Protein AF-A0A8J4FY18-F1 (afdb_monomer_lite)

Radius of gyration: 46.21 Å; chains: 1; bounding box: 125×59×145 Å

Structure (mmCIF, N/CA/C/O backbone):
data_AF-A0A8J4FY18-F1
#
_entry.id   AF-A0A8J4FY18-F1
#
loop_
_atom_site.group_PDB
_atom_site.id
_atom_site.type_symbol
_atom_site.label_atom_id
_atom_site.label_alt_id
_atom_site.label_comp_id
_atom_site.label_asym_id
_atom_site.label_entity_id
_atom_site.label_seq_id
_atom_site.pdbx_PDB_ins_code
_atom_site.Cartn_x
_atom_site.Cartn_y
_atom_site.Cartn_z
_atom_site.occupancy
_atom_site.B_iso_or_equiv
_atom_site.auth_seq_id
_atom_site.auth_comp_id
_atom_site.auth_asym_id
_atom_site.auth_atom_id
_atom_site.pdbx_PDB_model_num
ATOM 1 N N . MET A 1 1 ? 20.734 -23.858 -17.938 1.00 62.19 1 MET A N 1
ATOM 2 C CA . MET A 1 1 ? 19.731 -22.889 -18.434 1.00 62.19 1 MET A CA 1
ATOM 3 C C . MET A 1 1 ? 18.385 -23.583 -18.560 1.00 62.19 1 MET A C 1
ATOM 5 O O . MET A 1 1 ? 17.574 -23.374 -17.677 1.00 62.19 1 MET A O 1
ATOM 9 N N . LYS A 1 2 ? 18.207 -24.524 -19.497 1.00 72.12 2 LYS A N 1
ATOM 10 C CA . LYS A 1 2 ? 16.937 -25.253 -19.685 1.00 72.12 2 LYS A CA 1
ATOM 11 C C . LYS A 1 2 ? 16.402 -25.986 -18.438 1.00 72.12 2 LYS A C 1
ATOM 13 O O . LYS A 1 2 ? 15.254 -25.802 -18.072 1.00 72.12 2 LYS A O 1
ATOM 18 N N . GLU A 1 3 ? 17.255 -26.721 -17.718 1.00 67.94 3 GLU A N 1
ATOM 19 C CA . GLU A 1 3 ? 16.862 -27.372 -16.448 1.00 67.94 3 GLU A CA 1
ATOM 20 C C . GLU A 1 3 ? 16.496 -26.375 -15.334 1.00 67.94 3 GLU A C 1
ATOM 22 O O . GLU A 1 3 ? 15.692 -26.681 -14.458 1.00 67.94 3 GLU A O 1
ATOM 27 N N . MET A 1 4 ? 17.089 -25.176 -15.350 1.00 69.56 4 MET A N 1
ATOM 28 C CA . MET A 1 4 ? 16.795 -24.138 -14.360 1.00 69.56 4 MET A CA 1
ATOM 29 C C . MET A 1 4 ? 15.440 -23.482 -14.660 1.00 69.56 4 MET A C 1
ATOM 31 O O . MET A 1 4 ? 14.657 -23.278 -13.739 1.00 69.56 4 MET A O 1
ATOM 35 N N . GLU A 1 5 ? 15.140 -23.221 -15.937 1.00 78.44 5 GLU A N 1
ATOM 36 C CA . GLU A 1 5 ? 13.824 -22.749 -16.389 1.00 78.44 5 GLU A CA 1
ATOM 37 C C . GLU A 1 5 ? 12.722 -23.767 -16.087 1.00 78.44 5 GLU A C 1
ATOM 39 O O . GLU A 1 5 ? 11.695 -23.399 -15.525 1.00 78.44 5 GLU A O 1
ATOM 44 N N . GLU A 1 6 ? 12.946 -25.053 -16.374 1.00 88.50 6 GLU A N 1
ATOM 45 C CA . GLU A 1 6 ? 11.973 -26.113 -16.082 1.00 88.50 6 GLU A CA 1
ATOM 46 C C . GLU A 1 6 ? 11.688 -26.230 -14.578 1.00 88.50 6 GLU A C 1
ATOM 48 O O . GLU A 1 6 ? 10.531 -26.367 -14.173 1.00 88.50 6 GLU A O 1
ATOM 53 N N . LYS A 1 7 ? 12.721 -26.106 -13.734 1.00 85.81 7 LYS A N 1
ATOM 54 C CA . LYS A 1 7 ? 12.561 -26.122 -12.276 1.00 85.81 7 LYS A CA 1
ATOM 55 C C . LYS A 1 7 ? 11.779 -24.908 -11.772 1.00 85.81 7 LYS A C 1
ATOM 57 O O . LYS A 1 7 ? 10.867 -25.068 -10.964 1.00 85.81 7 LYS A O 1
ATOM 62 N N . HIS A 1 8 ? 12.085 -23.717 -12.280 1.00 76.38 8 HIS A N 1
ATOM 63 C CA . HIS A 1 8 ? 11.389 -22.495 -11.882 1.00 76.38 8 HIS A CA 1
ATOM 64 C C . HIS A 1 8 ? 9.927 -22.494 -12.355 1.00 76.38 8 HIS A C 1
ATOM 66 O O . HIS A 1 8 ? 9.020 -22.112 -11.621 1.00 76.38 8 HIS A O 1
ATOM 72 N N . GLN A 1 9 ? 9.666 -23.015 -13.554 1.00 79.50 9 GLN A N 1
ATOM 73 C CA . GLN A 1 9 ? 8.314 -23.150 -14.088 1.00 79.50 9 GLN A CA 1
ATOM 74 C C . GLN A 1 9 ? 7.487 -24.194 -13.320 1.00 79.50 9 GLN A C 1
ATOM 76 O O . GLN A 1 9 ? 6.280 -24.014 -13.146 1.00 79.50 9 GLN A O 1
ATOM 81 N N . ALA A 1 10 ? 8.116 -25.262 -12.822 1.00 88.00 10 ALA A N 1
ATOM 82 C CA . ALA A 1 10 ? 7.473 -26.228 -11.934 1.00 88.00 10 ALA A CA 1
ATOM 83 C C . ALA A 1 10 ? 7.140 -25.626 -10.556 1.00 88.00 10 ALA A C 1
ATOM 85 O O . ALA A 1 10 ? 6.050 -25.869 -10.039 1.00 88.00 10 ALA A O 1
ATOM 86 N N . GLU A 1 11 ? 8.031 -24.809 -9.986 1.00 85.81 11 GLU A N 1
ATOM 87 C CA . GLU A 1 11 ? 7.787 -24.090 -8.726 1.00 85.81 11 GLU A CA 1
ATOM 88 C C . GLU A 1 11 ? 6.618 -23.105 -8.847 1.00 85.81 11 GLU A C 1
ATOM 90 O O . GLU A 1 11 ? 5.726 -23.113 -7.997 1.00 85.81 11 GLU A O 1
ATOM 95 N N . ILE A 1 12 ? 6.562 -22.326 -9.934 1.00 82.81 12 ILE A N 1
ATOM 96 C CA . ILE A 1 12 ? 5.459 -21.390 -10.203 1.00 82.81 12 ILE A CA 1
ATOM 97 C C . ILE A 1 12 ? 4.125 -22.138 -10.310 1.00 82.81 12 ILE A C 1
ATOM 99 O O . ILE A 1 12 ? 3.168 -21.778 -9.627 1.00 82.81 12 ILE A O 1
ATOM 103 N N . LYS A 1 13 ? 4.069 -23.227 -11.088 1.00 85.62 13 LYS A N 1
ATOM 104 C CA . LYS A 1 13 ? 2.856 -24.058 -11.206 1.00 85.62 13 LYS A CA 1
ATOM 105 C C . LYS A 1 13 ? 2.441 -24.682 -9.873 1.00 85.62 13 LYS A C 1
ATOM 107 O O . LYS A 1 13 ? 1.252 -24.794 -9.588 1.00 85.62 13 LYS A O 1
ATOM 112 N N . GLY A 1 14 ? 3.410 -25.084 -9.050 1.00 85.31 14 GLY A N 1
ATOM 113 C CA . GLY A 1 14 ? 3.156 -25.615 -7.713 1.00 85.31 14 GLY A CA 1
ATOM 114 C C . GLY A 1 14 ? 2.561 -24.571 -6.767 1.00 85.31 14 GLY A C 1
ATOM 115 O O . GLY A 1 14 ? 1.633 -24.881 -6.022 1.00 85.31 14 GLY A O 1
ATOM 116 N N . MET A 1 15 ? 3.059 -23.333 -6.812 1.00 75.69 15 MET A N 1
ATOM 117 C CA . MET A 1 15 ? 2.503 -22.222 -6.033 1.00 75.69 15 MET A CA 1
ATOM 118 C C . MET A 1 15 ? 1.104 -21.837 -6.514 1.00 75.69 15 MET A C 1
ATOM 120 O O . MET A 1 15 ? 0.206 -21.659 -5.698 1.00 75.69 15 MET A O 1
ATOM 124 N N . GLU A 1 16 ? 0.886 -21.785 -7.827 1.00 83.38 16 GLU A N 1
ATOM 125 C CA . GLU A 1 16 ? -0.422 -21.485 -8.412 1.00 83.38 16 GLU A CA 1
ATOM 126 C C . GLU A 1 16 ? -1.483 -22.519 -8.004 1.00 83.38 16 GLU A C 1
ATOM 128 O O . GLU A 1 16 ? -2.574 -22.148 -7.573 1.00 83.38 16 GLU A O 1
ATOM 133 N N . ALA A 1 17 ? -1.146 -23.812 -8.032 1.00 85.69 17 ALA A N 1
ATOM 134 C CA . ALA A 1 17 ? -2.038 -24.877 -7.574 1.00 85.69 17 ALA A CA 1
ATOM 135 C C . ALA A 1 17 ? -2.372 -24.771 -6.074 1.00 85.69 17 ALA A C 1
ATOM 137 O O . ALA A 1 17 ? -3.520 -24.993 -5.678 1.00 85.69 17 ALA A O 1
ATOM 138 N N . LYS A 1 18 ? -1.396 -24.399 -5.233 1.00 86.69 18 LYS A N 1
ATOM 139 C CA . LYS A 1 18 ? -1.626 -24.169 -3.797 1.00 86.69 18 LYS A CA 1
ATOM 140 C C . LYS A 1 18 ? -2.582 -23.003 -3.565 1.00 86.69 18 LYS A C 1
ATOM 142 O O . LYS A 1 18 ? -3.582 -23.188 -2.880 1.00 86.69 18 LYS A O 1
ATOM 147 N N . TYR A 1 19 ? -2.344 -21.859 -4.206 1.00 81.31 19 TYR A N 1
ATOM 148 C CA . TYR A 1 19 ? -3.223 -20.695 -4.075 1.00 81.31 19 TYR A CA 1
ATOM 149 C C . TYR A 1 19 ? -4.638 -20.966 -4.586 1.00 81.31 19 TYR A C 1
ATOM 151 O O . TYR A 1 19 ? -5.609 -20.561 -3.952 1.00 81.31 19 TYR A O 1
ATOM 159 N N . GLN A 1 20 ? -4.787 -21.693 -5.695 1.00 80.94 20 GLN A N 1
ATOM 160 C CA . GLN A 1 20 ? -6.109 -22.097 -6.181 1.00 80.94 20 GLN A CA 1
ATOM 161 C C . GLN A 1 20 ? -6.852 -22.983 -5.171 1.00 80.94 20 GLN A C 1
ATOM 163 O O . GLN A 1 20 ? -8.063 -22.834 -5.005 1.00 80.94 20 GLN A O 1
ATOM 168 N N . THR A 1 21 ? -6.136 -23.873 -4.480 1.00 89.06 21 THR A N 1
ATOM 169 C CA . THR A 1 21 ? -6.721 -24.750 -3.455 1.00 89.06 21 THR A CA 1
ATOM 170 C C . THR A 1 21 ? -7.134 -23.955 -2.217 1.00 89.06 21 THR A C 1
ATOM 172 O O . THR A 1 21 ? -8.274 -24.073 -1.780 1.00 89.06 21 THR A O 1
ATOM 175 N N . GLU A 1 22 ? -6.264 -23.078 -1.708 1.00 84.25 22 GLU A N 1
ATOM 176 C CA . GLU A 1 22 ? -6.563 -22.218 -0.553 1.00 84.25 22 GLU A CA 1
ATOM 177 C C . GLU A 1 22 ? -7.759 -21.294 -0.808 1.00 84.25 22 GLU A C 1
ATOM 179 O O . GLU A 1 22 ? -8.637 -21.176 0.043 1.00 84.25 22 GLU A O 1
ATOM 184 N N . ILE A 1 23 ? -7.843 -20.680 -1.995 1.00 80.81 23 ILE A N 1
ATOM 185 C CA . ILE A 1 23 ? -8.988 -19.839 -2.377 1.00 80.81 23 ILE A CA 1
ATOM 186 C C . ILE A 1 23 ? -10.280 -20.658 -2.384 1.00 80.81 23 ILE A C 1
ATOM 188 O O . ILE A 1 23 ? -11.312 -20.188 -1.901 1.00 80.81 23 ILE A O 1
ATOM 192 N N . LYS A 1 24 ? -10.235 -21.886 -2.912 1.00 86.56 24 LYS A N 1
ATOM 193 C CA . LYS A 1 24 ? -11.401 -22.769 -2.955 1.00 86.56 24 LYS A CA 1
ATOM 194 C C . LYS A 1 24 ? -11.861 -23.165 -1.5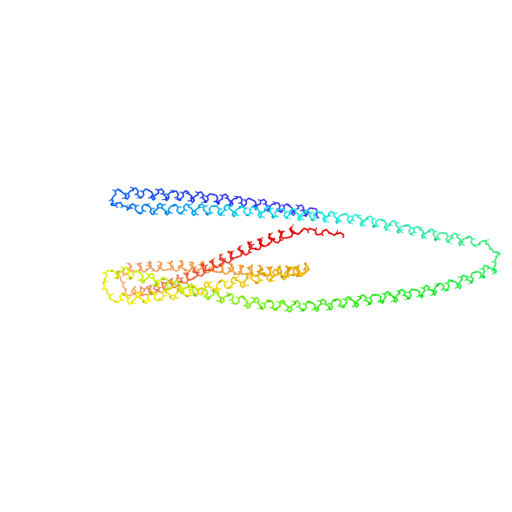50 1.00 86.56 24 LYS A C 1
ATOM 196 O O . LYS A 1 24 ? -13.050 -23.070 -1.266 1.00 86.56 24 LYS A O 1
ATOM 201 N N . GLU A 1 25 ? -10.937 -23.549 -0.672 1.00 84.88 25 GLU A N 1
ATOM 202 C CA . GLU A 1 25 ? -11.252 -23.873 0.725 1.00 84.88 25 GLU A CA 1
ATOM 203 C C . GLU A 1 25 ? -11.814 -22.668 1.484 1.00 84.88 25 GLU A C 1
ATOM 205 O O . GLU A 1 25 ? -12.749 -22.809 2.271 1.00 84.88 25 GLU A O 1
ATOM 210 N N . LEU A 1 26 ? -11.271 -21.472 1.244 1.00 82.38 26 LEU A N 1
ATOM 211 C CA . LEU A 1 26 ? -11.755 -20.243 1.866 1.00 82.38 26 LEU A CA 1
ATOM 212 C C . LEU A 1 26 ? -13.183 -19.908 1.409 1.00 82.38 26 LEU A C 1
ATOM 214 O O . LEU A 1 26 ? -14.020 -19.540 2.229 1.00 82.38 26 LEU A O 1
ATOM 218 N N . MET A 1 27 ? -13.479 -20.079 0.116 1.00 78.94 27 MET A N 1
ATOM 219 C CA . MET A 1 27 ? -14.835 -19.935 -0.421 1.00 78.94 27 MET A CA 1
ATOM 220 C C . MET A 1 27 ? -15.803 -20.963 0.167 1.00 78.94 27 MET A C 1
ATOM 222 O O . MET A 1 27 ? -16.919 -20.597 0.525 1.00 78.94 27 MET A O 1
ATOM 226 N N . GLU A 1 28 ? -15.394 -22.230 0.277 1.00 86.25 28 GLU A N 1
ATOM 227 C CA . GLU A 1 28 ? -16.223 -23.276 0.883 1.00 86.25 28 GLU A CA 1
ATOM 228 C C . GLU A 1 28 ? -16.536 -22.946 2.347 1.00 86.25 28 GLU A C 1
ATOM 230 O O . GLU A 1 28 ? -17.705 -22.992 2.721 1.00 86.25 28 GLU A O 1
ATOM 235 N N . ARG A 1 29 ? -15.545 -22.495 3.136 1.00 86.75 29 ARG A N 1
ATOM 236 C CA . ARG A 1 29 ? -15.765 -22.046 4.524 1.00 86.75 29 ARG A CA 1
ATOM 237 C C . ARG A 1 29 ? -16.752 -20.889 4.614 1.00 86.75 29 ARG A C 1
ATOM 239 O O . ARG A 1 29 ? -17.675 -20.955 5.422 1.00 86.75 29 ARG A O 1
ATOM 246 N N . HIS A 1 30 ? -16.594 -19.869 3.771 1.00 79.44 30 HIS A N 1
ATOM 247 C CA . HIS A 1 30 ? -17.508 -18.728 3.756 1.00 79.44 30 HIS A CA 1
ATOM 248 C C . HIS A 1 30 ? -18.937 -19.127 3.377 1.00 79.44 30 HIS A C 1
ATOM 250 O O . HIS A 1 30 ? -19.886 -18.604 3.953 1.00 79.44 30 HIS A O 1
ATOM 256 N N . LEU A 1 31 ? -19.110 -20.058 2.434 1.00 83.12 31 LEU A N 1
ATOM 257 C CA . LEU A 1 31 ? -20.434 -20.562 2.069 1.00 83.12 31 LEU A CA 1
ATOM 258 C C . LEU A 1 31 ? -21.096 -21.314 3.229 1.00 83.12 31 LEU A C 1
ATOM 260 O O . LEU A 1 31 ? -22.285 -21.114 3.465 1.00 83.12 31 LEU A O 1
ATOM 264 N N . THR A 1 32 ? -20.345 -22.131 3.976 1.00 88.62 32 THR A N 1
ATOM 265 C CA . THR A 1 32 ? -20.859 -22.770 5.201 1.00 88.62 32 THR A CA 1
ATOM 266 C C . THR A 1 32 ? -21.207 -21.758 6.284 1.00 88.62 32 THR A C 1
ATOM 268 O O . THR A 1 32 ? -22.281 -21.857 6.857 1.00 88.62 32 THR A O 1
ATOM 271 N N . GLU A 1 33 ? -20.362 -20.756 6.528 1.00 85.19 33 GLU A N 1
ATOM 272 C CA . GLU A 1 33 ? -20.614 -19.738 7.555 1.00 85.19 33 GLU A CA 1
ATOM 273 C C . GLU A 1 33 ? -21.874 -18.914 7.245 1.00 85.19 33 GLU A C 1
ATOM 275 O O . GLU A 1 33 ? -22.682 -18.646 8.130 1.00 85.19 33 GLU A O 1
ATOM 280 N N . VAL A 1 34 ? -22.092 -18.563 5.972 1.00 78.81 34 VAL A N 1
ATOM 281 C CA . VAL A 1 34 ? -23.326 -17.890 5.538 1.00 78.81 34 VAL A CA 1
ATOM 282 C C . VAL A 1 34 ? -24.546 -18.791 5.744 1.00 78.81 34 VAL A C 1
ATOM 284 O O . VAL A 1 34 ? -25.563 -18.315 6.239 1.00 78.81 34 VAL A O 1
ATOM 287 N N . ALA A 1 35 ? -24.447 -20.082 5.416 1.00 84.06 35 ALA A N 1
ATOM 288 C CA . ALA A 1 35 ? -25.541 -21.027 5.635 1.00 84.06 35 ALA A CA 1
ATOM 289 C C . ALA A 1 35 ? -25.864 -21.216 7.130 1.00 84.06 35 ALA A C 1
ATOM 291 O O . ALA A 1 35 ? -27.034 -21.262 7.501 1.00 84.06 35 ALA A O 1
ATOM 292 N N . GLU A 1 36 ? -24.845 -21.275 7.991 1.00 84.00 36 GLU A N 1
ATOM 293 C CA . GLU A 1 36 ? -25.010 -21.366 9.446 1.00 84.00 36 GLU A CA 1
ATOM 294 C C . GLU A 1 36 ? -25.656 -20.102 10.030 1.00 84.00 36 GLU A C 1
ATOM 296 O O . GLU A 1 36 ? -26.548 -20.202 10.873 1.00 84.00 36 GLU A O 1
ATOM 301 N N . LEU A 1 37 ? -25.255 -18.914 9.565 1.00 75.31 37 LEU A N 1
ATOM 302 C CA . LEU A 1 37 ? -25.878 -17.650 9.971 1.00 75.31 37 LEU A CA 1
ATOM 303 C C . LEU A 1 37 ? -27.343 -17.563 9.523 1.00 75.31 37 LEU A C 1
ATOM 305 O O . LEU A 1 37 ? -28.190 -17.111 10.295 1.00 75.31 37 LEU A O 1
ATOM 309 N N . ASP A 1 38 ? -27.665 -18.035 8.317 1.00 81.31 38 ASP A N 1
ATOM 310 C CA . ASP A 1 38 ? -29.047 -18.099 7.837 1.00 81.31 38 ASP A CA 1
ATOM 311 C C . ASP A 1 38 ? -29.895 -19.077 8.669 1.00 81.31 38 ASP A C 1
ATOM 313 O O . ASP A 1 38 ? -31.035 -18.757 9.018 1.00 81.31 38 ASP A O 1
ATOM 317 N N . GLU A 1 39 ? -29.355 -20.241 9.049 1.00 86.94 39 GLU A N 1
ATOM 318 C CA . GLU A 1 39 ? -30.036 -21.175 9.959 1.00 86.94 39 GLU A CA 1
ATOM 319 C C . GLU A 1 39 ? -30.257 -20.567 11.353 1.00 86.94 39 GLU A C 1
ATOM 321 O O . GLU A 1 39 ? -31.343 -20.717 11.923 1.00 86.94 39 GLU A O 1
ATOM 326 N N . GLN A 1 40 ? -29.274 -19.839 11.894 1.00 82.69 40 GLN A N 1
ATOM 327 C CA . GLN A 1 40 ? -29.397 -19.141 13.179 1.00 82.69 40 GLN A CA 1
ATOM 328 C C . GLN A 1 40 ? -30.471 -18.051 13.138 1.00 82.69 40 GLN A C 1
ATOM 330 O O . GLN A 1 40 ? -31.343 -18.024 14.007 1.00 82.69 40 GLN A O 1
ATOM 335 N N . HIS A 1 41 ? -30.479 -17.207 12.103 1.00 75.88 41 HIS A N 1
ATOM 336 C CA . HIS A 1 41 ? -31.517 -16.189 11.932 1.00 75.88 41 HIS A CA 1
ATOM 337 C C . HIS A 1 41 ? -32.911 -16.813 11.784 1.00 75.88 41 HIS A C 1
ATOM 339 O O . HIS A 1 41 ? -33.873 -16.335 12.387 1.00 75.88 41 HIS A O 1
ATOM 345 N N . GLN A 1 42 ? -33.050 -17.911 11.033 1.00 80.81 42 GLN A N 1
ATOM 346 C CA . GLN A 1 42 ? -34.330 -18.620 10.925 1.00 80.81 42 GLN A CA 1
ATOM 347 C C . GLN A 1 42 ? -34.791 -19.190 12.272 1.00 80.81 42 GLN A C 1
ATOM 349 O O . GLN A 1 42 ? -35.986 -19.140 12.584 1.00 80.81 42 GLN A O 1
ATOM 354 N N . ALA A 1 43 ? -33.866 -19.707 13.084 1.00 83.06 43 ALA A N 1
ATOM 355 C CA . ALA A 1 43 ? -34.165 -20.201 14.421 1.00 83.06 43 ALA A CA 1
ATOM 356 C C . ALA A 1 43 ? -34.618 -19.074 15.366 1.00 83.06 43 ALA A C 1
ATOM 358 O O . ALA A 1 43 ? -35.645 -19.231 16.029 1.00 83.06 43 ALA A O 1
ATOM 359 N N . GLU A 1 44 ? -33.930 -17.929 15.375 1.00 76.44 44 GLU A N 1
ATOM 360 C CA . GLU A 1 44 ? -34.308 -16.755 16.176 1.00 76.44 44 GLU A CA 1
ATOM 361 C C . GLU A 1 44 ? -35.678 -16.203 15.771 1.00 76.44 44 GLU A C 1
ATOM 363 O O . GLU A 1 44 ? -36.529 -15.950 16.626 1.00 76.44 44 GLU A O 1
ATOM 368 N N . VAL A 1 45 ? -35.953 -16.088 14.467 1.00 74.50 45 VAL A N 1
ATOM 369 C CA . VAL A 1 45 ? -37.270 -15.661 13.970 1.00 74.50 45 VAL A CA 1
ATOM 370 C C . VAL A 1 45 ? -38.362 -16.640 14.411 1.00 74.50 45 VAL A C 1
ATOM 372 O O . VAL A 1 45 ? -39.431 -16.217 14.859 1.00 74.50 45 VAL A O 1
ATOM 375 N N . ALA A 1 46 ? -38.109 -17.949 14.341 1.00 79.50 46 ALA A N 1
ATOM 376 C CA . ALA A 1 46 ? -39.058 -18.962 14.799 1.00 79.50 46 ALA A CA 1
ATOM 377 C C . ALA A 1 46 ? -39.277 -18.923 16.324 1.00 79.50 46 ALA A C 1
ATOM 379 O O . ALA A 1 46 ? -40.386 -19.193 16.800 1.00 79.50 46 ALA A O 1
ATOM 380 N N . GLU A 1 47 ? -38.250 -18.593 17.107 1.00 78.69 47 GLU A N 1
ATOM 381 C CA . GLU A 1 47 ? -38.344 -18.424 18.558 1.00 78.69 47 GLU A CA 1
ATOM 382 C C . GLU A 1 47 ? -39.138 -17.167 18.930 1.00 78.69 47 GLU A C 1
ATOM 384 O O . GLU A 1 47 ? -40.073 -17.253 19.729 1.00 78.69 47 GLU A O 1
ATOM 389 N N . LEU A 1 48 ? -38.875 -16.033 18.275 1.00 72.56 48 LEU A N 1
ATOM 390 C CA . LEU A 1 48 ? -39.645 -14.797 18.438 1.00 72.56 48 LEU A CA 1
ATOM 391 C C . LEU A 1 48 ? -41.121 -14.995 18.063 1.00 72.56 48 LEU A C 1
ATOM 393 O O . LEU A 1 48 ? -42.013 -14.540 18.783 1.00 72.56 48 LEU A O 1
ATOM 397 N N . GLN A 1 49 ? -41.406 -15.743 16.992 1.00 74.31 49 GLN A N 1
ATOM 398 C CA . GLN A 1 49 ? -42.776 -16.109 16.616 1.00 74.31 49 GLN A CA 1
ATOM 399 C C . GLN A 1 49 ? -43.462 -16.992 17.672 1.00 74.31 49 GLN A C 1
ATOM 401 O O . GLN A 1 49 ? -44.649 -16.792 17.961 1.00 74.31 49 GLN A O 1
ATOM 406 N N . ARG A 1 50 ? -42.745 -17.945 18.289 1.00 77.50 50 ARG A N 1
ATOM 407 C CA . ARG A 1 50 ? -43.278 -18.743 19.410 1.00 77.50 50 ARG A CA 1
ATOM 408 C C . ARG A 1 50 ? -43.529 -17.885 20.644 1.00 77.50 50 ARG A C 1
ATOM 410 O O . ARG A 1 50 ? -44.624 -17.959 21.199 1.00 77.50 50 ARG A O 1
ATOM 417 N N . ALA A 1 51 ? -42.577 -17.038 21.028 1.00 72.44 51 ALA A N 1
ATOM 418 C CA . ALA A 1 51 ? -42.699 -16.142 22.174 1.00 72.44 51 ALA A CA 1
ATOM 419 C C . ALA A 1 51 ? -43.885 -15.178 22.013 1.00 72.44 51 ALA A C 1
ATOM 421 O O . ALA A 1 51 ? -44.678 -15.017 22.942 1.00 72.44 51 ALA A O 1
ATOM 422 N N . ALA A 1 52 ? -44.084 -14.613 20.818 1.00 66.88 52 ALA A N 1
ATOM 423 C CA . ALA A 1 52 ? -45.246 -13.781 20.501 1.00 66.88 52 ALA A CA 1
ATOM 424 C C . ALA A 1 52 ? -46.572 -14.563 20.594 1.00 66.88 52 ALA A C 1
ATOM 426 O O . ALA A 1 52 ? -47.561 -14.067 21.140 1.00 66.88 52 ALA A O 1
ATOM 427 N N . SER A 1 53 ? -46.590 -15.814 20.122 1.00 71.56 53 SER A N 1
ATOM 428 C CA . SER A 1 53 ? -47.769 -16.692 20.184 1.00 71.56 53 SER A CA 1
ATOM 429 C C . SER A 1 53 ? -48.128 -17.116 21.617 1.00 71.56 53 SER A C 1
ATOM 431 O O . SER A 1 53 ? -49.306 -17.295 21.941 1.00 71.56 53 SER A O 1
ATOM 433 N N . GLU A 1 54 ? -47.131 -17.276 22.490 1.00 66.62 54 GLU A N 1
ATOM 434 C CA . GLU A 1 54 ? -47.311 -17.631 23.901 1.00 66.62 54 GLU A CA 1
ATOM 435 C C . GLU A 1 54 ? -47.674 -16.424 24.778 1.00 66.62 54 GLU A C 1
ATOM 437 O O . GLU A 1 54 ? -48.525 -16.553 25.666 1.00 66.62 54 GLU A O 1
ATOM 442 N N . SER A 1 55 ? -47.114 -15.239 24.503 1.00 54.81 55 SER A N 1
ATOM 443 C CA . SER A 1 55 ? -47.446 -14.001 25.225 1.00 54.81 55 SER A CA 1
ATOM 444 C C . SER A 1 55 ? -48.905 -13.579 24.984 1.00 54.81 55 SER A C 1
ATOM 446 O O . SER A 1 55 ? -49.618 -13.251 25.940 1.00 54.81 55 SER A O 1
ATOM 448 N N . GLY A 1 56 ? -49.410 -13.754 23.754 1.00 54.12 56 GLY A N 1
ATOM 449 C CA . GLY A 1 56 ? -50.804 -13.482 23.384 1.00 54.12 56 GLY A CA 1
ATOM 450 C C . GLY A 1 56 ? -51.855 -14.322 24.126 1.00 54.12 56 GLY A C 1
ATOM 451 O O . GLY A 1 56 ? -53.038 -13.984 24.099 1.00 54.12 56 GLY A O 1
ATOM 452 N N . ARG A 1 57 ? -51.462 -15.397 24.830 1.00 54.69 57 ARG A N 1
ATOM 453 C CA . ARG A 1 57 ? -52.382 -16.246 25.611 1.00 54.69 57 ARG A CA 1
ATOM 454 C C . ARG A 1 57 ? -52.477 -15.895 27.098 1.00 54.69 57 ARG A C 1
ATOM 456 O O . ARG A 1 57 ? -53.368 -16.434 27.754 1.00 54.69 57 ARG A O 1
ATOM 463 N N . ARG A 1 58 ? -51.598 -15.055 27.670 1.00 51.56 58 ARG A N 1
ATOM 464 C CA . ARG A 1 58 ? -51.538 -14.880 29.143 1.00 51.56 58 ARG A CA 1
ATOM 465 C C . ARG A 1 58 ? -51.659 -13.467 29.706 1.00 51.56 58 ARG A C 1
ATOM 467 O O . ARG A 1 58 ? -51.930 -13.364 30.898 1.00 51.56 58 ARG A O 1
ATOM 474 N N . ARG A 1 59 ? -51.559 -12.388 28.935 1.00 45.41 59 ARG A N 1
ATOM 475 C CA . ARG A 1 59 ? -51.906 -11.029 29.401 1.00 45.41 59 ARG A CA 1
ATOM 476 C C . ARG A 1 59 ? -52.105 -10.123 28.190 1.00 45.41 59 ARG A C 1
ATOM 478 O O . ARG A 1 59 ? -51.541 -10.412 27.148 1.00 45.41 59 ARG A O 1
ATOM 485 N N . GLY A 1 60 ? -52.957 -9.106 28.352 1.00 52.78 60 GLY A N 1
ATOM 486 C CA . GLY A 1 60 ? -53.431 -8.168 27.325 1.00 52.78 60 GLY A CA 1
ATOM 487 C C . GLY A 1 60 ? -52.485 -7.981 26.141 1.00 52.78 60 GLY A C 1
ATOM 488 O O . GLY A 1 60 ? -51.317 -7.664 26.340 1.00 52.78 60 GLY A O 1
ATOM 489 N N . GLY A 1 61 ? -53.020 -8.230 24.943 1.00 47.75 61 GLY A N 1
ATOM 490 C CA . GLY A 1 61 ? -52.260 -8.311 23.704 1.00 47.75 61 GLY A CA 1
ATOM 491 C C . GLY A 1 61 ? -51.346 -7.114 23.483 1.00 47.75 61 GLY A C 1
ATOM 492 O O . GLY A 1 61 ? -51.732 -5.975 23.752 1.00 47.75 61 GLY A O 1
ATOM 493 N N . ALA A 1 62 ? -50.156 -7.399 22.948 1.00 52.97 62 ALA A N 1
ATOM 494 C CA . ALA A 1 62 ? -49.390 -6.408 22.211 1.00 52.97 62 ALA A CA 1
ATOM 495 C C . ALA A 1 62 ? -50.370 -5.676 21.289 1.00 52.97 62 ALA A C 1
ATOM 497 O O . ALA A 1 62 ? -51.144 -6.313 20.561 1.00 52.97 62 ALA A O 1
ATOM 498 N N . SER A 1 63 ? -50.428 -4.353 21.424 1.00 64.12 63 SER A N 1
ATOM 499 C CA . SER A 1 63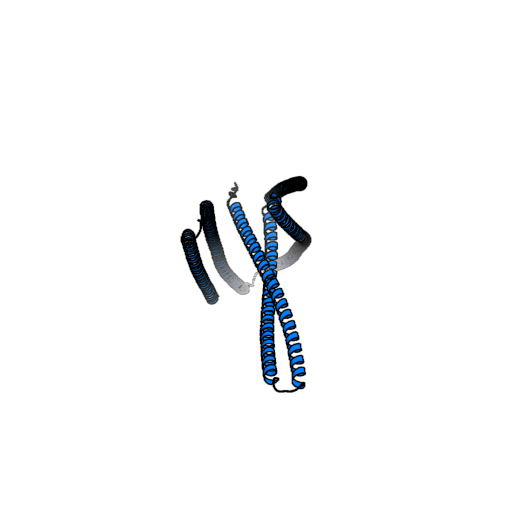 ? -51.320 -3.536 20.609 1.00 64.12 63 SER A CA 1
ATOM 500 C C . SER A 1 63 ? -51.076 -3.869 19.135 1.00 64.12 63 SER A C 1
ATOM 502 O O . SER A 1 63 ? -49.948 -4.165 18.741 1.00 64.12 63 SER A O 1
ATOM 504 N N . VAL A 1 64 ? -52.124 -3.865 18.312 1.00 71.69 64 VAL A N 1
ATOM 505 C CA . VAL A 1 64 ? -52.012 -4.134 16.865 1.00 71.69 64 VAL A CA 1
ATOM 506 C C . VAL A 1 64 ? -50.901 -3.283 16.223 1.00 71.69 64 VAL A C 1
ATOM 508 O O . VAL A 1 64 ? -50.204 -3.754 15.330 1.00 71.69 64 VAL A O 1
ATOM 511 N N . GLU A 1 65 ? -50.671 -2.087 16.766 1.00 70.69 65 GLU A N 1
ATOM 512 C CA . GLU A 1 65 ? -49.607 -1.152 16.393 1.00 70.69 65 GLU A CA 1
ATOM 513 C C . GLU A 1 65 ? -48.188 -1.712 16.597 1.00 70.69 65 GLU A C 1
ATOM 515 O O . GLU A 1 65 ? -47.312 -1.486 15.768 1.00 70.69 65 GLU A O 1
ATOM 520 N N . GLU A 1 66 ? -47.940 -2.486 17.654 1.00 74.88 66 GLU A N 1
ATOM 521 C CA . GLU A 1 66 ? -46.627 -3.090 17.922 1.00 74.88 66 GLU A CA 1
ATOM 522 C C . GLU A 1 66 ? -46.326 -4.239 16.947 1.00 74.88 66 GLU A C 1
ATOM 524 O O . GLU A 1 66 ? -45.201 -4.383 16.470 1.00 74.88 66 GLU A O 1
ATOM 529 N N . ILE A 1 67 ? -47.352 -5.005 16.561 1.00 72.06 67 ILE A N 1
ATOM 530 C CA . ILE A 1 67 ? -47.235 -6.051 15.534 1.00 72.06 67 ILE A CA 1
ATOM 531 C C . ILE A 1 67 ? -47.005 -5.432 14.149 1.00 72.06 67 ILE A C 1
ATOM 533 O O . ILE A 1 67 ? -46.206 -5.956 13.372 1.00 72.06 67 ILE A O 1
ATOM 537 N N . GLU A 1 68 ? -47.688 -4.334 13.818 1.00 75.94 68 GLU A N 1
ATOM 538 C CA . GLU A 1 68 ? -47.442 -3.615 12.562 1.00 75.94 68 GLU A CA 1
ATOM 539 C C . GLU A 1 68 ? -46.047 -2.987 12.525 1.00 75.94 68 GLU A C 1
ATOM 541 O O . GLU A 1 68 ? -45.375 -3.076 11.497 1.00 75.94 68 GLU A O 1
ATOM 546 N N . ARG A 1 69 ? -45.563 -2.450 13.652 1.00 82.44 69 ARG A N 1
ATOM 547 C CA . ARG A 1 69 ? -44.203 -1.916 13.767 1.00 82.44 69 ARG A CA 1
ATOM 548 C C . ARG A 1 69 ? -43.139 -2.991 13.546 1.00 82.44 69 ARG A C 1
ATOM 550 O O . ARG A 1 69 ? -42.245 -2.782 12.735 1.00 82.44 69 ARG A O 1
ATOM 557 N N . LEU A 1 70 ? -43.266 -4.151 14.194 1.00 76.81 70 LEU A N 1
ATOM 558 C CA . LEU A 1 70 ? -42.324 -5.264 14.017 1.00 76.81 70 LEU A CA 1
ATOM 559 C C . LEU A 1 70 ? -42.354 -5.835 12.592 1.00 76.81 70 LEU A C 1
ATOM 561 O O . LEU A 1 70 ? -41.317 -6.223 12.063 1.00 76.81 70 LEU A O 1
ATOM 565 N N . LYS A 1 71 ? -43.521 -5.860 11.933 1.00 79.56 71 LYS A N 1
ATOM 566 C CA . LYS A 1 71 ? -43.608 -6.240 10.514 1.00 79.56 71 LYS A CA 1
ATOM 567 C C . LYS A 1 71 ? -42.901 -5.237 9.608 1.00 79.56 71 LYS A C 1
ATOM 569 O O . LYS A 1 71 ? -42.217 -5.666 8.685 1.00 79.56 71 LYS A O 1
ATOM 574 N N . ALA A 1 72 ? -43.057 -3.938 9.863 1.00 84.50 72 ALA A N 1
ATOM 575 C CA . ALA A 1 72 ? -42.359 -2.903 9.106 1.00 84.50 72 ALA A CA 1
ATOM 576 C C . ALA A 1 72 ? -40.835 -3.026 9.276 1.00 84.50 72 ALA A C 1
ATOM 578 O O . ALA A 1 72 ? -40.105 -2.999 8.288 1.00 84.50 72 ALA A O 1
ATOM 579 N N . GLU A 1 73 ? -40.371 -3.262 10.504 1.00 85.19 73 GLU A N 1
ATOM 580 C CA . GLU A 1 73 ? -38.951 -3.450 10.817 1.00 85.19 73 GLU A CA 1
ATOM 581 C C . GLU A 1 73 ? -38.372 -4.713 10.154 1.00 85.19 73 GLU A C 1
ATOM 583 O O . GLU A 1 73 ? -37.290 -4.656 9.574 1.00 85.19 73 GLU A O 1
ATOM 588 N N . LEU A 1 74 ? -39.124 -5.822 10.121 1.00 79.19 74 LEU A N 1
ATOM 589 C CA . LEU A 1 74 ? -38.724 -7.034 9.396 1.00 79.19 74 LEU A CA 1
ATOM 590 C C . LEU A 1 74 ? -38.619 -6.782 7.882 1.00 79.19 74 LEU A C 1
ATOM 592 O O . LEU A 1 74 ? -37.636 -7.169 7.260 1.00 79.19 74 LEU A O 1
ATOM 596 N N . THR A 1 75 ? -39.587 -6.072 7.286 1.00 85.12 75 THR A N 1
ATOM 597 C CA . THR A 1 75 ? -39.526 -5.732 5.852 1.00 85.12 75 THR A CA 1
ATOM 598 C C . THR A 1 75 ? -38.377 -4.783 5.513 1.00 85.12 75 THR A C 1
ATOM 600 O O . THR A 1 75 ? -37.813 -4.860 4.422 1.00 85.12 75 THR A O 1
ATOM 603 N N . GLU A 1 76 ? -38.010 -3.893 6.438 1.00 86.62 76 GLU A N 1
ATOM 604 C CA . GLU A 1 76 ? -36.852 -3.015 6.286 1.00 86.62 76 GLU A CA 1
ATOM 605 C C . GLU A 1 76 ? -35.545 -3.812 6.377 1.00 86.62 76 GLU A C 1
ATOM 607 O O . GLU A 1 76 ? -34.655 -3.623 5.545 1.00 86.62 76 GLU A O 1
ATOM 612 N N . GLN A 1 77 ? -35.448 -4.761 7.313 1.00 81.75 77 GLN A N 1
ATOM 613 C CA . GLN A 1 77 ? -34.307 -5.673 7.402 1.00 81.75 77 GLN A CA 1
ATOM 614 C C . GLN A 1 77 ? -34.162 -6.542 6.149 1.00 81.75 77 GLN A C 1
ATOM 616 O O . GLN A 1 77 ? -33.058 -6.621 5.611 1.00 81.75 77 GLN A O 1
ATOM 621 N N . ASP A 1 78 ? -35.245 -7.112 5.618 1.00 82.12 78 ASP A N 1
ATOM 622 C CA . ASP A 1 78 ? -35.213 -7.894 4.373 1.00 82.12 78 ASP A CA 1
ATOM 623 C C . ASP A 1 78 ? -34.722 -7.045 3.187 1.00 82.12 78 ASP A C 1
ATOM 625 O O . ASP A 1 78 ? -33.866 -7.477 2.410 1.00 82.12 78 ASP A O 1
ATOM 629 N N . ALA A 1 79 ? -35.180 -5.793 3.076 1.00 85.31 79 ALA A N 1
ATOM 630 C CA . ALA A 1 79 ? -34.703 -4.864 2.050 1.00 85.31 79 ALA A CA 1
ATOM 631 C C . ALA A 1 79 ? -33.209 -4.514 2.222 1.00 85.31 79 ALA A C 1
ATOM 633 O O . ALA A 1 79 ? -32.468 -4.391 1.236 1.00 85.31 79 ALA A O 1
ATOM 634 N N . LEU A 1 80 ? -32.736 -4.379 3.463 1.00 82.94 80 LEU A N 1
ATOM 635 C CA . LEU A 1 80 ? -31.319 -4.172 3.777 1.00 82.94 80 LEU A CA 1
ATOM 636 C C . LEU A 1 80 ? -30.466 -5.408 3.446 1.00 82.94 80 LEU A C 1
ATOM 638 O O . LEU A 1 80 ? -29.380 -5.265 2.878 1.00 82.94 80 LEU A O 1
ATOM 642 N N . PHE A 1 81 ? -30.950 -6.619 3.722 1.00 80.25 81 PHE A N 1
ATOM 643 C CA . PHE A 1 81 ? -30.271 -7.854 3.326 1.00 80.25 81 PHE A CA 1
ATOM 644 C C . PHE A 1 81 ? -30.223 -8.006 1.806 1.00 80.25 81 PHE A C 1
ATOM 646 O O . PHE A 1 81 ? -29.146 -8.243 1.261 1.00 80.25 81 PHE A O 1
ATOM 653 N N . GLU A 1 82 ? -31.323 -7.774 1.085 1.00 83.50 82 GLU A N 1
ATOM 654 C CA . GLU A 1 82 ? -31.325 -7.818 -0.382 1.00 83.50 82 GLU A CA 1
ATOM 655 C C . GLU A 1 82 ? -30.341 -6.818 -0.997 1.00 83.50 82 GLU A C 1
ATOM 657 O O . GLU A 1 82 ? -29.607 -7.147 -1.935 1.00 83.50 82 GLU A O 1
ATOM 662 N N . THR A 1 83 ? -30.302 -5.587 -0.480 1.00 85.50 83 THR A N 1
ATOM 663 C CA . THR A 1 83 ? -29.364 -4.566 -0.962 1.00 85.50 83 THR A CA 1
ATOM 664 C C . THR A 1 83 ? -27.917 -4.938 -0.653 1.00 85.50 83 THR A C 1
ATOM 666 O O . THR A 1 83 ? -27.059 -4.785 -1.527 1.00 85.50 83 THR A O 1
ATOM 669 N N . ARG A 1 84 ? -27.634 -5.504 0.527 1.00 83.50 84 ARG A N 1
ATOM 670 C CA . ARG A 1 84 ? -26.305 -6.027 0.878 1.00 83.50 84 ARG A CA 1
ATOM 671 C C . ARG A 1 84 ? -25.890 -7.183 -0.032 1.00 83.50 84 ARG A C 1
ATOM 673 O O . ARG A 1 84 ? -24.768 -7.171 -0.534 1.00 83.50 84 ARG A O 1
ATOM 680 N N . THR A 1 85 ? -26.786 -8.124 -0.316 1.00 79.81 85 THR A N 1
ATOM 681 C CA . THR A 1 85 ? -26.526 -9.264 -1.207 1.00 79.81 85 THR A CA 1
ATOM 682 C C . THR A 1 85 ? -26.286 -8.809 -2.646 1.00 79.81 85 THR A C 1
ATOM 684 O O . THR A 1 85 ? -25.331 -9.255 -3.280 1.00 79.81 85 THR A O 1
ATOM 687 N N . ARG A 1 86 ? -27.066 -7.844 -3.159 1.00 83.69 86 ARG A N 1
ATOM 688 C CA . ARG A 1 86 ? -26.818 -7.235 -4.481 1.00 83.69 86 ARG A CA 1
ATOM 689 C C . ARG A 1 86 ? -25.477 -6.510 -4.535 1.00 83.69 86 ARG A C 1
ATOM 691 O O . ARG A 1 86 ? -24.778 -6.611 -5.541 1.00 83.69 86 ARG A O 1
ATOM 698 N N . LYS A 1 87 ? -25.098 -5.810 -3.462 1.00 81.25 87 LYS A N 1
ATOM 699 C CA . LYS A 1 87 ? -23.800 -5.135 -3.366 1.00 81.25 87 LYS A CA 1
ATOM 700 C C . LYS A 1 87 ? -22.645 -6.140 -3.381 1.00 81.25 87 LYS A C 1
ATOM 702 O O . LYS A 1 87 ? -21.732 -5.974 -4.180 1.00 81.25 87 LYS A O 1
ATOM 707 N N . MET A 1 88 ? -22.725 -7.206 -2.584 1.00 75.06 88 MET A N 1
ATOM 708 C CA . MET A 1 88 ? -21.733 -8.292 -2.575 1.00 75.06 88 MET A CA 1
ATOM 709 C C . MET A 1 88 ? -21.615 -8.969 -3.948 1.00 75.06 88 MET A C 1
ATOM 711 O O . MET A 1 88 ? -20.510 -9.184 -4.438 1.00 75.06 88 MET A O 1
ATOM 715 N N . ALA A 1 89 ? -22.741 -9.248 -4.613 1.00 80.12 89 ALA A N 1
ATOM 716 C CA . ALA A 1 89 ? -22.743 -9.827 -5.956 1.00 80.12 89 ALA A CA 1
ATOM 717 C C . ALA A 1 89 ? -22.098 -8.892 -6.997 1.00 80.12 89 ALA A C 1
ATOM 719 O O . ALA A 1 89 ? -21.326 -9.347 -7.842 1.00 80.12 89 ALA A O 1
ATOM 720 N N . ALA A 1 90 ? -22.367 -7.584 -6.922 1.00 80.25 90 ALA A N 1
ATOM 721 C CA . ALA A 1 90 ? -21.745 -6.589 -7.793 1.00 80.25 90 ALA A CA 1
ATOM 722 C C . ALA A 1 90 ? -20.234 -6.451 -7.533 1.00 80.25 90 ALA A C 1
ATOM 724 O O . ALA A 1 90 ? -19.457 -6.355 -8.482 1.00 80.25 90 ALA A O 1
ATOM 725 N N . GLU A 1 91 ? -19.807 -6.491 -6.269 1.00 72.94 91 GLU A N 1
ATOM 726 C CA . GLU A 1 91 ? -18.391 -6.486 -5.887 1.00 72.94 91 GLU A CA 1
ATOM 727 C C . GLU A 1 91 ? -17.666 -7.737 -6.399 1.00 72.94 91 GLU A C 1
ATOM 729 O O . GLU A 1 91 ? -16.581 -7.622 -6.970 1.00 72.94 91 GLU A O 1
ATOM 734 N N . HIS A 1 92 ? -18.283 -8.917 -6.292 1.00 75.75 92 HIS A N 1
ATOM 735 C CA . HIS A 1 92 ? -17.728 -10.160 -6.830 1.00 75.75 92 HIS A CA 1
ATOM 736 C C . HIS A 1 92 ? -17.636 -10.138 -8.364 1.00 75.75 92 HIS A C 1
ATOM 738 O O . HIS A 1 92 ? -16.628 -10.548 -8.939 1.00 75.75 92 HIS A O 1
ATOM 744 N N . ALA A 1 93 ? -18.657 -9.618 -9.051 1.00 82.69 93 ALA A N 1
ATOM 745 C CA . ALA A 1 93 ? -18.627 -9.451 -10.504 1.00 82.69 93 ALA A CA 1
ATOM 746 C C . ALA A 1 93 ? -17.518 -8.479 -10.946 1.00 82.69 93 ALA A C 1
ATOM 748 O O . ALA A 1 93 ? -16.795 -8.761 -11.903 1.00 82.69 93 ALA A O 1
ATOM 749 N N . ALA A 1 94 ? -17.332 -7.370 -10.223 1.00 76.38 94 ALA A N 1
ATOM 750 C CA . ALA A 1 94 ? -16.254 -6.420 -10.480 1.00 76.38 94 ALA A CA 1
ATOM 751 C C . ALA A 1 94 ? -14.866 -7.034 -10.226 1.00 76.38 94 ALA A C 1
ATOM 753 O O . ALA A 1 94 ? -13.946 -6.807 -11.012 1.00 76.38 94 ALA A O 1
ATOM 754 N N . ALA A 1 95 ? -14.716 -7.841 -9.171 1.00 72.12 95 ALA A N 1
ATOM 755 C CA . ALA A 1 95 ? -13.475 -8.552 -8.873 1.00 72.12 95 ALA A CA 1
ATOM 756 C C . ALA A 1 95 ? -13.118 -9.568 -9.972 1.00 72.12 95 ALA A C 1
ATOM 758 O O . ALA A 1 95 ? -11.971 -9.609 -10.419 1.00 72.12 95 ALA A O 1
ATOM 759 N N . ASN A 1 96 ? -14.099 -10.326 -10.468 1.00 78.06 96 ASN A N 1
ATOM 760 C CA . ASN A 1 96 ? -13.900 -11.256 -11.582 1.00 78.06 96 ASN A CA 1
ATOM 761 C C . ASN A 1 96 ? -13.509 -10.531 -12.875 1.00 78.06 96 ASN A C 1
ATOM 763 O O . ASN A 1 96 ? -12.545 -10.927 -13.524 1.00 78.06 96 ASN A O 1
ATOM 767 N N . ALA A 1 97 ? -14.181 -9.426 -13.211 1.00 80.88 97 ALA A N 1
ATOM 768 C CA . ALA A 1 97 ? -13.827 -8.624 -14.382 1.00 80.88 97 ALA A CA 1
ATOM 769 C C . ALA A 1 97 ? -12.405 -8.038 -14.278 1.00 80.88 97 ALA A C 1
ATOM 771 O O . ALA A 1 97 ? -11.663 -8.011 -15.260 1.00 80.88 97 ALA A O 1
ATOM 772 N N . ALA A 1 98 ? -11.993 -7.602 -13.083 1.00 71.75 98 ALA A N 1
ATOM 773 C CA . ALA A 1 98 ? -10.630 -7.134 -12.839 1.00 71.75 98 ALA A CA 1
ATOM 774 C C . ALA A 1 98 ? -9.595 -8.260 -12.990 1.00 71.75 98 ALA A C 1
ATOM 776 O O . ALA A 1 98 ? -8.525 -8.033 -13.559 1.00 71.75 98 ALA A O 1
ATOM 777 N N . ARG A 1 99 ? -9.917 -9.477 -12.532 1.00 80.25 99 ARG A N 1
ATOM 778 C CA . ARG A 1 99 ? -9.068 -10.661 -12.707 1.00 80.25 99 ARG A CA 1
ATOM 779 C C . ARG A 1 99 ? -8.902 -11.028 -14.182 1.00 80.25 99 ARG A C 1
ATOM 781 O O . ARG A 1 99 ? -7.770 -11.174 -14.628 1.00 80.25 99 ARG A O 1
ATOM 788 N N . GLU A 1 100 ? -9.986 -11.093 -14.953 1.00 85.44 100 GLU A N 1
ATOM 789 C CA . GLU A 1 100 ? -9.927 -11.355 -16.401 1.00 85.44 100 GLU A CA 1
ATOM 790 C C . GLU A 1 100 ? -9.105 -10.279 -17.139 1.00 85.44 100 GLU A C 1
ATOM 792 O O . GLU A 1 100 ? -8.275 -10.578 -18.004 1.00 85.44 100 GLU A O 1
ATOM 797 N N . ALA A 1 101 ? -9.257 -9.007 -16.757 1.00 78.44 101 ALA A N 1
ATOM 798 C CA . ALA A 1 101 ? -8.450 -7.915 -17.299 1.00 78.44 101 ALA A CA 1
ATOM 799 C C . ALA A 1 101 ? -6.954 -8.043 -16.943 1.00 78.44 101 ALA A C 1
ATOM 801 O O . ALA A 1 101 ? -6.088 -7.709 -17.753 1.00 78.44 101 ALA A O 1
ATOM 802 N N . ALA A 1 102 ? -6.621 -8.535 -15.749 1.00 74.06 102 ALA A N 1
ATOM 803 C CA . ALA A 1 102 ? -5.238 -8.810 -15.368 1.00 74.06 102 ALA A CA 1
ATOM 804 C C . ALA A 1 102 ? -4.658 -10.010 -16.138 1.00 74.06 102 ALA A C 1
ATOM 806 O O . ALA A 1 102 ? -3.546 -9.918 -16.657 1.00 74.06 102 ALA A O 1
ATOM 807 N N . GLU A 1 103 ? -5.418 -11.099 -16.284 1.00 81.50 103 GLU A N 1
ATOM 808 C CA . GLU A 1 103 ? -5.010 -12.299 -17.029 1.00 81.50 103 GLU A CA 1
ATOM 809 C C . GLU A 1 103 ? -4.752 -11.984 -18.512 1.00 81.50 103 GLU A C 1
ATOM 811 O O . GLU A 1 103 ? -3.737 -12.398 -19.073 1.00 81.50 103 GLU A O 1
ATOM 816 N N . THR A 1 104 ? -5.602 -11.166 -19.139 1.00 86.50 104 THR A N 1
ATOM 817 C CA . THR A 1 104 ? -5.393 -10.697 -20.523 1.00 86.50 104 THR A CA 1
ATOM 818 C C . THR A 1 104 ? -4.153 -9.813 -20.682 1.00 86.50 104 THR A C 1
ATOM 820 O O . THR A 1 104 ? -3.415 -9.972 -21.658 1.00 86.50 104 THR A O 1
ATOM 823 N N . LYS A 1 105 ? -3.865 -8.919 -19.724 1.00 81.62 105 LYS A N 1
ATOM 824 C CA . LYS A 1 105 ? -2.619 -8.127 -19.714 1.00 81.62 105 LYS A CA 1
ATOM 825 C C . LYS A 1 105 ? -1.386 -9.015 -19.554 1.00 81.62 105 LYS A C 1
ATOM 827 O O . LYS A 1 105 ? -0.399 -8.811 -20.259 1.00 81.62 105 LYS A O 1
ATOM 832 N N . LEU A 1 106 ? -1.449 -10.011 -18.672 1.00 79.12 106 LEU A N 1
ATOM 833 C CA . LEU A 1 106 ? -0.360 -10.961 -18.446 1.00 79.12 106 LEU A CA 1
ATOM 834 C C . LEU A 1 106 ? -0.104 -11.804 -19.706 1.00 79.12 106 LEU A C 1
ATOM 836 O O . LEU A 1 106 ? 1.040 -11.942 -20.134 1.00 79.12 106 LEU A O 1
ATOM 840 N N . ALA A 1 107 ? -1.161 -12.270 -20.376 1.00 86.12 107 ALA A N 1
ATOM 841 C CA . ALA A 1 107 ? -1.052 -12.969 -21.655 1.00 86.12 107 ALA A CA 1
ATOM 842 C C . ALA A 1 107 ? -0.413 -12.098 -22.754 1.00 86.12 107 ALA A C 1
ATOM 844 O O . ALA A 1 107 ? 0.432 -12.579 -23.511 1.00 86.12 107 ALA A O 1
ATOM 845 N N . ALA A 1 108 ? -0.768 -10.810 -22.830 1.00 84.31 108 ALA A N 1
ATOM 846 C CA . ALA A 1 108 ? -0.160 -9.875 -23.775 1.00 84.31 108 ALA A CA 1
ATOM 847 C C . ALA A 1 108 ? 1.331 -9.630 -23.478 1.00 84.31 108 ALA A C 1
ATOM 849 O O . ALA A 1 108 ? 2.143 -9.635 -24.402 1.00 84.31 108 ALA A O 1
ATOM 850 N N . ALA A 1 109 ? 1.701 -9.472 -22.204 1.00 76.12 109 ALA A N 1
ATOM 851 C CA . ALA A 1 109 ? 3.092 -9.308 -21.787 1.00 76.12 109 ALA A CA 1
ATOM 852 C C . ALA A 1 109 ? 3.938 -10.550 -22.113 1.00 76.12 109 ALA A C 1
ATOM 854 O O . ALA A 1 109 ? 5.013 -10.417 -22.695 1.00 76.12 109 ALA A O 1
ATOM 855 N N . ASN A 1 110 ? 3.426 -11.753 -21.829 1.00 80.38 110 ASN A N 1
ATOM 856 C CA . ASN A 1 110 ? 4.099 -13.005 -22.184 1.00 80.38 110 ASN A CA 1
ATOM 857 C C . ASN A 1 110 ? 4.322 -13.116 -23.695 1.00 80.38 110 ASN A C 1
ATOM 859 O O . ASN A 1 110 ? 5.424 -13.439 -24.127 1.00 80.38 110 ASN A O 1
ATOM 863 N N . LYS A 1 111 ? 3.324 -12.745 -24.506 1.00 91.12 111 LYS A N 1
ATOM 864 C CA . LYS A 1 111 ? 3.477 -12.714 -25.964 1.00 91.12 111 LYS A CA 1
ATOM 865 C C . LYS A 1 111 ? 4.584 -11.752 -26.416 1.00 91.12 111 LYS A C 1
ATOM 867 O O . LYS A 1 111 ? 5.356 -12.096 -27.301 1.00 91.12 111 LYS A O 1
ATOM 872 N N . MET A 1 112 ? 4.694 -10.568 -25.808 1.00 83.31 112 MET A N 1
ATOM 873 C CA . MET A 1 112 ? 5.773 -9.621 -26.127 1.00 83.31 112 MET A CA 1
ATOM 874 C C . MET A 1 112 ? 7.157 -10.160 -25.744 1.00 83.31 112 MET A C 1
ATOM 876 O O . MET A 1 112 ? 8.127 -9.910 -26.460 1.00 83.31 112 MET A O 1
ATOM 880 N N . ILE A 1 113 ? 7.258 -10.895 -24.632 1.00 80.19 113 ILE A N 1
ATOM 881 C CA . ILE A 1 113 ? 8.499 -11.564 -24.222 1.00 80.19 113 ILE A CA 1
ATOM 882 C C . ILE A 1 113 ? 8.872 -12.643 -25.242 1.00 80.19 113 ILE A C 1
ATOM 884 O O . ILE A 1 113 ? 10.014 -12.660 -25.698 1.00 80.19 113 ILE A O 1
ATOM 888 N N . ASP A 1 114 ? 7.919 -13.480 -25.655 1.00 89.19 114 ASP A N 1
ATOM 889 C CA . ASP A 1 114 ? 8.138 -14.516 -26.670 1.00 89.19 114 ASP A CA 1
ATOM 890 C C . ASP A 1 114 ? 8.567 -13.912 -28.018 1.00 89.19 114 ASP A C 1
ATOM 892 O O . ASP A 1 114 ? 9.544 -14.366 -28.617 1.00 89.19 114 ASP A O 1
ATOM 896 N N . ASP A 1 115 ? 7.903 -12.841 -28.467 1.00 89.31 115 ASP A N 1
ATOM 897 C CA . ASP A 1 115 ? 8.254 -12.119 -29.696 1.00 89.31 115 ASP A CA 1
ATOM 898 C C . ASP A 1 115 ? 9.664 -11.496 -29.601 1.00 89.31 115 ASP A C 1
ATOM 900 O O . ASP A 1 115 ? 10.439 -11.541 -30.562 1.00 89.31 115 ASP A O 1
ATOM 904 N N . SER A 1 116 ? 10.039 -10.962 -28.433 1.00 83.25 116 SER A N 1
ATOM 905 C CA . SER A 1 116 ? 11.376 -10.413 -28.166 1.00 83.25 116 SER A CA 1
ATOM 906 C C . SER A 1 116 ? 12.457 -11.499 -28.159 1.00 83.25 116 SER A C 1
ATOM 908 O O . SER A 1 116 ? 13.512 -11.335 -28.776 1.00 83.25 116 SER A O 1
ATOM 910 N N . LEU A 1 117 ? 12.188 -12.651 -27.536 1.00 86.62 117 LEU A N 1
ATOM 911 C CA . LEU A 1 117 ? 13.082 -13.812 -27.553 1.00 86.62 117 LEU A CA 1
ATOM 912 C C . LEU A 1 117 ? 13.251 -14.366 -28.974 1.00 86.62 117 LEU A C 1
ATOM 914 O O . LEU A 1 117 ? 14.367 -14.697 -29.387 1.00 86.62 117 LEU A O 1
ATOM 918 N N . LEU A 1 118 ? 12.177 -14.417 -29.764 1.00 92.19 118 LEU A N 1
ATOM 919 C CA . LEU A 1 118 ? 12.237 -14.816 -31.168 1.00 92.19 118 LEU A CA 1
ATOM 920 C C . LEU A 1 118 ? 13.078 -13.830 -31.998 1.00 92.19 118 LEU A C 1
ATOM 922 O O . LEU A 1 118 ? 13.912 -14.246 -32.804 1.00 92.19 118 LEU A O 1
ATOM 926 N N . ALA A 1 119 ? 12.918 -12.523 -31.780 1.00 88.50 119 ALA A N 1
ATOM 927 C CA . ALA A 1 119 ? 13.730 -11.505 -32.442 1.00 88.50 119 ALA A CA 1
ATOM 928 C C . ALA A 1 119 ? 15.216 -11.617 -32.057 1.00 88.50 119 ALA A C 1
ATOM 930 O O . ALA A 1 119 ? 16.083 -11.596 -32.933 1.00 88.50 119 ALA A O 1
ATOM 931 N N . ALA A 1 120 ? 15.515 -11.813 -30.770 1.00 84.50 120 ALA A N 1
ATOM 932 C CA . ALA A 1 120 ? 16.877 -11.979 -30.270 1.00 84.50 120 ALA A CA 1
ATOM 933 C C . ALA A 1 120 ? 17.551 -13.243 -30.829 1.00 84.50 120 ALA A C 1
ATOM 935 O O . ALA A 1 120 ? 18.705 -13.194 -31.257 1.00 84.50 120 ALA A O 1
ATOM 936 N N . THR A 1 121 ? 16.834 -14.370 -30.890 1.00 90.06 121 THR A N 1
ATOM 937 C CA . THR A 1 121 ? 17.361 -15.617 -31.475 1.00 90.06 121 THR A CA 1
ATOM 938 C C . THR A 1 121 ? 17.611 -15.487 -32.975 1.00 90.06 121 THR A C 1
ATOM 940 O O . THR A 1 121 ? 18.645 -15.954 -33.460 1.00 90.06 121 THR A O 1
ATOM 943 N N . LYS A 1 122 ? 16.737 -14.791 -33.712 1.00 93.00 122 LYS A N 1
ATOM 944 C CA . LYS A 1 122 ? 16.961 -14.474 -35.128 1.00 93.00 122 LYS A CA 1
ATOM 945 C C . LYS A 1 122 ? 18.194 -13.587 -35.320 1.00 93.00 122 LYS A C 1
ATOM 947 O O . LYS A 1 122 ? 19.057 -13.918 -36.129 1.00 93.00 122 LYS A O 1
ATOM 952 N N . GLN A 1 123 ? 18.333 -12.525 -34.528 1.00 89.62 123 GLN A N 1
ATOM 953 C CA . GLN A 1 123 ? 19.509 -11.651 -34.564 1.00 89.62 123 GLN A CA 1
ATOM 954 C C . GLN A 1 123 ? 20.799 -12.414 -34.217 1.00 89.62 123 GLN A C 1
ATOM 956 O O . GLN A 1 123 ? 21.848 -12.190 -34.819 1.00 89.62 123 GLN A O 1
ATOM 961 N N . GLN A 1 124 ? 20.738 -13.357 -33.274 1.00 90.69 124 GLN A N 1
ATOM 962 C CA . GLN A 1 124 ? 21.869 -14.219 -32.938 1.00 90.69 124 GLN A CA 1
ATOM 963 C C . GLN A 1 124 ? 22.264 -15.136 -34.108 1.00 90.69 124 GLN A C 1
ATOM 965 O O . GLN A 1 124 ? 23.457 -15.326 -34.351 1.00 90.69 124 GLN A O 1
ATOM 970 N N . GLN A 1 125 ? 21.294 -15.681 -34.849 1.00 92.44 125 GLN A N 1
ATOM 971 C CA . GLN A 1 125 ? 21.558 -16.468 -36.058 1.00 92.44 125 GLN A CA 1
ATOM 972 C C . GLN A 1 125 ? 22.188 -15.615 -37.166 1.00 92.44 125 GLN A C 1
ATOM 974 O O . GLN A 1 125 ? 23.191 -16.034 -37.737 1.00 92.44 125 GLN A O 1
ATOM 979 N N . GLU A 1 126 ? 21.671 -14.408 -37.410 1.00 92.25 126 GLU A N 1
ATOM 980 C CA . GLU A 1 126 ? 22.231 -13.458 -38.386 1.00 92.25 126 GLU A CA 1
ATOM 981 C C . GLU A 1 126 ? 23.674 -13.057 -38.027 1.00 92.25 126 GLU A C 1
ATOM 983 O O . GLU A 1 126 ? 24.571 -13.064 -38.873 1.00 92.25 126 GLU A O 1
ATOM 988 N N . ASN A 1 127 ? 23.946 -12.796 -36.746 1.00 87.69 127 ASN A N 1
ATOM 989 C CA . ASN A 1 127 ? 25.302 -12.521 -36.269 1.00 87.69 127 ASN A CA 1
ATOM 990 C C . ASN A 1 127 ? 26.243 -13.713 -36.483 1.00 87.69 127 ASN A C 1
ATOM 992 O O . ASN A 1 127 ? 27.403 -13.521 -36.848 1.00 87.69 127 ASN A O 1
ATOM 996 N N . LYS A 1 128 ? 25.759 -14.944 -36.290 1.00 94.19 128 LYS A N 1
ATOM 997 C CA . LYS A 1 128 ? 26.544 -16.153 -36.557 1.00 94.19 128 LYS A CA 1
ATOM 998 C C . LYS A 1 128 ? 26.864 -16.295 -38.048 1.00 94.19 128 LYS A C 1
ATOM 1000 O O . LYS A 1 128 ? 28.015 -16.559 -38.385 1.00 94.19 128 LYS A O 1
ATOM 1005 N N . THR A 1 129 ? 25.897 -16.059 -38.936 1.00 92.81 129 THR A N 1
ATOM 1006 C CA . THR A 1 129 ? 26.141 -16.101 -40.388 1.00 92.81 129 THR A CA 1
ATOM 1007 C C . THR A 1 129 ? 27.143 -15.033 -40.827 1.00 92.81 129 THR A C 1
ATOM 1009 O O . THR A 1 129 ? 28.063 -15.337 -41.581 1.00 92.81 129 THR A O 1
ATOM 1012 N N . LEU A 1 130 ? 27.055 -13.814 -40.280 1.00 91.81 130 LEU A N 1
ATOM 1013 C CA . LEU A 1 130 ? 28.027 -12.750 -40.554 1.00 91.81 130 LEU A CA 1
ATOM 1014 C C . LEU A 1 130 ? 29.436 -13.111 -40.056 1.00 91.81 130 LEU A C 1
ATOM 1016 O O . LEU A 1 130 ? 30.424 -12.831 -40.731 1.00 91.81 130 LEU A O 1
ATOM 1020 N N . GLN A 1 131 ? 29.558 -13.764 -38.896 1.00 89.06 131 GLN A N 1
ATOM 1021 C CA . GLN A 1 131 ? 30.850 -14.253 -38.399 1.00 89.06 131 GLN A CA 1
ATOM 1022 C C . GLN A 1 131 ? 31.460 -15.319 -39.321 1.00 89.06 131 GLN A C 1
ATOM 1024 O O . GLN A 1 131 ? 32.667 -15.290 -39.573 1.00 89.06 131 GLN A O 1
ATOM 1029 N N . GLU A 1 132 ? 30.644 -16.235 -39.846 1.00 95.19 132 GLU A N 1
ATOM 1030 C CA . GLU A 1 132 ? 31.076 -17.253 -40.810 1.00 95.19 132 GLU A CA 1
ATOM 1031 C C . GLU A 1 132 ? 31.530 -16.619 -42.139 1.00 95.19 132 GLU A C 1
ATOM 1033 O O . GLU A 1 132 ? 32.572 -17.002 -42.680 1.00 95.19 132 GLU A O 1
ATOM 1038 N N . GLU A 1 133 ? 30.822 -15.599 -42.632 1.00 94.25 133 GLU A N 1
ATOM 1039 C CA . GLU A 1 133 ? 31.218 -14.828 -43.818 1.00 94.25 133 GLU A CA 1
ATOM 1040 C C . GLU A 1 133 ? 32.528 -14.063 -43.610 1.00 94.25 133 GLU A C 1
ATOM 1042 O O . GLU A 1 133 ? 33.422 -14.139 -44.454 1.00 94.25 133 GLU A O 1
ATOM 1047 N N . ILE A 1 134 ? 32.698 -13.389 -42.468 1.00 90.56 134 ILE A N 1
ATOM 1048 C CA . ILE A 1 134 ? 33.954 -12.711 -42.116 1.00 90.56 134 ILE A CA 1
ATOM 1049 C C . ILE A 1 134 ? 35.110 -13.715 -42.086 1.00 90.56 134 ILE A C 1
ATOM 1051 O O . ILE A 1 134 ? 36.183 -13.436 -42.621 1.00 90.56 134 ILE A O 1
ATOM 1055 N N . ALA A 1 135 ? 34.912 -14.890 -41.483 1.00 92.50 135 ALA A N 1
ATOM 1056 C CA . ALA A 1 135 ? 35.932 -15.934 -41.442 1.00 92.50 135 ALA A CA 1
ATOM 1057 C C . ALA A 1 135 ? 36.284 -16.450 -42.848 1.00 92.50 135 ALA A C 1
ATOM 1059 O O . ALA A 1 135 ? 37.458 -16.673 -43.149 1.00 92.50 135 ALA A O 1
ATOM 1060 N N . ARG A 1 136 ? 35.289 -16.600 -43.729 1.00 96.94 136 ARG A N 1
ATOM 1061 C CA . ARG A 1 136 ? 35.494 -16.982 -45.132 1.00 96.94 136 ARG A CA 1
ATOM 1062 C C . ARG A 1 136 ? 36.275 -15.920 -45.907 1.00 96.94 136 ARG A C 1
ATOM 1064 O O . ARG A 1 136 ? 37.229 -16.275 -46.594 1.00 96.94 136 ARG A O 1
ATOM 1071 N N . LEU A 1 137 ? 35.901 -14.645 -45.790 1.00 93.44 137 LEU A N 1
ATOM 1072 C CA . LEU A 1 137 ? 36.590 -13.535 -46.458 1.00 93.44 137 LEU A CA 1
ATOM 1073 C C . LEU A 1 137 ? 38.040 -13.404 -45.982 1.00 93.44 137 LEU A C 1
ATOM 1075 O O . LEU A 1 137 ? 38.932 -13.202 -46.799 1.00 93.44 137 LEU A O 1
ATOM 1079 N N . LYS A 1 138 ? 38.300 -13.589 -44.681 1.00 92.12 138 LYS A N 1
ATOM 1080 C CA . LYS A 1 138 ? 39.668 -13.610 -44.141 1.00 92.12 138 LYS A CA 1
ATOM 1081 C C . LYS A 1 138 ? 40.529 -14.690 -44.794 1.00 92.12 138 LYS A C 1
ATOM 1083 O O . LYS A 1 138 ? 41.626 -14.375 -45.237 1.00 92.12 138 LYS A O 1
ATOM 1088 N N . ARG A 1 139 ? 40.011 -15.916 -44.942 1.00 93.69 139 ARG A N 1
ATOM 1089 C CA . ARG A 1 139 ? 40.723 -16.989 -45.662 1.00 93.69 139 ARG A CA 1
ATOM 1090 C C . ARG A 1 139 ? 40.986 -16.634 -47.123 1.00 93.69 139 ARG A C 1
ATOM 1092 O O . ARG A 1 139 ? 42.083 -16.862 -47.604 1.00 93.69 139 ARG A O 1
ATOM 1099 N N . GLN A 1 140 ? 40.018 -16.027 -47.813 1.00 93.19 140 GLN A N 1
ATOM 1100 C CA . GLN A 1 140 ? 40.216 -15.587 -49.200 1.00 93.19 140 GLN A CA 1
ATOM 1101 C C . GLN A 1 140 ? 41.320 -14.527 -49.328 1.00 93.19 140 GLN A C 1
ATOM 1103 O O . GLN A 1 140 ? 42.091 -14.572 -50.282 1.00 93.19 140 GLN A O 1
ATOM 1108 N N . ILE A 1 141 ? 41.411 -13.594 -48.375 1.00 89.81 141 ILE A N 1
ATOM 1109 C CA . ILE A 1 141 ? 42.485 -12.589 -48.329 1.00 89.81 141 ILE A CA 1
ATOM 1110 C C . ILE A 1 141 ? 43.841 -13.255 -48.053 1.00 89.81 141 ILE A C 1
ATOM 1112 O O . ILE A 1 141 ? 44.830 -12.911 -48.696 1.00 89.81 141 ILE A O 1
ATOM 1116 N N . GLU A 1 142 ? 43.896 -14.213 -47.125 1.00 92.31 142 GLU A N 1
ATOM 1117 C CA . GLU A 1 142 ? 45.112 -14.980 -46.823 1.00 92.31 142 GLU A CA 1
ATOM 1118 C C . GLU A 1 142 ? 45.592 -15.791 -48.039 1.00 92.31 142 GLU A C 1
ATOM 1120 O O . GLU A 1 142 ? 46.768 -15.717 -48.396 1.00 92.31 142 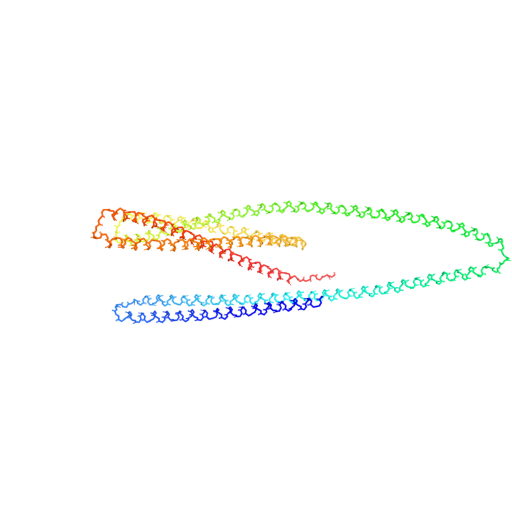GLU A O 1
ATOM 1125 N N . ASP A 1 143 ? 44.686 -16.488 -48.730 1.00 91.38 143 ASP A N 1
ATOM 1126 C CA . ASP A 1 143 ? 44.994 -17.251 -49.944 1.00 91.38 143 ASP A CA 1
ATOM 1127 C C . ASP A 1 143 ? 45.486 -16.338 -51.080 1.00 91.38 143 ASP A C 1
ATOM 1129 O O . ASP A 1 143 ? 46.477 -16.655 -51.740 1.00 91.38 143 ASP A O 1
ATOM 1133 N N . ALA A 1 144 ? 44.842 -15.183 -51.290 1.00 86.25 144 ALA A N 1
ATOM 1134 C CA . ALA A 1 144 ? 45.268 -14.200 -52.289 1.00 86.25 144 ALA A CA 1
ATOM 1135 C C . ALA A 1 144 ? 46.675 -13.655 -51.988 1.00 86.25 144 ALA A C 1
ATOM 1137 O O . ALA A 1 144 ? 47.527 -13.618 -52.873 1.00 86.25 144 ALA A O 1
ATOM 1138 N N . SER A 1 145 ? 46.957 -13.338 -50.721 1.00 88.31 145 SER A N 1
ATOM 1139 C CA . SER A 1 145 ? 48.287 -12.911 -50.265 1.00 88.31 145 SER A CA 1
ATOM 1140 C C . SER A 1 145 ? 49.365 -13.981 -50.513 1.00 88.31 145 SER A C 1
ATOM 1142 O O . SER A 1 145 ? 50.491 -13.676 -50.922 1.00 88.31 145 SER A O 1
ATOM 1144 N N . MET A 1 146 ? 49.029 -15.266 -50.343 1.00 84.38 146 MET A N 1
ATOM 1145 C CA . MET A 1 146 ? 49.942 -16.372 -50.668 1.00 84.38 146 MET A CA 1
ATOM 1146 C C . MET A 1 146 ? 50.192 -16.528 -52.176 1.00 84.38 146 MET A C 1
ATOM 1148 O O . MET A 1 146 ? 51.295 -16.896 -52.593 1.00 84.38 146 MET A O 1
ATOM 1152 N N . TRP A 1 147 ? 49.194 -16.241 -53.012 1.00 80.00 147 TRP A N 1
ATOM 1153 C CA . TRP A 1 147 ? 49.354 -16.246 -54.467 1.00 80.00 147 TRP A CA 1
ATOM 1154 C C . TRP A 1 147 ? 50.212 -15.078 -54.958 1.00 80.00 147 TRP A C 1
ATOM 1156 O O . TRP A 1 147 ? 51.103 -15.301 -55.776 1.00 80.00 147 TRP A O 1
ATOM 1166 N N . ASP A 1 148 ? 50.021 -13.874 -54.418 1.00 78.06 148 ASP A N 1
ATOM 1167 C CA . ASP A 1 148 ? 50.815 -12.694 -54.781 1.00 78.06 148 ASP A CA 1
ATOM 1168 C C . ASP A 1 148 ? 52.289 -12.857 -54.387 1.00 78.06 148 ASP A C 1
ATOM 1170 O O . ASP A 1 148 ? 53.190 -12.550 -55.171 1.00 78.06 148 ASP A O 1
ATOM 1174 N N . THR A 1 149 ? 52.561 -13.431 -53.211 1.00 73.50 149 THR A N 1
ATOM 1175 C CA . THR A 1 149 ? 53.932 -13.767 -52.792 1.00 73.50 149 THR A CA 1
ATOM 1176 C C . THR A 1 149 ? 54.557 -14.852 -53.670 1.00 73.50 149 THR A C 1
ATOM 1178 O O . THR A 1 149 ? 55.718 -14.732 -54.057 1.00 73.50 149 THR A O 1
ATOM 1181 N N . SER A 1 150 ? 53.794 -15.872 -54.069 1.00 71.12 150 SER A N 1
ATOM 1182 C CA . SER A 1 150 ? 54.270 -16.919 -54.986 1.00 71.12 150 SER A CA 1
ATOM 1183 C C . SER A 1 150 ? 54.539 -16.385 -56.399 1.00 71.12 150 SER A C 1
ATOM 1185 O O . SER A 1 150 ? 55.540 -16.752 -57.018 1.00 71.12 150 SER A O 1
ATOM 1187 N N . ALA A 1 151 ? 53.693 -15.483 -56.903 1.00 69.50 151 ALA A N 1
ATOM 1188 C CA . ALA A 1 151 ? 53.878 -14.812 -58.187 1.00 69.50 151 ALA A CA 1
ATOM 1189 C C . ALA A 1 151 ? 55.093 -13.872 -58.168 1.00 69.50 151 ALA A C 1
ATOM 1191 O O . ALA A 1 151 ? 55.888 -13.884 -59.108 1.00 69.50 151 ALA A O 1
ATOM 1192 N N . ALA A 1 152 ? 55.293 -13.124 -57.079 1.00 64.94 152 ALA A N 1
ATOM 1193 C CA . ALA A 1 152 ? 56.476 -12.289 -56.882 1.00 64.94 152 ALA A CA 1
ATOM 1194 C C . ALA A 1 152 ? 57.769 -13.124 -56.840 1.00 64.94 152 ALA A C 1
ATOM 1196 O O . ALA A 1 152 ? 58.757 -12.765 -57.481 1.00 64.94 152 ALA A O 1
ATOM 1197 N N . VAL A 1 153 ? 57.760 -14.279 -56.163 1.00 65.62 153 VAL A N 1
ATOM 1198 C CA . VAL A 1 153 ? 58.899 -15.213 -56.140 1.00 65.62 153 VAL A CA 1
ATOM 1199 C C . VAL A 1 153 ? 59.159 -15.805 -57.532 1.00 65.62 153 VAL A C 1
ATOM 1201 O O . VAL A 1 153 ? 60.308 -15.844 -57.978 1.00 65.62 153 VAL A O 1
ATOM 1204 N N . ALA A 1 154 ? 58.123 -16.201 -58.275 1.00 62.16 154 ALA A N 1
ATOM 1205 C CA . ALA A 1 154 ? 58.268 -16.708 -59.642 1.00 62.16 154 ALA A CA 1
ATOM 1206 C C . ALA A 1 154 ? 58.819 -15.643 -60.612 1.00 62.16 154 ALA A C 1
ATOM 1208 O O . ALA A 1 154 ? 59.711 -15.939 -61.410 1.00 62.16 154 ALA A O 1
ATOM 1209 N N . ALA A 1 155 ? 58.357 -14.393 -60.504 1.00 59.34 155 ALA A N 1
ATOM 1210 C CA . ALA A 1 155 ? 58.865 -13.268 -61.285 1.00 59.34 155 ALA A CA 1
ATOM 1211 C C . ALA A 1 155 ? 60.334 -12.953 -60.952 1.00 59.34 155 ALA A C 1
ATOM 1213 O O . ALA A 1 155 ? 61.148 -12.801 -61.863 1.00 59.34 155 ALA A O 1
ATOM 1214 N N . ALA A 1 156 ? 60.711 -12.959 -59.668 1.00 57.31 156 ALA A N 1
ATOM 1215 C CA . ALA A 1 156 ? 62.103 -12.797 -59.241 1.00 57.31 156 ALA A CA 1
ATOM 1216 C C . ALA A 1 156 ? 63.016 -13.911 -59.789 1.00 57.31 156 ALA A C 1
ATOM 1218 O O . ALA A 1 156 ? 64.167 -13.660 -60.145 1.00 57.31 156 ALA A O 1
ATOM 1219 N N . THR A 1 157 ? 62.490 -15.131 -59.937 1.00 55.81 157 THR A N 1
ATOM 1220 C CA . THR A 1 157 ? 63.239 -16.261 -60.511 1.00 55.81 157 THR A CA 1
ATOM 1221 C C . THR A 1 157 ? 63.387 -16.142 -62.038 1.00 55.81 157 THR A C 1
ATOM 1223 O O . THR A 1 157 ? 64.420 -16.518 -62.591 1.00 55.81 157 THR A O 1
ATOM 1226 N N . ALA A 1 158 ? 62.399 -15.569 -62.737 1.00 52.59 158 ALA A N 1
ATOM 1227 C CA . ALA A 1 158 ? 62.433 -15.356 -64.189 1.00 52.59 158 ALA A CA 1
ATOM 1228 C C . ALA A 1 158 ? 63.342 -14.187 -64.624 1.00 52.59 158 ALA A C 1
ATOM 1230 O O . ALA A 1 158 ? 63.940 -14.234 -65.701 1.00 52.59 158 ALA A O 1
ATOM 1231 N N . VAL A 1 159 ? 63.505 -13.162 -63.782 1.00 50.44 159 VAL A N 1
ATOM 1232 C CA . VAL A 1 159 ? 64.378 -12.000 -64.051 1.00 50.44 159 VAL A CA 1
ATOM 1233 C C . VAL A 1 159 ? 65.872 -12.355 -63.964 1.00 50.44 159 VAL A C 1
ATOM 1235 O O . VAL A 1 159 ? 66.710 -11.662 -64.537 1.00 50.44 159 VAL A O 1
ATOM 1238 N N . SER A 1 160 ? 66.227 -13.503 -63.377 1.00 45.31 160 SER A N 1
ATOM 1239 C CA . SER A 1 160 ? 67.618 -13.967 -63.267 1.00 45.31 160 SER A CA 1
ATOM 1240 C C . SER A 1 160 ? 68.269 -14.399 -64.599 1.00 45.31 160 SER A C 1
ATOM 1242 O O . SER A 1 160 ? 69.437 -14.785 -64.583 1.00 45.31 160 SER A O 1
ATOM 1244 N N . ASN A 1 161 ? 67.569 -14.356 -65.744 1.00 48.62 161 ASN A N 1
ATOM 1245 C CA . ASN A 1 161 ? 68.058 -14.960 -66.995 1.00 48.62 161 ASN A CA 1
ATOM 1246 C C . ASN A 1 161 ? 68.139 -14.039 -68.227 1.00 48.62 161 ASN A C 1
ATOM 1248 O O . ASN A 1 161 ? 68.280 -14.539 -69.341 1.00 48.62 161 ASN A O 1
ATOM 1252 N N . ASN A 1 162 ? 68.096 -12.710 -68.072 1.00 41.56 162 ASN A N 1
ATOM 1253 C CA . ASN A 1 162 ? 68.178 -11.800 -69.223 1.00 41.56 162 ASN A CA 1
ATOM 1254 C C . ASN A 1 162 ? 69.197 -10.669 -69.020 1.00 41.56 162 ASN A C 1
ATOM 1256 O O . ASN A 1 162 ? 68.873 -9.488 -68.923 1.00 41.56 162 ASN A O 1
ATOM 1260 N N . GLY A 1 163 ? 70.476 -11.042 -68.979 1.00 51.56 163 GLY A N 1
ATOM 1261 C CA . GLY A 1 163 ? 71.590 -10.098 -68.964 1.00 51.56 163 GLY A CA 1
ATOM 1262 C C . GLY A 1 163 ? 71.852 -9.501 -70.345 1.00 51.56 163 GLY A C 1
ATOM 1263 O O . GLY A 1 163 ? 72.795 -9.927 -71.005 1.00 51.56 163 GLY A O 1
ATOM 1264 N N . ARG A 1 164 ? 71.024 -8.546 -70.801 1.00 49.69 164 ARG A N 1
ATOM 1265 C CA . ARG A 1 164 ? 71.378 -7.585 -71.875 1.00 49.69 164 ARG A CA 1
ATOM 1266 C C . ARG A 1 164 ? 70.332 -6.480 -72.109 1.00 49.69 164 ARG A C 1
ATOM 1268 O O . ARG A 1 164 ? 69.890 -6.268 -73.230 1.00 49.69 164 ARG A O 1
ATOM 1275 N N . ARG A 1 165 ? 69.968 -5.734 -71.065 1.00 50.38 165 ARG A N 1
ATOM 1276 C CA . ARG A 1 165 ? 69.368 -4.384 -71.165 1.00 50.38 165 ARG A CA 1
ATOM 1277 C C . ARG A 1 165 ? 69.816 -3.543 -69.966 1.00 50.38 165 ARG A C 1
ATOM 1279 O O . ARG A 1 165 ? 69.014 -3.192 -69.121 1.00 50.38 165 ARG A O 1
ATOM 1286 N N . GLY A 1 166 ? 71.127 -3.332 -69.839 1.00 51.69 166 GLY A N 1
ATOM 1287 C CA . GLY A 1 166 ? 71.722 -2.746 -68.630 1.00 51.69 166 GLY A CA 1
ATOM 1288 C C . GLY A 1 166 ? 71.383 -1.272 -68.415 1.00 51.69 166 GLY A C 1
ATOM 1289 O O . GLY A 1 166 ? 71.110 -0.892 -67.296 1.00 51.69 166 GLY A O 1
ATOM 1290 N N . SER A 1 167 ? 71.326 -0.444 -69.461 1.00 57.25 167 SER A N 1
ATOM 1291 C CA . SER A 1 167 ? 71.229 1.011 -69.264 1.00 57.25 167 SER A CA 1
ATOM 1292 C C . SER A 1 167 ? 69.804 1.569 -69.239 1.00 57.25 167 SER A C 1
ATOM 1294 O O . SER A 1 167 ? 69.537 2.498 -68.490 1.00 57.25 167 SER A O 1
ATOM 1296 N N . GLU A 1 168 ? 68.883 1.026 -70.044 1.00 60.59 168 GLU A N 1
ATOM 1297 C CA . GLU A 1 168 ? 67.475 1.470 -70.034 1.00 60.59 168 GLU A CA 1
ATOM 1298 C C . GLU A 1 168 ? 66.736 0.936 -68.805 1.00 60.59 168 GLU A C 1
ATOM 1300 O O . GLU A 1 168 ? 66.014 1.685 -68.160 1.00 60.59 168 GLU A O 1
ATOM 1305 N N . ALA A 1 169 ? 66.989 -0.318 -68.414 1.00 67.75 169 ALA A N 1
ATOM 1306 C CA . ALA A 1 169 ? 66.393 -0.876 -67.205 1.00 67.75 169 ALA A CA 1
ATOM 1307 C C . ALA A 1 169 ? 66.962 -0.236 -65.929 1.00 67.75 169 ALA A C 1
ATOM 1309 O O . ALA A 1 169 ? 66.233 -0.103 -64.957 1.00 67.75 169 ALA A O 1
ATOM 1310 N N . GLU A 1 170 ? 68.235 0.181 -65.910 1.00 71.19 170 GLU A N 1
ATOM 1311 C CA . GLU A 1 170 ? 68.786 0.943 -64.779 1.00 71.19 170 GLU A CA 1
ATOM 1312 C C . GLU A 1 170 ? 68.167 2.343 -64.676 1.00 71.19 170 GLU A C 1
ATOM 1314 O O . GLU A 1 170 ? 67.859 2.773 -63.569 1.00 71.19 170 GLU A O 1
ATOM 1319 N N . ALA A 1 171 ? 67.914 3.024 -65.801 1.00 76.62 171 ALA A N 1
ATOM 1320 C CA . ALA A 1 171 ? 67.225 4.315 -65.801 1.00 76.62 171 ALA A CA 1
ATOM 1321 C C . ALA A 1 171 ? 65.753 4.192 -65.364 1.00 76.62 171 ALA A C 1
ATOM 1323 O O . ALA A 1 171 ? 65.302 4.960 -64.520 1.00 76.62 171 ALA A O 1
ATOM 1324 N N . GLU A 1 172 ? 65.026 3.190 -65.871 1.00 78.88 172 GLU A N 1
ATOM 1325 C CA . GLU A 1 172 ? 63.649 2.896 -65.446 1.00 78.88 172 GLU A CA 1
ATOM 1326 C C . GLU A 1 172 ? 63.583 2.469 -63.971 1.00 78.88 172 GLU A C 1
ATOM 1328 O O . GLU A 1 172 ? 62.644 2.826 -63.264 1.00 78.88 172 GLU A O 1
ATOM 1333 N N . LEU A 1 173 ? 64.578 1.727 -63.470 1.00 74.38 173 LEU A N 1
ATOM 1334 C CA . LEU A 1 173 ? 64.655 1.363 -62.054 1.00 74.38 173 LEU A CA 1
ATOM 1335 C C . LEU A 1 173 ? 64.925 2.572 -61.160 1.00 74.38 173 LEU A C 1
ATOM 1337 O O . LEU A 1 173 ? 64.389 2.610 -60.055 1.00 74.38 173 LEU A O 1
ATOM 1341 N N . GLU A 1 174 ? 65.733 3.532 -61.605 1.00 82.81 174 GLU A N 1
ATOM 1342 C CA . GLU A 1 174 ? 65.984 4.755 -60.841 1.00 82.81 174 GLU A CA 1
ATOM 1343 C C . GLU A 1 174 ? 64.747 5.667 -60.828 1.00 82.81 174 GLU A C 1
ATOM 1345 O O . GLU A 1 174 ? 64.346 6.120 -59.761 1.00 82.81 174 GLU A O 1
ATOM 1350 N N . GLU A 1 175 ? 64.045 5.822 -61.958 1.00 85.56 175 GLU A N 1
ATOM 1351 C CA . GLU A 1 175 ? 62.764 6.548 -62.015 1.00 85.56 175 GLU A CA 1
ATOM 1352 C C . GLU A 1 175 ? 61.689 5.878 -61.137 1.00 85.56 175 GLU A C 1
ATOM 1354 O O . GLU A 1 175 ? 60.947 6.547 -60.417 1.00 85.56 175 GLU A O 1
ATOM 1359 N N . LEU A 1 176 ? 61.626 4.540 -61.123 1.00 86.06 176 LEU A N 1
ATOM 1360 C CA . LEU A 1 176 ? 60.730 3.805 -60.228 1.00 86.06 176 LEU A CA 1
ATOM 1361 C C . LEU A 1 176 ? 61.125 3.951 -58.754 1.00 86.06 176 LEU A C 1
ATOM 1363 O O . LEU A 1 176 ? 60.236 3.965 -57.905 1.00 86.06 176 LEU A O 1
ATOM 1367 N N . ARG A 1 177 ? 62.417 4.068 -58.427 1.00 86.75 177 ARG A N 1
ATOM 1368 C CA . ARG A 1 177 ? 62.881 4.323 -57.053 1.00 86.75 177 ARG A CA 1
ATOM 1369 C C . ARG A 1 177 ? 62.496 5.715 -56.585 1.00 86.75 177 ARG A C 1
ATOM 1371 O O . ARG A 1 177 ? 61.909 5.816 -55.512 1.00 86.75 177 ARG A O 1
ATOM 1378 N N . GLU A 1 178 ? 62.736 6.741 -57.398 1.00 88.88 178 GLU A N 1
ATOM 1379 C CA . GLU A 1 178 ? 62.287 8.108 -57.108 1.00 88.88 178 GLU A CA 1
ATOM 1380 C C . GLU A 1 178 ? 60.764 8.142 -56.935 1.00 88.88 178 GLU A C 1
ATOM 1382 O O . GLU A 1 178 ? 60.250 8.710 -55.973 1.00 88.88 178 GLU A O 1
ATOM 1387 N N . ARG A 1 179 ? 60.018 7.440 -57.798 1.00 88.75 179 ARG A N 1
ATOM 1388 C CA . ARG A 1 179 ? 58.558 7.380 -57.690 1.00 88.75 179 ARG A CA 1
ATOM 1389 C C . ARG A 1 179 ? 58.073 6.644 -56.442 1.00 88.75 179 ARG A C 1
ATOM 1391 O O . ARG A 1 179 ? 57.047 7.023 -55.878 1.00 88.75 179 ARG A O 1
ATOM 1398 N N . VAL A 1 180 ? 58.767 5.589 -56.015 1.00 86.25 180 VAL A N 1
ATOM 1399 C CA . VAL A 1 180 ? 58.469 4.889 -54.756 1.00 86.25 180 VAL A CA 1
ATOM 1400 C C . VAL A 1 180 ? 58.763 5.795 -53.565 1.00 86.25 180 VAL A C 1
ATOM 1402 O O . VAL A 1 180 ? 57.916 5.887 -52.684 1.00 86.25 180 VAL A O 1
ATOM 1405 N N . GLU A 1 181 ? 59.884 6.517 -53.564 1.00 90.56 181 GLU A N 1
ATOM 1406 C CA . GLU A 1 181 ? 60.232 7.467 -52.501 1.00 90.56 181 GLU A CA 1
ATOM 1407 C C . GLU A 1 181 ? 59.198 8.603 -52.397 1.00 90.56 181 GLU A C 1
ATOM 1409 O O . GLU A 1 181 ? 58.700 8.892 -51.308 1.00 90.56 181 GLU A O 1
ATOM 1414 N N . GLU A 1 182 ? 58.757 9.170 -53.526 1.00 89.88 182 GLU A N 1
ATOM 1415 C CA . GLU A 1 182 ? 57.665 10.154 -53.562 1.00 89.88 182 GLU A CA 1
ATOM 1416 C C . GLU A 1 182 ? 56.352 9.600 -52.989 1.00 89.88 182 GLU A C 1
ATOM 1418 O O . GLU A 1 182 ? 55.661 10.281 -52.225 1.00 89.88 182 GLU A O 1
ATOM 1423 N N . LEU A 1 183 ? 55.989 8.364 -53.350 1.00 88.00 183 LEU A N 1
ATOM 1424 C CA . LEU A 1 183 ? 54.775 7.715 -52.856 1.00 88.00 183 LEU A CA 1
ATOM 1425 C C . LEU A 1 183 ? 54.879 7.364 -51.368 1.00 88.00 183 LEU A C 1
ATOM 1427 O O . LEU A 1 183 ? 53.882 7.464 -50.652 1.00 88.00 183 LEU A O 1
ATOM 1431 N N . GLU A 1 184 ? 56.057 6.982 -50.877 1.00 88.94 184 GLU A N 1
ATOM 1432 C CA . GLU A 1 184 ? 56.314 6.755 -49.455 1.00 88.94 184 GLU A CA 1
ATOM 1433 C C . GLU A 1 184 ? 56.210 8.062 -48.658 1.00 88.94 184 GLU A C 1
ATOM 1435 O O . GLU A 1 184 ? 55.546 8.090 -47.614 1.00 88.94 184 GLU A O 1
ATOM 1440 N N . GLU A 1 185 ? 56.756 9.170 -49.169 1.00 90.94 185 GLU A N 1
ATOM 1441 C CA . GLU A 1 185 ? 56.583 10.498 -48.573 1.00 90.94 185 GLU A CA 1
ATOM 1442 C C . GLU A 1 185 ? 55.116 10.946 -48.562 1.00 90.94 185 GLU A C 1
ATOM 1444 O O . GLU A 1 185 ? 54.623 11.468 -47.553 1.00 90.94 185 GLU A O 1
ATOM 1449 N N . GLU A 1 186 ? 54.393 10.757 -49.667 1.00 89.88 186 GLU A N 1
ATOM 1450 C CA . GLU A 1 186 ? 52.976 11.105 -49.769 1.00 89.88 186 GLU A CA 1
ATOM 1451 C C . GLU A 1 186 ? 52.133 10.261 -48.805 1.00 89.88 186 GLU A C 1
ATOM 1453 O O . GLU A 1 186 ? 51.292 10.797 -48.075 1.00 89.88 186 GLU A O 1
ATOM 1458 N N . ASN A 1 187 ? 52.409 8.961 -48.705 1.00 86.00 187 ASN A N 1
ATOM 1459 C CA . ASN A 1 187 ? 51.736 8.065 -47.770 1.00 86.00 187 ASN A CA 1
ATOM 1460 C C . ASN A 1 187 ? 52.043 8.449 -46.311 1.00 86.00 187 ASN A C 1
ATOM 1462 O O . ASN A 1 187 ? 51.131 8.511 -45.482 1.00 86.00 187 ASN A O 1
ATOM 1466 N N . ALA A 1 188 ? 53.283 8.835 -45.993 1.00 90.00 188 ALA A N 1
ATOM 1467 C CA . ALA A 1 188 ? 53.645 9.359 -44.675 1.00 90.00 188 ALA A CA 1
ATOM 1468 C C . ALA A 1 188 ? 52.901 10.669 -44.343 1.00 90.00 188 ALA A C 1
ATOM 1470 O O . ALA A 1 188 ? 52.410 10.850 -43.219 1.00 90.00 188 ALA A O 1
ATOM 1471 N N . ARG A 1 189 ? 52.744 11.580 -45.316 1.00 90.81 189 ARG A N 1
ATOM 1472 C CA . ARG A 1 189 ? 51.940 12.809 -45.160 1.00 90.81 189 ARG A CA 1
ATOM 1473 C C . ARG A 1 189 ? 50.464 12.488 -44.925 1.00 90.81 189 ARG A C 1
ATOM 1475 O O . ARG A 1 189 ? 49.861 13.062 -44.014 1.00 90.81 189 ARG A O 1
ATOM 1482 N N . LEU A 1 190 ? 49.892 11.553 -45.682 1.00 87.44 190 LEU A N 1
ATOM 1483 C CA . LEU A 1 190 ? 48.502 11.117 -45.526 1.00 87.44 190 LEU A CA 1
ATOM 1484 C C . LEU A 1 190 ? 48.265 10.434 -44.174 1.00 87.44 190 LEU A C 1
ATOM 1486 O O . LEU A 1 190 ? 47.309 10.783 -43.481 1.00 87.44 190 LEU A O 1
ATOM 1490 N N . GLN A 1 191 ? 49.155 9.547 -43.723 1.00 84.69 191 GLN A N 1
ATOM 1491 C CA . GLN A 1 191 ? 49.068 8.927 -42.395 1.00 84.69 191 GLN A CA 1
ATOM 1492 C C . GLN A 1 191 ? 49.123 9.963 -41.265 1.00 84.69 191 GLN A C 1
ATOM 1494 O O . GLN A 1 191 ? 48.377 9.862 -40.281 1.00 84.69 191 GLN A O 1
ATOM 1499 N N . LYS A 1 192 ? 49.957 11.001 -41.411 1.00 89.00 192 LYS A N 1
ATOM 1500 C CA . LYS A 1 192 ? 50.021 12.116 -40.459 1.00 89.00 192 LYS A CA 1
ATOM 1501 C C . LYS A 1 192 ? 48.710 12.905 -40.434 1.00 89.00 192 LYS A C 1
ATOM 1503 O O . LYS A 1 192 ? 48.218 13.195 -39.345 1.00 89.00 192 LYS A O 1
ATOM 1508 N N . LEU A 1 193 ? 48.113 13.192 -41.593 1.00 85.06 193 LEU A N 1
ATOM 1509 C CA . LEU A 1 193 ? 46.814 13.871 -41.707 1.00 85.06 193 LEU A CA 1
ATOM 1510 C C . LEU A 1 193 ? 45.654 13.044 -41.135 1.00 85.06 193 LEU A C 1
ATOM 1512 O O . LEU A 1 193 ? 44.793 13.584 -40.443 1.00 85.06 193 LEU A O 1
ATOM 1516 N N . VAL A 1 194 ? 45.628 11.733 -41.374 1.00 83.81 194 VAL A N 1
ATOM 1517 C CA . VAL A 1 194 ? 44.617 10.834 -40.796 1.00 83.81 194 VAL A CA 1
ATOM 1518 C C . VAL A 1 194 ? 44.761 10.780 -39.275 1.00 83.81 194 VAL A C 1
ATOM 1520 O O . VAL A 1 194 ? 43.766 10.874 -38.555 1.00 83.81 194 VAL A O 1
ATOM 1523 N N . SER A 1 195 ? 45.993 10.720 -38.767 1.00 85.69 195 SER A N 1
ATOM 1524 C CA . SER A 1 195 ? 46.269 10.718 -37.328 1.00 85.69 195 SER A CA 1
ATOM 1525 C C . SER A 1 195 ? 45.857 12.024 -36.645 1.00 85.69 195 SER A C 1
ATOM 1527 O O . SER A 1 195 ? 45.292 11.991 -35.550 1.00 85.69 195 SER A O 1
ATOM 1529 N N . THR A 1 196 ? 46.111 13.181 -37.263 1.00 85.94 196 THR A N 1
ATOM 1530 C CA . THR A 1 196 ? 45.698 14.481 -36.710 1.00 85.94 196 THR A CA 1
ATOM 1531 C C . THR A 1 196 ? 44.189 14.675 -36.800 1.00 85.94 196 THR A C 1
ATOM 1533 O O . THR A 1 196 ? 43.581 15.096 -35.816 1.00 85.94 196 THR A O 1
ATOM 1536 N N . ARG A 1 197 ? 43.559 14.288 -37.915 1.00 83.19 197 ARG A N 1
ATOM 1537 C CA . ARG A 1 197 ? 42.099 14.329 -38.079 1.00 83.19 197 ARG A CA 1
ATOM 1538 C C . ARG A 1 197 ? 41.389 13.407 -37.088 1.00 83.19 197 ARG A C 1
ATOM 1540 O O . ARG A 1 197 ? 40.397 13.815 -36.494 1.00 83.19 197 ARG A O 1
ATOM 1547 N N . GLY A 1 198 ? 41.918 12.206 -36.851 1.00 82.56 198 GLY A N 1
ATOM 1548 C CA . GLY A 1 198 ? 41.389 11.271 -35.857 1.00 82.56 198 GLY A CA 1
ATOM 1549 C C . GLY A 1 198 ? 41.462 11.823 -34.431 1.00 82.56 198 GLY A C 1
ATOM 1550 O O . GLY A 1 198 ? 40.491 11.721 -33.685 1.00 82.56 198 GLY A O 1
ATOM 1551 N N . ARG A 1 199 ? 42.574 12.475 -34.058 1.00 83.31 199 ARG A N 1
ATOM 1552 C CA . ARG A 1 199 ? 42.702 13.143 -32.749 1.00 83.31 199 ARG A CA 1
ATOM 1553 C C . ARG A 1 199 ? 41.757 14.334 -32.610 1.00 83.31 199 ARG A C 1
ATOM 1555 O O . ARG A 1 199 ? 41.119 14.461 -31.574 1.00 83.31 199 ARG A O 1
ATOM 1562 N N . ALA A 1 200 ? 41.632 15.166 -33.645 1.00 82.38 200 ALA A N 1
ATOM 1563 C CA . ALA A 1 200 ? 40.720 16.309 -33.641 1.00 82.38 200 ALA A CA 1
ATOM 1564 C C . ALA A 1 200 ? 39.249 15.870 -33.547 1.00 82.38 200 ALA A C 1
ATOM 1566 O O . ALA A 1 200 ? 38.485 16.455 -32.787 1.00 82.38 200 ALA A O 1
ATOM 1567 N N . SER A 1 201 ? 38.867 14.803 -34.258 1.00 84.69 201 SER A N 1
ATOM 1568 C CA . SER A 1 201 ? 37.512 14.246 -34.200 1.00 84.69 201 SER A CA 1
ATOM 1569 C C . SER A 1 201 ? 37.174 13.673 -32.824 1.00 84.69 201 SER A C 1
ATOM 1571 O O . SER A 1 201 ? 36.058 13.868 -32.355 1.00 84.69 201 SER A O 1
ATOM 1573 N N . ARG A 1 202 ? 38.121 12.989 -32.166 1.00 83.31 202 ARG A N 1
ATOM 1574 C CA . ARG A 1 202 ? 37.926 12.483 -30.797 1.00 83.31 202 ARG A CA 1
ATOM 1575 C C . ARG A 1 202 ? 37.827 13.624 -29.790 1.00 83.31 202 ARG A C 1
ATOM 1577 O O . ARG A 1 202 ? 36.878 13.657 -29.029 1.00 83.31 202 ARG A O 1
ATOM 1584 N N . ALA A 1 203 ? 38.721 14.611 -29.871 1.00 85.12 203 ALA A N 1
ATOM 1585 C CA . ALA A 1 203 ? 38.682 15.777 -28.990 1.00 85.12 203 ALA A CA 1
ATOM 1586 C C . ALA A 1 203 ? 37.385 16.597 -29.135 1.00 85.12 203 ALA A C 1
ATOM 1588 O O . ALA A 1 203 ? 36.881 17.119 -28.144 1.00 85.12 203 ALA A O 1
ATOM 1589 N N . ALA A 1 204 ? 36.836 16.702 -30.351 1.00 83.56 204 ALA A N 1
ATOM 1590 C CA . ALA A 1 204 ? 35.541 17.337 -30.583 1.00 83.56 204 ALA A CA 1
ATOM 1591 C C . ALA A 1 204 ? 34.387 16.530 -29.961 1.00 83.56 204 ALA A C 1
ATOM 1593 O O . ALA A 1 204 ? 33.557 17.113 -29.272 1.00 83.56 204 ALA A O 1
ATOM 1594 N N . SER A 1 205 ? 34.381 15.201 -30.135 1.00 86.38 205 SER A N 1
ATOM 1595 C CA . SER A 1 205 ? 33.393 14.311 -29.504 1.00 86.38 205 SER A CA 1
ATOM 1596 C C . SER A 1 205 ? 33.457 14.386 -27.977 1.00 86.38 205 SER A C 1
ATOM 1598 O O . SER A 1 205 ? 32.438 14.607 -27.335 1.00 86.38 205 SER A O 1
ATOM 1600 N N . ASP A 1 206 ? 34.656 14.299 -27.396 1.00 87.94 206 ASP A N 1
ATOM 1601 C CA . ASP A 1 206 ? 34.858 14.356 -25.945 1.00 87.94 206 ASP A CA 1
ATOM 1602 C C . ASP A 1 206 ? 34.404 15.708 -25.361 1.00 87.94 206 ASP A C 1
ATOM 1604 O O . ASP A 1 206 ? 33.876 15.772 -24.250 1.00 87.94 206 ASP A O 1
ATOM 1608 N N . ALA A 1 207 ? 34.580 16.806 -26.108 1.00 88.75 207 ALA A N 1
ATOM 1609 C CA . ALA A 1 207 ? 34.108 18.130 -25.709 1.00 88.75 207 ALA A CA 1
ATOM 1610 C C . ALA A 1 207 ? 32.575 18.251 -25.766 1.00 88.75 207 ALA A C 1
ATOM 1612 O O . ALA A 1 207 ? 31.977 18.850 -24.869 1.00 88.75 207 ALA A O 1
ATOM 1613 N N . GLU A 1 208 ? 31.934 17.678 -26.788 1.00 88.75 208 GLU A N 1
ATOM 1614 C CA . GLU A 1 208 ? 30.472 17.625 -26.891 1.00 88.75 208 GLU A CA 1
ATOM 1615 C C . GLU A 1 208 ? 29.857 16.748 -25.796 1.00 88.75 208 GLU A C 1
ATOM 1617 O O . GLU A 1 208 ? 28.891 17.163 -25.153 1.00 88.75 208 GLU A O 1
ATOM 1622 N N . ASP A 1 209 ? 30.447 15.586 -25.521 1.00 86.94 209 ASP A N 1
ATOM 1623 C CA . ASP A 1 209 ? 29.990 14.677 -24.469 1.00 86.94 209 ASP A CA 1
ATOM 1624 C C . ASP A 1 209 ? 30.171 15.292 -23.080 1.00 86.94 209 ASP A C 1
ATOM 1626 O O . ASP A 1 209 ? 29.270 15.214 -22.241 1.00 86.94 209 ASP A O 1
ATOM 1630 N N . LYS A 1 210 ? 31.281 16.005 -22.848 1.00 91.12 210 LYS A N 1
ATOM 1631 C CA . LYS A 1 210 ? 31.483 16.771 -21.614 1.00 91.12 210 LYS A CA 1
ATOM 1632 C C . LYS A 1 210 ? 30.430 17.867 -21.446 1.00 91.12 210 LYS A C 1
ATOM 1634 O O . LYS A 1 210 ? 29.875 18.009 -20.359 1.00 91.12 210 LYS A O 1
ATOM 1639 N N . LYS A 1 211 ? 30.114 18.610 -22.511 1.00 91.81 211 LYS A N 1
ATOM 1640 C CA . LYS A 1 211 ? 29.077 19.650 -22.473 1.00 91.81 211 LYS A CA 1
ATOM 1641 C C . LYS A 1 211 ? 27.692 19.059 -22.188 1.00 91.81 211 LYS A C 1
ATOM 1643 O O . LYS A 1 211 ? 26.970 19.585 -21.347 1.00 91.81 211 LYS A O 1
ATOM 1648 N N . ARG A 1 212 ? 27.344 17.934 -22.823 1.00 89.12 212 ARG A N 1
ATOM 1649 C CA . ARG A 1 212 ? 26.097 17.202 -22.542 1.00 89.12 212 ARG A CA 1
ATOM 1650 C C . ARG A 1 212 ? 26.031 16.720 -21.096 1.00 89.12 212 ARG A C 1
ATOM 1652 O O . ARG A 1 212 ? 24.981 16.824 -20.472 1.00 89.12 212 ARG A O 1
ATOM 1659 N N . LEU A 1 213 ? 27.141 16.229 -20.546 1.00 87.81 213 LEU A N 1
ATOM 1660 C CA . LEU A 1 213 ? 27.208 15.803 -19.149 1.00 87.81 213 LEU A CA 1
ATOM 1661 C C . LEU A 1 213 ? 26.986 16.979 -18.186 1.00 87.81 213 LEU A C 1
ATOM 1663 O O . LEU A 1 213 ? 26.241 16.837 -17.221 1.00 87.81 213 LEU A O 1
ATOM 1667 N N . GLU A 1 214 ? 27.586 18.140 -18.454 1.00 91.38 214 GLU A N 1
ATOM 1668 C CA . GLU A 1 214 ? 27.385 19.358 -17.658 1.00 91.38 214 GLU A CA 1
ATOM 1669 C C . GLU A 1 214 ? 25.931 19.861 -17.733 1.00 91.38 214 GLU A C 1
ATOM 1671 O O . GLU A 1 214 ? 25.349 20.223 -16.709 1.00 91.38 214 GLU A O 1
ATOM 1676 N N . GLU A 1 215 ? 25.308 19.824 -18.915 1.00 88.81 215 GLU A N 1
ATOM 1677 C CA . GLU A 1 215 ? 23.892 20.166 -19.105 1.00 88.81 215 GLU A CA 1
ATOM 1678 C C . GLU A 1 215 ? 22.963 19.200 -18.350 1.00 88.81 215 GLU A C 1
ATOM 1680 O O . GLU A 1 215 ? 22.041 19.647 -17.663 1.00 88.81 215 GLU A O 1
ATOM 1685 N N . LEU A 1 216 ? 23.239 17.892 -18.397 1.00 87.06 216 LEU A N 1
ATOM 1686 C CA . LEU A 1 216 ? 22.497 16.878 -17.640 1.00 87.06 216 LEU A CA 1
ATOM 1687 C C . LEU A 1 216 ? 22.670 17.049 -16.127 1.00 87.06 216 LEU A C 1
ATOM 1689 O O . LEU A 1 216 ? 21.695 16.966 -15.385 1.00 87.06 216 LEU A O 1
ATOM 1693 N N . GLN A 1 217 ? 23.879 17.350 -15.652 1.00 89.81 217 GLN A N 1
ATOM 1694 C CA . GLN A 1 217 ? 24.119 17.646 -14.238 1.00 89.81 217 GLN A CA 1
ATOM 1695 C C . GLN A 1 217 ? 23.378 18.910 -13.786 1.00 89.81 217 GLN A C 1
ATOM 1697 O O . GLN A 1 217 ? 22.811 18.936 -12.694 1.00 89.81 217 GLN A O 1
ATOM 1702 N N . ALA A 1 218 ? 23.340 19.953 -14.618 1.00 90.62 218 ALA A N 1
ATOM 1703 C CA . ALA A 1 218 ? 22.583 21.166 -14.327 1.00 90.62 218 ALA A CA 1
ATOM 1704 C C . ALA A 1 218 ? 21.065 20.912 -14.308 1.00 90.62 218 ALA A C 1
ATOM 1706 O O . ALA A 1 218 ? 20.365 21.481 -13.469 1.00 90.62 218 ALA A O 1
ATOM 1707 N N . ALA A 1 219 ? 20.554 20.057 -15.197 1.00 87.50 219 ALA A N 1
ATOM 1708 C CA . ALA A 1 219 ? 19.156 19.634 -15.196 1.00 87.50 219 ALA A CA 1
ATOM 1709 C C . ALA A 1 219 ? 18.811 18.806 -13.947 1.00 87.50 219 ALA A C 1
ATOM 1711 O O . ALA A 1 219 ? 17.806 19.094 -13.300 1.00 87.50 219 ALA A O 1
ATOM 1712 N N . ASN A 1 220 ? 19.673 17.864 -13.549 1.00 83.44 220 ASN A N 1
ATOM 1713 C CA . ASN A 1 220 ? 19.486 17.066 -12.334 1.00 83.44 220 ASN A CA 1
ATOM 1714 C C . ASN A 1 220 ? 19.431 17.936 -11.076 1.00 83.44 220 ASN A C 1
ATOM 1716 O O . ASN A 1 220 ? 18.505 17.783 -10.290 1.00 83.44 220 ASN A O 1
ATOM 1720 N N . ARG A 1 221 ? 20.321 18.926 -10.931 1.00 91.31 221 ARG A N 1
ATOM 1721 C CA . ARG A 1 221 ? 20.269 19.867 -9.794 1.00 91.31 221 ARG A CA 1
ATOM 1722 C C . ARG A 1 221 ? 18.969 20.671 -9.737 1.00 91.31 221 ARG A C 1
ATOM 1724 O O . ARG A 1 221 ? 18.474 20.975 -8.658 1.00 91.31 221 ARG A O 1
ATOM 1731 N N . LYS A 1 222 ? 18.410 21.044 -10.894 1.00 89.50 222 LYS A N 1
ATOM 1732 C CA . LYS A 1 222 ? 17.106 21.727 -10.949 1.00 89.50 222 LYS A CA 1
ATOM 1733 C C . LYS A 1 222 ? 15.965 20.792 -10.559 1.00 89.50 222 LYS A C 1
ATOM 1735 O O . LYS A 1 222 ? 15.042 21.235 -9.887 1.00 89.50 222 LYS A O 1
ATOM 1740 N N . LEU A 1 223 ? 16.022 19.529 -10.980 1.00 83.38 223 LEU A N 1
ATOM 1741 C CA . LEU A 1 223 ? 15.039 18.519 -10.591 1.00 83.38 223 LEU A CA 1
ATOM 1742 C C . LEU A 1 223 ? 15.104 18.220 -9.091 1.00 83.38 223 LEU A C 1
ATOM 1744 O O . LEU A 1 223 ? 14.054 18.170 -8.465 1.00 83.38 223 LEU A O 1
ATOM 1748 N N . GLU A 1 224 ? 16.300 18.101 -8.514 1.00 89.38 224 GLU A N 1
ATOM 1749 C CA . GLU A 1 224 ? 16.505 17.952 -7.065 1.00 89.38 224 GLU A CA 1
ATOM 1750 C C . GLU A 1 224 ? 15.855 19.111 -6.297 1.00 89.38 224 GLU A C 1
ATOM 1752 O O . GLU A 1 224 ? 15.010 18.867 -5.442 1.00 89.38 224 GLU A O 1
ATOM 1757 N N . ALA A 1 225 ? 16.119 20.362 -6.691 1.00 90.88 225 ALA A N 1
ATOM 1758 C CA . ALA A 1 225 ? 15.499 21.529 -6.055 1.00 90.88 225 ALA A CA 1
ATOM 1759 C C . ALA A 1 225 ? 13.959 21.531 -6.157 1.00 90.88 225 ALA A C 1
ATOM 1761 O O . ALA A 1 225 ? 13.265 21.881 -5.207 1.00 90.88 225 ALA A O 1
ATOM 1762 N N . VAL A 1 226 ? 13.399 21.118 -7.301 1.00 87.31 226 VAL A N 1
ATOM 1763 C CA . VAL A 1 226 ? 11.939 20.999 -7.463 1.00 87.31 226 VAL A CA 1
ATOM 1764 C C . VAL A 1 226 ? 11.370 19.856 -6.616 1.00 87.31 226 VAL A C 1
ATOM 1766 O O . VAL A 1 226 ? 10.251 19.971 -6.114 1.00 87.31 226 VAL A O 1
ATOM 1769 N N . CYS A 1 227 ? 12.102 18.752 -6.457 1.00 82.94 227 CYS A N 1
ATOM 1770 C CA . CYS A 1 227 ? 11.709 17.657 -5.576 1.00 82.94 227 CYS A CA 1
ATOM 1771 C C . CYS A 1 227 ? 11.669 18.114 -4.116 1.00 82.94 227 CYS A C 1
ATOM 1773 O O . CYS A 1 227 ? 10.649 17.886 -3.468 1.00 82.94 227 CYS A O 1
ATOM 1775 N N . ASP A 1 228 ? 12.694 18.825 -3.648 1.00 89.06 228 ASP A N 1
ATOM 1776 C CA . ASP A 1 228 ? 12.755 19.373 -2.289 1.00 89.06 228 ASP A CA 1
ATOM 1777 C C . ASP A 1 228 ? 11.577 20.330 -2.020 1.00 89.06 228 ASP A C 1
ATOM 1779 O O . ASP A 1 228 ? 10.831 20.146 -1.055 1.00 89.06 228 ASP A O 1
ATOM 1783 N N . ASP A 1 229 ? 11.307 21.269 -2.937 1.00 89.94 229 ASP A N 1
ATOM 1784 C CA . ASP A 1 229 ? 10.158 22.188 -2.860 1.00 89.94 229 ASP A CA 1
ATOM 1785 C C . ASP A 1 229 ? 8.807 21.447 -2.797 1.00 89.94 229 ASP A C 1
ATOM 1787 O O . ASP A 1 229 ? 7.841 21.902 -2.172 1.00 89.94 229 ASP A O 1
ATOM 1791 N N . LEU A 1 230 ? 8.681 20.326 -3.514 1.00 81.44 230 LEU A N 1
ATOM 1792 C CA . LEU A 1 230 ? 7.461 19.519 -3.528 1.00 81.44 230 LEU A CA 1
ATOM 1793 C C . LEU A 1 230 ? 7.321 18.663 -2.268 1.00 81.44 230 LEU A C 1
ATOM 1795 O O . LEU A 1 230 ? 6.190 18.442 -1.833 1.00 81.44 230 LEU A O 1
ATOM 1799 N N . GLU A 1 231 ? 8.424 18.189 -1.692 1.00 85.50 231 GLU A N 1
ATOM 1800 C CA . GLU A 1 231 ? 8.442 17.488 -0.406 1.00 85.50 231 GLU A CA 1
ATOM 1801 C C . GLU A 1 231 ? 8.030 18.425 0.731 1.00 85.50 231 GLU A C 1
ATOM 1803 O O . GLU A 1 231 ? 7.154 18.065 1.521 1.00 85.50 231 GLU A O 1
ATOM 1808 N N . GLU A 1 232 ? 8.549 19.655 0.752 1.00 91.12 232 GLU A N 1
ATOM 1809 C CA . GLU A 1 232 ? 8.152 20.676 1.726 1.00 91.12 232 GLU A CA 1
ATOM 1810 C C . GLU A 1 232 ? 6.655 21.001 1.611 1.00 91.12 232 GLU A C 1
ATOM 1812 O O . GLU A 1 232 ? 5.916 20.953 2.597 1.00 91.12 232 GLU A O 1
ATOM 1817 N N . LYS A 1 233 ? 6.149 21.231 0.391 1.00 85.62 233 LYS A N 1
ATOM 1818 C CA . LYS A 1 233 ? 4.711 21.479 0.165 1.00 85.62 233 LYS A CA 1
ATOM 1819 C C . LYS A 1 233 ? 3.835 20.294 0.563 1.00 85.62 233 LYS A C 1
ATOM 1821 O O . LYS A 1 233 ? 2.728 20.505 1.058 1.00 85.62 233 LYS A O 1
ATOM 1826 N N . ALA A 1 234 ? 4.296 19.065 0.339 1.00 82.38 234 ALA A N 1
ATOM 1827 C CA . ALA A 1 234 ? 3.570 17.868 0.749 1.00 82.38 234 ALA A CA 1
ATOM 1828 C C . ALA A 1 234 ? 3.502 17.751 2.278 1.00 82.38 234 ALA A C 1
ATOM 1830 O O . ALA A 1 234 ? 2.436 17.440 2.807 1.00 82.38 234 ALA A O 1
ATOM 1831 N N . HIS A 1 235 ? 4.595 18.064 2.979 1.00 88.62 235 HIS A N 1
ATOM 1832 C CA . HIS A 1 235 ? 4.634 18.088 4.440 1.00 88.62 235 HIS A CA 1
ATOM 1833 C C . HIS A 1 235 ? 3.658 19.123 5.010 1.00 88.62 235 HIS A C 1
ATOM 1835 O O . HIS A 1 235 ? 2.791 18.779 5.809 1.00 88.62 235 HIS A O 1
ATOM 1841 N N . VAL A 1 236 ? 3.709 20.362 4.511 1.00 89.81 236 VAL A N 1
ATOM 1842 C CA . VAL A 1 236 ? 2.797 21.442 4.928 1.00 89.81 236 VAL A CA 1
ATOM 1843 C C . VAL A 1 236 ? 1.331 21.077 4.657 1.00 89.81 236 VAL A C 1
ATOM 1845 O O . VAL A 1 236 ? 0.448 21.342 5.474 1.00 89.81 236 VAL A O 1
ATOM 1848 N N . ALA A 1 237 ? 1.040 20.439 3.519 1.00 81.94 237 ALA A N 1
ATOM 1849 C CA . ALA A 1 237 ? -0.309 19.971 3.211 1.00 81.94 237 ALA A CA 1
ATOM 1850 C C . ALA A 1 237 ? -0.772 18.851 4.161 1.00 81.94 237 ALA A C 1
ATOM 1852 O O . ALA A 1 237 ? -1.939 18.832 4.558 1.00 81.94 237 ALA A O 1
ATOM 1853 N N . GLN A 1 238 ? 0.127 17.942 4.545 1.00 84.69 238 GLN A N 1
ATOM 1854 C CA . GLN A 1 238 ? -0.155 16.867 5.494 1.00 84.69 238 GLN A CA 1
ATOM 1855 C C . GLN A 1 238 ? -0.425 17.408 6.903 1.00 84.69 238 GLN A C 1
ATOM 1857 O O . GLN A 1 238 ? -1.413 17.009 7.518 1.00 84.69 238 GLN A O 1
ATOM 1862 N N . GLU A 1 239 ? 0.386 18.347 7.389 1.00 90.56 239 GLU A N 1
ATOM 1863 C CA . GLU A 1 239 ? 0.158 19.030 8.669 1.00 90.56 239 GLU A CA 1
ATOM 1864 C C . GLU A 1 239 ? -1.198 19.739 8.677 1.00 90.56 239 GLU A C 1
ATOM 1866 O O . GLU A 1 239 ? -1.999 19.559 9.595 1.00 90.56 239 GLU A O 1
ATOM 1871 N N . ARG A 1 240 ? -1.524 20.472 7.605 1.00 89.00 240 ARG A N 1
ATOM 1872 C CA . ARG A 1 240 ? -2.828 21.134 7.473 1.00 89.00 240 ARG A CA 1
ATOM 1873 C C . ARG A 1 240 ? -3.987 20.136 7.469 1.00 89.00 240 ARG A C 1
ATOM 1875 O O . ARG A 1 240 ? -5.022 20.408 8.070 1.00 89.00 240 ARG A O 1
ATOM 1882 N N . ALA A 1 241 ? -3.830 18.981 6.824 1.00 80.62 241 ALA A N 1
ATOM 1883 C CA . ALA A 1 241 ? -4.844 17.930 6.834 1.00 80.62 241 ALA A CA 1
ATOM 1884 C C . ALA A 1 241 ? -5.037 17.317 8.231 1.00 80.62 241 ALA A C 1
ATOM 1886 O O . ALA A 1 241 ? -6.167 17.007 8.607 1.00 80.62 241 ALA A O 1
ATOM 1887 N N . GLN A 1 242 ? -3.964 17.166 9.013 1.00 86.88 242 GLN A N 1
ATOM 1888 C CA . GLN A 1 242 ? -4.049 16.709 10.402 1.00 86.88 242 GLN A CA 1
ATOM 1889 C C . GLN A 1 242 ? -4.778 17.726 11.284 1.00 86.88 242 GLN A C 1
ATOM 1891 O O . GLN A 1 242 ? -5.679 17.329 12.018 1.00 86.88 242 GLN A O 1
ATOM 1896 N N . VAL A 1 243 ? -4.467 19.020 11.152 1.00 90.75 243 VAL A N 1
ATOM 1897 C CA . VAL A 1 243 ? -5.173 20.100 11.867 1.00 90.75 243 VAL A CA 1
ATOM 1898 C C . VAL A 1 243 ? -6.662 20.115 11.514 1.00 90.75 243 VAL A C 1
ATOM 1900 O O . VAL A 1 243 ? -7.509 20.108 12.399 1.00 90.75 243 VAL A O 1
ATOM 1903 N N . LEU A 1 244 ? -7.015 20.032 10.229 1.00 84.81 244 LEU A N 1
ATOM 1904 C CA . LEU A 1 244 ? -8.425 19.977 9.822 1.00 84.81 244 LEU A CA 1
ATOM 1905 C C . LEU A 1 244 ? -9.142 18.730 10.359 1.00 84.81 244 LEU A C 1
ATOM 1907 O O . LEU A 1 244 ? -10.332 18.774 10.668 1.00 84.81 244 LEU A O 1
ATOM 1911 N N . LYS A 1 245 ? -8.434 17.603 10.491 1.00 86.31 245 LYS A N 1
ATOM 1912 C CA . LYS A 1 245 ? -8.994 16.375 11.062 1.00 86.31 245 LYS A CA 1
ATOM 1913 C C . LYS A 1 245 ? -9.257 16.520 12.562 1.00 86.31 245 LYS A C 1
ATOM 1915 O O . LYS A 1 245 ? -10.304 16.069 13.020 1.00 86.31 245 LYS A O 1
ATOM 1920 N N . THR A 1 246 ? -8.354 17.146 13.317 1.00 89.06 246 THR A N 1
ATOM 1921 C CA . THR A 1 246 ? -8.566 17.392 14.753 1.00 89.06 246 THR A CA 1
ATOM 1922 C C . THR A 1 246 ? -9.684 18.405 14.986 1.00 89.06 246 THR A C 1
ATOM 1924 O O . THR A 1 246 ? -10.535 18.175 15.843 1.00 89.06 246 THR A O 1
ATOM 1927 N N . GLU A 1 247 ? -9.762 19.463 14.176 1.00 88.00 247 GLU A N 1
ATOM 1928 C CA . GLU A 1 247 ? -10.870 20.426 14.201 1.00 88.00 247 GLU A CA 1
ATOM 1929 C C . GLU A 1 247 ? -12.216 19.759 13.885 1.00 88.00 247 GLU A C 1
ATOM 1931 O O . GLU A 1 247 ? -13.212 20.019 14.564 1.00 88.00 247 GLU A O 1
ATOM 1936 N N . LEU A 1 248 ? -12.250 18.850 12.906 1.00 85.88 248 LEU A N 1
ATOM 1937 C CA . LEU A 1 248 ? -13.454 18.096 12.561 1.00 85.88 248 LEU A CA 1
ATOM 1938 C C . LEU A 1 248 ? -13.908 17.174 13.700 1.00 85.88 248 LEU A C 1
ATOM 1940 O O . LEU A 1 248 ? -15.102 17.110 13.993 1.00 85.88 248 LEU A O 1
ATOM 1944 N N . GLU A 1 249 ? -12.993 16.448 14.343 1.00 85.88 249 GLU A N 1
ATOM 1945 C CA . GLU A 1 249 ? -13.343 15.593 15.484 1.00 85.88 249 GLU A CA 1
ATOM 1946 C C . GLU A 1 249 ? -13.814 16.423 16.687 1.00 85.88 249 GLU A C 1
ATOM 1948 O O . GLU A 1 249 ? -14.849 16.104 17.272 1.00 85.88 249 GLU A O 1
ATOM 1953 N N . ALA A 1 250 ? -13.166 17.554 16.981 1.00 87.69 250 ALA A N 1
ATOM 1954 C CA . ALA A 1 250 ? -13.628 18.485 18.011 1.00 87.69 250 ALA A CA 1
ATOM 1955 C C . ALA A 1 250 ? -15.038 19.031 17.708 1.00 87.69 250 ALA A C 1
ATOM 1957 O O . ALA A 1 250 ? -15.885 19.137 18.601 1.00 87.69 250 ALA A O 1
ATOM 1958 N N . ALA A 1 251 ? -15.333 19.337 16.440 1.00 82.75 251 ALA A N 1
ATOM 1959 C CA . ALA A 1 251 ? -16.668 19.747 16.015 1.00 82.75 251 ALA A CA 1
ATOM 1960 C C . ALA A 1 251 ? -17.701 18.620 16.191 1.00 82.75 251 ALA A C 1
ATOM 1962 O O . ALA A 1 251 ? -18.795 18.873 16.698 1.00 82.75 251 ALA A O 1
ATOM 1963 N N . LYS A 1 252 ? -17.358 17.372 15.845 1.00 83.50 252 LYS A N 1
ATOM 1964 C CA . LYS A 1 252 ? -18.231 16.202 16.051 1.00 83.50 252 LYS A CA 1
ATOM 1965 C C . LYS A 1 252 ? -18.515 15.941 17.526 1.00 83.50 252 LYS A C 1
ATOM 1967 O O . LYS A 1 252 ? -19.660 15.665 17.874 1.00 83.50 252 LYS A O 1
ATOM 1972 N N . GLU A 1 253 ? -17.515 16.038 18.397 1.00 88.88 253 GLU A N 1
ATOM 1973 C CA . GLU A 1 253 ? -17.720 15.903 19.844 1.00 88.88 253 GLU A CA 1
ATOM 1974 C C . GLU A 1 253 ? -18.639 16.994 20.384 1.00 88.88 253 GLU A C 1
ATOM 1976 O O . GLU A 1 253 ? -19.556 16.711 21.156 1.00 88.88 253 GLU A O 1
ATOM 1981 N N . LYS A 1 254 ? -18.463 18.234 19.919 1.00 89.00 254 LYS A N 1
ATOM 1982 C CA . LYS A 1 254 ? -19.349 19.342 20.276 1.00 89.00 254 LYS A CA 1
ATOM 1983 C C . LYS A 1 254 ? -20.785 19.092 19.816 1.00 89.00 254 LYS A C 1
ATOM 1985 O O . LYS A 1 254 ? -21.706 19.356 20.584 1.00 89.00 254 LYS A O 1
ATOM 1990 N N . ILE A 1 255 ? -20.986 18.555 18.609 1.00 81.75 255 ILE A N 1
ATOM 1991 C CA . ILE A 1 255 ? -22.311 18.160 18.104 1.00 81.75 255 ILE A CA 1
ATOM 1992 C C . ILE A 1 255 ? -22.914 17.064 18.986 1.00 81.75 255 ILE A C 1
ATOM 1994 O O . ILE A 1 255 ? -24.019 17.255 19.482 1.00 81.75 255 ILE A O 1
ATOM 1998 N N . ARG A 1 256 ? -22.179 15.987 19.292 1.00 83.81 256 ARG A N 1
ATOM 1999 C CA . ARG A 1 256 ? -22.662 14.924 20.196 1.00 83.81 256 ARG A CA 1
ATOM 2000 C C . ARG A 1 256 ? -23.030 15.457 21.580 1.00 83.81 256 ARG A C 1
ATOM 2002 O O . ARG A 1 256 ? -24.045 15.063 22.147 1.00 83.81 256 ARG A O 1
ATOM 2009 N N . GLY A 1 257 ? -22.230 16.372 22.128 1.00 85.12 257 GLY A N 1
ATOM 2010 C CA . GLY A 1 257 ? -22.526 17.030 23.400 1.00 85.12 257 GLY A CA 1
ATOM 2011 C C . GLY A 1 257 ? -23.799 17.879 23.339 1.00 85.12 257 GLY A C 1
ATOM 2012 O O . GLY A 1 257 ? -24.597 17.876 24.277 1.00 85.12 257 GLY A O 1
ATOM 2013 N N . LEU A 1 258 ? -24.025 18.574 22.222 1.00 81.56 258 LEU A N 1
ATOM 2014 C CA . LEU A 1 258 ? -25.250 19.333 21.971 1.00 81.56 258 LEU A CA 1
ATOM 2015 C C . LEU A 1 258 ? -26.471 18.422 21.783 1.00 81.56 258 LEU A C 1
ATOM 2017 O O . LEU A 1 258 ? -27.525 18.731 22.332 1.00 81.56 258 LEU A O 1
ATOM 2021 N N . GLU A 1 259 ? -26.331 17.301 21.080 1.00 80.88 259 GLU A N 1
ATOM 2022 C CA . GLU A 1 259 ? -27.379 16.291 20.893 1.00 80.88 259 GLU A CA 1
ATOM 2023 C C . GLU A 1 259 ? -27.764 15.629 22.220 1.00 80.88 259 GLU A C 1
ATOM 2025 O O . GLU A 1 259 ? -28.947 15.535 22.544 1.00 80.88 259 GLU A O 1
ATOM 2030 N N . ALA A 1 260 ? -26.784 15.255 23.048 1.00 80.12 260 ALA A N 1
ATOM 2031 C CA . ALA A 1 260 ? -27.030 14.716 24.384 1.00 80.12 260 ALA A CA 1
ATOM 2032 C C . ALA A 1 260 ? -27.736 15.738 25.293 1.00 80.12 260 ALA A C 1
ATOM 2034 O O . ALA A 1 260 ? -28.665 15.393 26.027 1.00 80.12 260 ALA A O 1
ATOM 2035 N N . ALA A 1 261 ? -27.340 17.013 25.220 1.00 77.44 261 ALA A N 1
ATOM 2036 C CA . ALA A 1 261 ? -28.007 18.091 25.944 1.00 77.44 261 ALA A CA 1
ATOM 2037 C C . ALA A 1 261 ? -29.443 18.327 25.443 1.00 77.44 261 ALA A C 1
ATOM 2039 O O . ALA A 1 261 ? -30.338 18.563 26.257 1.00 77.44 261 ALA A O 1
ATOM 2040 N N . ALA A 1 262 ? -29.678 18.236 24.131 1.00 71.88 262 ALA A N 1
ATOM 2041 C CA . ALA A 1 262 ? -31.005 18.342 23.532 1.00 71.88 262 ALA A CA 1
ATOM 2042 C C . ALA A 1 262 ? -31.910 17.174 23.955 1.00 71.88 262 ALA A C 1
ATOM 2044 O O . ALA A 1 262 ? -33.029 17.415 24.399 1.00 71.88 262 ALA A O 1
ATOM 2045 N N . ALA A 1 263 ? -31.409 15.936 23.936 1.00 75.50 263 ALA A N 1
ATOM 2046 C CA . ALA A 1 263 ? -32.141 14.757 24.401 1.00 75.50 263 ALA A CA 1
ATOM 2047 C C . ALA A 1 263 ? -32.490 14.843 25.899 1.00 75.50 263 ALA A C 1
ATOM 2049 O O . ALA A 1 263 ? -33.609 14.529 26.306 1.00 75.50 263 ALA A O 1
ATOM 2050 N N . ALA A 1 264 ? -31.564 15.332 26.731 1.00 76.62 264 ALA A N 1
ATOM 2051 C CA . ALA A 1 264 ? -31.818 15.557 28.153 1.00 76.62 264 ALA A CA 1
ATOM 2052 C C . ALA A 1 264 ? -32.868 16.656 28.400 1.00 76.62 264 ALA A C 1
ATOM 2054 O O . ALA A 1 264 ? -33.685 16.535 29.316 1.00 76.62 264 ALA A O 1
ATOM 2055 N N . LEU A 1 265 ? -32.864 17.722 27.594 1.00 73.62 265 LEU A N 1
ATOM 2056 C CA . LEU A 1 265 ? -33.881 18.775 27.641 1.00 73.62 265 LEU A CA 1
ATOM 2057 C C . LEU A 1 265 ? -35.245 18.280 27.159 1.00 73.62 265 LEU A C 1
ATOM 2059 O O . LEU A 1 265 ? -36.247 18.612 27.781 1.00 73.62 265 LEU A O 1
ATOM 2063 N N . GLN A 1 266 ? -35.288 17.463 26.109 1.00 75.00 266 GLN A N 1
ATOM 2064 C CA . GLN A 1 266 ? -36.522 16.871 25.600 1.00 75.00 266 GLN A CA 1
ATOM 2065 C C . GLN A 1 266 ? -37.165 15.947 26.636 1.00 75.00 266 GLN A C 1
ATOM 2067 O O . GLN A 1 266 ? -38.346 16.103 26.930 1.00 75.00 266 GLN A O 1
ATOM 2072 N N . LYS A 1 267 ? -36.367 15.101 27.298 1.00 75.75 267 LYS A N 1
ATOM 2073 C CA . LYS A 1 267 ? -36.829 14.278 28.422 1.00 75.75 267 LYS A CA 1
ATOM 2074 C C . LYS A 1 267 ? -37.369 15.126 29.581 1.00 75.75 267 LYS A C 1
ATOM 2076 O O . LYS A 1 267 ? -38.424 14.833 30.125 1.00 75.75 267 LYS A O 1
ATOM 2081 N N . ARG A 1 268 ? -36.693 16.234 29.920 1.00 73.38 268 ARG A N 1
ATOM 2082 C CA . ARG A 1 268 ? -37.192 17.185 30.931 1.00 73.38 268 ARG A CA 1
ATOM 2083 C C . ARG A 1 268 ? -38.483 17.880 30.513 1.00 73.38 268 ARG A C 1
ATOM 2085 O O . ARG A 1 268 ? -39.291 18.168 31.382 1.00 73.38 268 ARG A O 1
ATOM 2092 N N . MET A 1 269 ? -38.685 18.168 29.228 1.00 62.78 269 MET A N 1
ATOM 2093 C CA . MET A 1 269 ? -39.956 18.708 28.745 1.00 62.78 269 MET A CA 1
ATOM 2094 C C . MET A 1 269 ? -41.067 17.661 28.796 1.00 62.78 269 MET A C 1
ATOM 2096 O O . MET A 1 269 ? -42.166 18.000 29.207 1.00 62.78 269 MET A O 1
ATOM 2100 N N . GLU A 1 270 ? -40.802 16.404 28.442 1.00 67.81 270 GLU A N 1
ATOM 2101 C CA . GLU A 1 270 ? -41.766 15.306 28.617 1.00 67.81 270 GLU A CA 1
ATOM 2102 C C . GLU A 1 270 ? -42.165 15.144 30.096 1.00 67.81 270 GLU A C 1
ATOM 2104 O O . GLU A 1 270 ? -43.345 14.963 30.395 1.00 67.81 270 GLU A O 1
ATOM 2109 N N . ASP A 1 271 ? -41.213 15.334 31.017 1.00 63.72 271 ASP A N 1
ATOM 2110 C CA . ASP A 1 271 ? -41.451 15.332 32.465 1.00 63.72 271 ASP A CA 1
ATOM 2111 C C . ASP A 1 271 ? -42.163 16.618 32.972 1.00 63.72 271 ASP A C 1
ATOM 2113 O O . ASP A 1 271 ? -42.989 16.553 33.885 1.00 63.72 271 ASP A O 1
ATOM 2117 N N . GLU A 1 272 ? -41.885 17.801 32.398 1.00 56.94 272 GLU A N 1
ATOM 2118 C CA . GLU A 1 272 ? -42.449 19.106 32.812 1.00 56.94 272 GLU A CA 1
ATOM 2119 C C . GLU A 1 272 ? -43.779 19.471 32.122 1.00 56.94 272 GLU A C 1
ATOM 2121 O O . GLU A 1 272 ? -44.540 20.274 32.663 1.00 56.94 272 GLU A O 1
ATOM 2126 N N . VAL A 1 273 ? -44.133 18.866 30.981 1.00 50.66 273 VAL A N 1
ATOM 2127 C CA . VAL A 1 273 ? -45.447 19.028 30.314 1.00 50.66 273 VAL A CA 1
ATOM 2128 C C . VAL A 1 273 ? -46.600 18.486 31.183 1.00 50.66 273 VAL A C 1
ATOM 2130 O O . VAL A 1 273 ? -47.767 18.792 30.938 1.00 50.66 273 VAL A O 1
ATOM 2133 N N . ALA A 1 274 ? -46.291 17.814 32.296 1.00 52.09 274 ALA A N 1
ATOM 2134 C CA . ALA A 1 274 ? -47.227 17.531 33.382 1.00 52.09 274 ALA A CA 1
ATOM 2135 C C . ALA A 1 274 ? -47.594 18.752 34.274 1.00 52.09 274 ALA A C 1
ATOM 2137 O O . ALA A 1 274 ? -48.418 18.600 35.178 1.00 52.09 274 ALA A O 1
ATOM 2138 N N . GLY A 1 275 ? -47.048 19.962 34.057 1.00 49.12 275 GLY A N 1
ATOM 2139 C CA . GLY A 1 275 ? -47.337 21.146 34.888 1.00 49.12 275 GLY A CA 1
ATOM 2140 C C . GLY A 1 275 ? -47.352 22.499 34.142 1.00 49.12 275 GLY A C 1
ATOM 2141 O O . GLY A 1 275 ? -46.445 22.789 33.366 1.00 49.12 275 GLY A O 1
ATOM 2142 N N . PRO A 1 276 ? -48.333 23.401 34.382 1.00 45.97 276 PRO A N 1
ATOM 2143 C CA . PRO A 1 276 ? -48.443 24.658 33.643 1.00 45.97 276 PRO A CA 1
ATOM 2144 C C . PRO A 1 276 ? -47.677 25.792 34.346 1.00 45.97 276 PRO A C 1
ATOM 2146 O O . PRO A 1 276 ? -48.107 26.301 35.380 1.00 45.97 276 PRO A O 1
ATOM 2149 N N . GLY A 1 277 ? -46.560 26.249 33.771 1.00 49.28 277 GLY A N 1
ATOM 2150 C CA . GLY A 1 277 ? -45.767 27.345 34.344 1.00 49.28 277 GLY A CA 1
ATOM 2151 C C . GLY A 1 277 ? -45.180 28.291 33.301 1.00 49.28 277 GLY A C 1
ATOM 2152 O O . GLY A 1 277 ? -44.536 27.858 32.354 1.00 49.28 277 GLY A O 1
ATOM 2153 N N . ARG A 1 278 ? -45.354 29.605 33.498 1.00 51.47 278 ARG A N 1
ATOM 2154 C CA . ARG A 1 278 ? -44.900 30.713 32.624 1.00 51.47 278 ARG A CA 1
ATOM 2155 C C . ARG A 1 278 ? -43.399 30.669 32.257 1.00 51.47 278 ARG A C 1
ATOM 2157 O O . ARG A 1 278 ? -43.038 31.174 31.203 1.00 51.47 278 ARG A O 1
ATOM 2164 N N . GLN A 1 279 ? -42.568 30.015 33.075 1.00 54.97 279 GLN A N 1
ATOM 2165 C CA . GLN A 1 279 ? -41.136 29.776 32.827 1.00 54.97 279 GLN A CA 1
ATOM 2166 C C . GLN A 1 279 ? -40.853 28.797 31.673 1.00 54.97 279 GLN A C 1
ATOM 2168 O O . GLN A 1 279 ? -39.789 28.870 31.064 1.00 54.97 279 GLN A O 1
ATOM 2173 N N . SER A 1 280 ? -41.794 27.907 31.337 1.00 56.47 280 SER A N 1
ATOM 2174 C CA . SER A 1 280 ? -41.667 27.015 30.174 1.00 56.47 280 SER A CA 1
ATOM 2175 C C . SER A 1 280 ? -41.697 27.797 28.859 1.00 56.47 280 SER A C 1
ATOM 2177 O O . SER A 1 280 ? -40.932 27.497 27.954 1.00 56.47 280 SER A O 1
ATOM 2179 N N . LYS A 1 281 ? -42.503 28.864 28.776 1.00 60.66 281 LYS A N 1
ATOM 2180 C CA . LYS A 1 281 ? -42.626 29.685 27.561 1.00 60.66 281 LYS A CA 1
ATOM 2181 C C . LYS A 1 281 ? -41.371 30.507 27.260 1.00 60.66 281 LYS A C 1
ATOM 2183 O O . LYS A 1 281 ? -41.010 30.635 26.100 1.00 60.66 281 LYS A O 1
ATOM 2188 N N . GLU A 1 282 ? -40.699 31.028 28.287 1.00 66.44 282 GLU A N 1
ATOM 2189 C CA . GLU A 1 282 ? -39.419 31.740 28.127 1.00 66.44 282 GLU A CA 1
ATOM 2190 C C . GLU A 1 282 ? -38.297 30.792 27.686 1.00 66.44 282 GLU A C 1
ATOM 2192 O O . GLU A 1 282 ? -37.562 31.102 26.754 1.00 66.44 282 GLU A O 1
ATOM 2197 N N . LYS A 1 283 ? -38.224 29.589 28.274 1.00 66.81 283 LYS A N 1
ATOM 2198 C CA . LYS A 1 283 ? -37.264 28.562 27.843 1.00 66.81 283 LYS A CA 1
ATOM 2199 C C . LYS 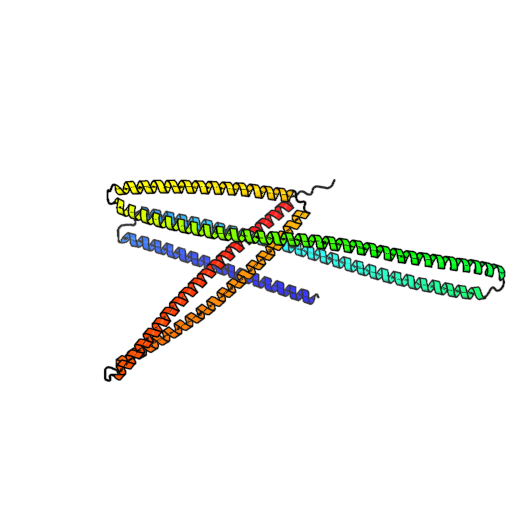A 1 283 ? -37.538 28.071 26.420 1.00 66.81 283 LYS A C 1
ATOM 2201 O O . LYS A 1 283 ? -36.592 27.842 25.679 1.00 66.81 283 LYS A O 1
ATOM 2206 N N . VAL A 1 284 ? -38.805 27.931 26.025 1.00 68.00 284 VAL A N 1
ATOM 2207 C CA . VAL A 1 284 ? -39.177 27.580 24.645 1.00 68.00 284 VAL A CA 1
ATOM 2208 C C . VAL A 1 284 ? -38.734 28.675 23.671 1.00 68.00 284 VAL A C 1
ATOM 2210 O O . VAL A 1 284 ? -38.102 28.350 22.673 1.00 68.00 284 VAL A O 1
ATOM 2213 N N . ALA A 1 285 ? -38.944 29.954 23.994 1.00 74.25 285 ALA A N 1
ATOM 2214 C CA . ALA A 1 285 ? -38.488 31.065 23.154 1.00 74.25 285 ALA A CA 1
ATOM 2215 C C . ALA A 1 285 ? -36.950 31.126 23.009 1.00 74.25 285 ALA A C 1
ATOM 2217 O O . ALA A 1 285 ? -36.441 31.335 21.907 1.00 74.25 285 ALA A O 1
ATOM 2218 N N . ASP A 1 286 ? -36.195 30.884 24.086 1.00 72.56 286 ASP A N 1
ATOM 2219 C CA . ASP A 1 286 ? -34.725 30.809 24.031 1.00 72.56 286 ASP A CA 1
ATOM 2220 C C . ASP A 1 286 ? -34.229 29.608 23.204 1.00 72.56 286 ASP A C 1
ATOM 2222 O O . ASP A 1 286 ? -33.225 29.699 22.489 1.00 72.56 286 ASP A O 1
ATOM 2226 N N . LEU A 1 287 ? -34.934 28.475 23.267 1.00 67.69 287 LEU A N 1
ATOM 2227 C CA . LEU A 1 287 ? -34.620 27.290 22.468 1.00 67.69 287 LEU A CA 1
ATOM 2228 C C . LEU A 1 287 ? -34.958 27.498 20.988 1.00 67.69 287 LEU A C 1
ATOM 2230 O O . LEU A 1 287 ? -34.137 27.153 20.140 1.00 67.69 287 LEU A O 1
ATOM 2234 N N . GLU A 1 288 ? -36.085 28.130 20.664 1.00 79.25 288 GLU A N 1
ATOM 2235 C CA . GLU A 1 288 ? -36.445 28.521 19.293 1.00 79.25 288 GLU A CA 1
ATOM 2236 C C . GLU A 1 288 ? -35.411 29.486 18.691 1.00 79.25 288 GLU A C 1
ATOM 2238 O O . GLU A 1 288 ? -34.993 29.323 17.539 1.00 79.25 288 GLU A O 1
ATOM 2243 N N . ALA A 1 289 ? -34.915 30.445 19.481 1.00 84.00 289 ALA A N 1
ATOM 2244 C CA . ALA A 1 289 ? -33.852 31.354 19.057 1.00 84.00 289 ALA A CA 1
ATOM 2245 C C . ALA A 1 289 ? -32.530 30.615 18.786 1.00 84.00 289 ALA A C 1
ATOM 2247 O O . ALA A 1 289 ? -31.815 30.933 17.830 1.00 84.00 289 ALA A O 1
ATOM 2248 N N . ARG A 1 290 ? -32.209 29.599 19.595 1.00 77.62 290 ARG A N 1
ATOM 2249 C CA . ARG A 1 290 ? -31.005 28.775 19.435 1.00 77.62 290 ARG A CA 1
ATOM 2250 C C . ARG A 1 290 ? -31.098 27.827 18.239 1.00 77.62 290 ARG A C 1
ATOM 2252 O O . ARG A 1 290 ? -30.116 27.714 17.510 1.00 77.62 290 ARG A O 1
ATOM 2259 N N . VAL A 1 291 ? -32.256 27.217 17.989 1.00 76.19 291 VAL A N 1
ATOM 2260 C CA . VAL A 1 291 ? -32.516 26.418 16.776 1.00 76.19 291 VAL A CA 1
ATOM 2261 C C . VAL A 1 291 ? -32.394 27.298 15.535 1.00 76.19 291 VAL A C 1
ATOM 2263 O O . VAL A 1 291 ? -31.610 26.985 14.646 1.00 76.19 291 VAL A O 1
ATOM 2266 N N . SER A 1 292 ? -33.024 28.475 15.539 1.00 84.69 292 SER A N 1
ATOM 2267 C CA . SER A 1 292 ? -32.926 29.438 14.432 1.00 84.69 292 SER A CA 1
ATOM 2268 C C . SER A 1 292 ? -31.488 29.907 14.174 1.00 84.69 292 SER A C 1
ATOM 2270 O O . SER A 1 292 ? -31.132 30.302 13.065 1.00 84.69 292 SER A O 1
ATOM 2272 N N . ARG A 1 293 ? -30.638 29.950 15.206 1.00 86.56 293 ARG A N 1
ATOM 2273 C CA . ARG A 1 293 ? -29.215 30.277 15.053 1.00 86.56 293 ARG A CA 1
ATOM 2274 C C . ARG A 1 293 ? -28.445 29.119 14.420 1.00 86.56 293 ARG A C 1
ATOM 2276 O O . ARG A 1 293 ? -27.680 29.358 13.493 1.00 86.56 293 ARG A O 1
ATOM 2283 N N . LEU A 1 294 ? -28.681 27.894 14.882 1.00 73.88 294 LEU A N 1
ATOM 2284 C CA . LEU A 1 294 ? -28.052 26.694 14.331 1.00 73.88 294 LEU A CA 1
ATOM 2285 C C . LEU A 1 294 ? -28.464 26.441 12.875 1.00 73.88 294 LEU A C 1
ATOM 2287 O O . LEU A 1 294 ? -27.632 26.028 12.078 1.00 73.88 294 LEU A O 1
ATOM 2291 N N . GLU A 1 295 ? -29.702 26.750 12.495 1.00 81.12 295 GLU A N 1
ATOM 2292 C CA . GLU A 1 295 ? -30.157 26.670 11.100 1.00 81.12 295 GLU A CA 1
ATOM 2293 C C . GLU A 1 295 ? -29.423 27.662 10.190 1.00 81.12 295 GLU A C 1
ATOM 2295 O O . GLU A 1 295 ? -29.052 27.310 9.072 1.00 81.12 295 GLU A O 1
ATOM 2300 N N . ARG A 1 296 ? -29.142 28.880 10.675 1.00 87.50 296 ARG A N 1
ATOM 2301 C CA . ARG A 1 296 ? -28.321 29.852 9.933 1.00 87.50 296 ARG A CA 1
ATOM 2302 C C . ARG A 1 296 ? -26.868 29.400 9.824 1.00 87.50 296 ARG A C 1
ATOM 2304 O O . ARG A 1 296 ? -26.293 29.503 8.750 1.00 87.50 296 ARG A O 1
ATOM 2311 N N . GLU A 1 297 ? -26.295 28.882 10.911 1.00 81.25 297 GLU A N 1
ATOM 2312 C CA . GLU A 1 297 ? -24.930 28.338 10.914 1.00 81.25 297 GLU A CA 1
ATOM 2313 C C . GLU A 1 297 ? -24.812 27.133 9.959 1.00 81.25 297 GLU A C 1
ATOM 2315 O O . GLU A 1 297 ? -23.853 27.039 9.192 1.00 81.25 297 GLU A O 1
ATOM 2320 N N . LYS A 1 298 ? -25.827 26.260 9.913 1.00 79.69 298 LYS A N 1
ATOM 2321 C CA . LYS A 1 298 ? -25.919 25.168 8.936 1.00 79.69 298 LYS A CA 1
ATOM 2322 C C . LYS A 1 298 ? -25.966 25.695 7.499 1.00 79.69 298 LYS A C 1
ATOM 2324 O O . LYS A 1 298 ? -25.180 25.235 6.680 1.00 79.69 298 LYS A O 1
ATOM 2329 N N . ALA A 1 299 ? -26.821 26.678 7.210 1.00 85.94 299 ALA A N 1
ATOM 2330 C CA . ALA A 1 299 ? -26.925 27.263 5.873 1.00 85.94 299 ALA A CA 1
ATOM 2331 C C . ALA A 1 299 ? -25.598 27.891 5.406 1.00 85.94 299 ALA A C 1
ATOM 2333 O O . ALA A 1 299 ? -25.194 27.692 4.266 1.00 85.94 299 ALA A O 1
ATOM 2334 N N . THR A 1 300 ? -24.870 28.578 6.296 1.00 84.50 300 THR A N 1
ATOM 2335 C CA . THR A 1 300 ? -23.547 29.134 5.958 1.00 84.50 300 THR A CA 1
ATOM 2336 C C . THR A 1 300 ? -22.499 28.058 5.676 1.00 84.50 300 THR A C 1
ATOM 2338 O O . THR A 1 300 ? -21.648 28.247 4.813 1.00 84.50 300 THR A O 1
ATOM 2341 N N . LEU A 1 301 ? -22.550 26.921 6.378 1.00 74.31 301 LEU A N 1
ATOM 2342 C CA . LEU A 1 301 ? -21.641 25.800 6.123 1.00 74.31 301 LEU A CA 1
ATOM 2343 C C . LEU A 1 301 ? -21.979 25.078 4.811 1.00 74.31 301 LEU A C 1
ATOM 2345 O O . LEU A 1 301 ? -21.071 24.628 4.117 1.00 74.31 301 LEU A O 1
ATOM 2349 N N . GLU A 1 302 ? -23.262 24.979 4.457 1.00 79.44 302 GLU A N 1
ATOM 2350 C CA . GLU A 1 302 ? -23.703 24.437 3.165 1.00 79.44 302 GLU A CA 1
ATOM 2351 C C . GLU A 1 302 ? -23.244 25.330 1.999 1.00 79.44 302 GLU A C 1
ATOM 2353 O O . GLU A 1 302 ? -22.699 24.812 1.026 1.00 79.44 302 GLU A O 1
ATOM 2358 N N . GLU A 1 303 ? -23.347 26.656 2.129 1.00 88.44 303 GLU A N 1
ATOM 2359 C CA . GLU A 1 303 ? -22.838 27.620 1.138 1.00 88.44 303 GLU A CA 1
ATOM 2360 C C . GLU A 1 303 ? -21.312 27.515 0.961 1.00 88.44 303 GLU A C 1
ATOM 2362 O O . GLU A 1 303 ? -20.821 27.412 -0.163 1.00 88.44 303 GLU A O 1
ATOM 2367 N N . GLN A 1 304 ? -20.553 27.432 2.059 1.00 77.12 304 GLN A N 1
ATOM 2368 C CA . GLN A 1 304 ? -19.099 27.215 2.008 1.00 77.12 304 GLN A CA 1
ATOM 2369 C C . GLN A 1 304 ? -18.727 25.892 1.327 1.00 77.12 304 GLN A C 1
ATOM 2371 O O . GLN A 1 304 ? -17.740 25.820 0.592 1.00 77.12 304 GLN A O 1
ATOM 2376 N N . LEU A 1 305 ? -19.514 24.836 1.550 1.00 77.38 305 LEU A N 1
ATOM 2377 C CA . LEU A 1 305 ? -19.298 23.545 0.905 1.00 77.38 305 LEU A CA 1
ATOM 2378 C C . LEU A 1 305 ? -19.529 23.629 -0.612 1.00 77.38 305 LEU A C 1
ATOM 2380 O O . LEU A 1 305 ? -18.775 23.025 -1.377 1.00 77.38 305 LEU A O 1
ATOM 2384 N N . GLU A 1 306 ? -20.549 24.368 -1.052 1.00 86.31 306 GLU A N 1
ATOM 2385 C CA . GLU A 1 306 ? -20.825 24.598 -2.473 1.00 86.31 306 GLU A CA 1
ATOM 2386 C C . GLU A 1 306 ? -19.737 25.445 -3.148 1.00 86.31 306 GLU A C 1
ATOM 2388 O O . GLU A 1 306 ? -19.298 25.099 -4.252 1.00 86.31 306 GLU A O 1
ATOM 2393 N N . GLU A 1 307 ? -19.241 26.496 -2.487 1.00 85.50 307 GLU A N 1
ATOM 2394 C CA . GLU A 1 307 ? -18.116 27.300 -2.980 1.00 85.50 307 GLU A CA 1
ATOM 2395 C C . GLU A 1 307 ? -16.849 26.451 -3.158 1.00 85.50 307 GLU A C 1
ATOM 2397 O O . GLU A 1 307 ? -16.239 26.470 -4.230 1.00 85.50 307 GLU A O 1
ATOM 2402 N N . GLU A 1 308 ? -16.487 25.635 -2.165 1.00 72.31 308 GLU A N 1
ATOM 2403 C CA . GLU A 1 308 ? -15.347 24.708 -2.238 1.00 72.31 308 GLU A CA 1
ATOM 2404 C C . GLU A 1 308 ? -15.519 23.647 -3.342 1.00 72.31 308 GLU A C 1
ATOM 2406 O O . GLU A 1 308 ? -14.565 23.250 -4.020 1.00 72.31 308 GLU A O 1
ATOM 2411 N N . TRP A 1 309 ? -16.749 23.198 -3.597 1.00 83.00 309 TRP A N 1
ATOM 2412 C CA . TRP A 1 309 ? -17.041 22.317 -4.729 1.00 83.00 309 TRP A CA 1
ATOM 2413 C C . TRP A 1 309 ? -16.829 23.011 -6.076 1.00 83.00 309 TRP A C 1
ATOM 2415 O O . TRP A 1 309 ? -16.285 22.407 -7.010 1.00 83.00 309 TRP A O 1
ATOM 2425 N N . ALA A 1 310 ? -17.234 24.275 -6.192 1.00 84.12 310 ALA A N 1
ATOM 2426 C CA . ALA A 1 310 ? -17.047 25.066 -7.400 1.00 84.12 310 ALA A CA 1
ATOM 2427 C C . ALA A 1 310 ? -15.560 25.348 -7.669 1.00 84.12 310 ALA A C 1
ATOM 2429 O O . ALA A 1 310 ? -15.093 25.125 -8.792 1.00 84.12 310 ALA A O 1
ATOM 2430 N N . THR A 1 311 ? -14.790 25.752 -6.653 1.00 81.88 311 THR A N 1
ATOM 2431 C CA . THR A 1 311 ? -13.342 25.993 -6.788 1.00 81.88 311 THR A CA 1
ATOM 2432 C C . THR A 1 311 ? -12.594 24.721 -7.181 1.00 81.88 311 THR A C 1
ATOM 2434 O O . THR A 1 311 ? -11.746 24.748 -8.079 1.00 81.88 311 THR A O 1
ATOM 2437 N N . ARG A 1 312 ? -12.948 23.575 -6.589 1.00 79.12 312 ARG A N 1
ATOM 2438 C CA . ARG A 1 312 ? -12.361 22.275 -6.931 1.00 79.12 312 ARG A CA 1
ATOM 2439 C C . ARG A 1 312 ? -12.629 21.884 -8.382 1.00 79.12 312 ARG A C 1
ATOM 2441 O O . ARG A 1 312 ? -11.712 21.447 -9.078 1.00 79.12 312 ARG A O 1
ATOM 2448 N N . LYS A 1 313 ? -13.853 22.087 -8.866 1.00 85.06 313 LYS A N 1
ATOM 2449 C CA . LYS A 1 313 ? -14.229 21.807 -10.259 1.00 85.06 313 LYS A CA 1
ATOM 2450 C C . LYS A 1 313 ? -13.478 22.704 -11.253 1.00 85.06 313 LYS A C 1
ATOM 2452 O O . LYS A 1 313 ? -13.061 22.237 -12.315 1.00 85.06 313 LYS A O 1
ATOM 2457 N N . GLU A 1 314 ? -13.260 23.971 -10.905 1.00 85.19 314 GLU A N 1
ATOM 2458 C CA . GLU A 1 314 ? -12.453 24.912 -11.694 1.00 85.19 314 GLU A CA 1
ATOM 2459 C C . GLU A 1 314 ? -10.974 24.477 -11.745 1.00 85.19 314 GLU A C 1
ATOM 2461 O O . GLU A 1 314 ? -10.345 24.495 -12.808 1.00 85.19 314 GLU A O 1
ATOM 2466 N N . LEU A 1 315 ? -10.417 24.013 -10.620 1.00 74.88 315 LEU A N 1
ATOM 2467 C CA . LEU A 1 315 ? -9.055 23.473 -10.544 1.00 74.88 315 LEU A CA 1
ATOM 2468 C C . LEU A 1 315 ? -8.884 22.206 -11.385 1.00 74.88 315 LEU A C 1
ATOM 2470 O O . LEU A 1 315 ? -7.914 22.108 -12.136 1.00 74.88 315 LEU A O 1
ATOM 2474 N N . GLU A 1 316 ? -9.828 21.268 -11.324 1.00 78.44 316 GLU A N 1
ATOM 2475 C CA . GLU A 1 316 ? -9.817 20.056 -12.154 1.00 78.44 316 GLU A CA 1
ATOM 2476 C C . GLU A 1 316 ? -9.841 20.397 -13.647 1.00 78.44 316 GLU A C 1
ATOM 2478 O O . GLU A 1 316 ? -9.056 19.856 -14.430 1.00 78.44 316 GLU A O 1
ATOM 2483 N N . LYS A 1 317 ? -10.677 21.359 -14.050 1.00 86.88 317 LYS A N 1
ATOM 2484 C CA . LYS A 1 317 ? -10.719 21.859 -15.430 1.00 86.88 317 LYS A CA 1
ATOM 2485 C C . LYS A 1 317 ? -9.390 22.496 -15.844 1.00 86.88 317 LYS A C 1
ATOM 2487 O O . LYS A 1 317 ? -8.915 22.258 -16.953 1.00 86.88 317 LYS A O 1
ATOM 2492 N N . ASN A 1 318 ? -8.766 23.277 -14.965 1.00 77.19 318 ASN A N 1
ATOM 2493 C CA . ASN A 1 318 ? -7.468 23.898 -15.227 1.00 77.19 318 ASN A CA 1
ATOM 2494 C C . ASN A 1 318 ? -6.336 22.874 -15.337 1.00 77.19 318 ASN A C 1
ATOM 2496 O O . ASN A 1 318 ? -5.484 23.014 -16.213 1.00 77.19 318 ASN A O 1
ATOM 2500 N N . LEU A 1 319 ? -6.332 21.837 -14.499 1.00 73.19 319 LEU A N 1
ATOM 2501 C CA . LEU A 1 319 ? -5.372 20.737 -14.584 1.00 73.19 319 LEU A CA 1
ATOM 2502 C C . LEU A 1 319 ? -5.552 19.946 -15.876 1.00 73.19 319 LEU A C 1
ATOM 2504 O O . LEU A 1 319 ? -4.572 19.706 -16.573 1.00 73.19 319 LEU A O 1
ATOM 2508 N N . LYS A 1 320 ? -6.795 19.635 -16.249 1.00 79.38 320 LYS A N 1
ATOM 2509 C CA . LYS A 1 320 ? -7.106 18.980 -17.521 1.00 79.38 320 LYS A CA 1
ATOM 2510 C C . LYS A 1 320 ? -6.626 19.805 -18.717 1.00 79.38 320 LYS A C 1
ATOM 2512 O O . LYS A 1 320 ? -5.915 19.289 -19.565 1.00 79.38 320 LYS A O 1
ATOM 2517 N N . ASN A 1 321 ? -6.895 21.111 -18.728 1.00 75.94 321 ASN A N 1
ATOM 2518 C CA . ASN A 1 321 ? -6.418 22.015 -19.779 1.00 75.94 321 ASN A CA 1
ATOM 2519 C C . ASN A 1 321 ? -4.887 22.146 -19.831 1.00 75.94 321 ASN A C 1
ATOM 2521 O O . ASN A 1 321 ? -4.341 22.454 -20.888 1.00 75.94 321 ASN A O 1
ATOM 2525 N N . LYS A 1 322 ? -4.190 22.000 -18.696 1.00 71.81 322 LYS A N 1
ATOM 2526 C CA . LYS A 1 322 ? -2.721 21.963 -18.658 1.00 71.81 322 LYS A CA 1
ATOM 2527 C C . LYS A 1 322 ? -2.203 20.639 -19.208 1.00 71.81 322 LYS A C 1
ATOM 2529 O O . LYS A 1 322 ? -1.287 20.667 -20.016 1.00 71.81 322 LYS A O 1
ATOM 2534 N N . LEU A 1 323 ? -2.829 19.525 -18.839 1.00 64.69 323 LEU A N 1
ATOM 2535 C CA . LEU A 1 323 ? -2.491 18.190 -19.330 1.00 64.69 323 LEU A CA 1
ATOM 2536 C C . LEU A 1 323 ? -2.735 18.049 -20.840 1.00 64.69 323 LEU A C 1
ATOM 2538 O O . LEU A 1 323 ? -1.922 17.460 -21.530 1.00 64.69 323 LEU A O 1
ATOM 2542 N N . ASP A 1 324 ? -3.806 18.650 -21.364 1.00 72.62 324 ASP A N 1
ATOM 2543 C CA . ASP A 1 324 ? -4.113 18.657 -22.801 1.00 72.62 324 ASP A CA 1
ATOM 2544 C C . ASP A 1 324 ? -3.173 19.580 -23.613 1.00 72.62 324 ASP A C 1
ATOM 2546 O O . ASP A 1 324 ? -3.102 19.468 -24.838 1.00 72.62 324 ASP A O 1
ATOM 2550 N N . ARG A 1 325 ? -2.477 20.525 -22.955 1.00 69.62 325 ARG A N 1
ATOM 2551 C CA . ARG A 1 325 ? -1.520 21.467 -23.578 1.00 69.62 325 ARG A CA 1
ATOM 2552 C C . ARG A 1 325 ? -0.066 21.024 -23.458 1.00 69.62 325 ARG A C 1
ATOM 2554 O O . ARG A 1 325 ? 0.722 21.336 -24.348 1.00 69.62 325 ARG A O 1
ATOM 2561 N N . ALA A 1 326 ? 0.276 20.348 -22.369 1.00 54.75 326 ALA A N 1
ATOM 2562 C CA . ALA A 1 326 ? 1.529 19.639 -22.200 1.00 54.75 326 ALA A CA 1
ATOM 2563 C C . ALA A 1 326 ? 1.546 18.500 -23.228 1.00 54.75 326 ALA A C 1
ATOM 2565 O O . ALA A 1 326 ? 0.711 17.601 -23.170 1.00 54.75 326 ALA A O 1
ATOM 2566 N N . GLY A 1 327 ? 2.422 18.571 -24.232 1.00 62.72 327 GLY A N 1
ATOM 2567 C CA . GLY A 1 327 ? 2.564 17.493 -25.216 1.00 62.72 327 GLY A CA 1
ATOM 2568 C C . GLY A 1 327 ? 2.857 16.146 -24.541 1.00 62.72 327 GLY A C 1
ATOM 2569 O O . GLY A 1 327 ? 3.226 16.106 -23.365 1.00 62.72 327 GLY A O 1
ATOM 2570 N N . ASP A 1 328 ? 2.716 15.047 -25.290 1.00 60.06 328 ASP A N 1
ATOM 2571 C CA . ASP A 1 328 ? 2.823 13.671 -24.771 1.00 60.06 328 ASP A CA 1
ATOM 2572 C C . ASP A 1 328 ? 4.119 13.417 -23.947 1.00 60.06 328 ASP A C 1
ATOM 2574 O O . ASP A 1 328 ? 4.118 12.575 -23.050 1.00 60.06 328 ASP A O 1
ATOM 2578 N N . ASP A 1 329 ? 5.181 14.206 -24.157 1.00 59.69 329 ASP A N 1
ATOM 2579 C CA . ASP A 1 329 ? 6.448 14.141 -23.414 1.00 59.69 329 ASP A CA 1
ATOM 2580 C C . ASP A 1 329 ? 6.381 14.722 -21.980 1.00 59.69 329 ASP A C 1
ATOM 2582 O O . ASP A 1 329 ? 6.937 14.141 -21.046 1.00 59.69 329 ASP A O 1
ATOM 2586 N N . GLU A 1 330 ? 5.671 15.834 -21.755 1.00 60.03 330 GLU A N 1
ATOM 2587 C CA . GLU A 1 330 ? 5.464 16.398 -20.404 1.00 60.03 330 GLU A CA 1
ATOM 2588 C C . GLU A 1 330 ? 4.410 15.592 -19.625 1.00 60.03 330 GLU A C 1
ATOM 2590 O O . GLU A 1 330 ? 4.516 15.410 -18.408 1.00 60.03 330 GLU A O 1
ATOM 2595 N N . ALA A 1 331 ? 3.418 15.033 -20.323 1.00 63.75 331 ALA A N 1
ATOM 2596 C CA . ALA A 1 331 ? 2.483 14.074 -19.741 1.00 63.75 331 ALA A CA 1
ATOM 2597 C C . ALA A 1 331 ? 3.212 12.794 -19.283 1.00 63.75 331 ALA A C 1
ATOM 2599 O O . ALA A 1 331 ? 2.975 12.316 -18.175 1.00 63.75 331 ALA A O 1
ATOM 2600 N N . ALA A 1 332 ? 4.162 12.279 -20.069 1.00 68.06 332 ALA A N 1
ATOM 2601 C CA . ALA A 1 332 ? 4.973 11.126 -19.677 1.00 68.06 332 ALA A CA 1
ATOM 2602 C C . ALA A 1 332 ? 5.876 11.427 -18.467 1.00 68.06 332 ALA A C 1
ATOM 2604 O O . ALA A 1 332 ? 5.951 10.619 -17.541 1.00 68.06 332 ALA A O 1
ATOM 2605 N N . GLN A 1 333 ? 6.508 12.607 -18.418 1.00 69.75 333 GLN A N 1
ATOM 2606 C CA . GLN A 1 333 ? 7.313 13.016 -17.259 1.00 69.75 333 GLN A CA 1
ATOM 2607 C C . GLN A 1 333 ? 6.473 13.200 -15.990 1.00 69.75 333 GLN A C 1
ATOM 2609 O O . GLN A 1 333 ? 6.908 12.815 -14.904 1.00 69.75 333 GLN A O 1
ATOM 2614 N N . THR A 1 334 ? 5.263 13.753 -16.101 1.00 70.25 334 THR A N 1
ATOM 2615 C CA . THR A 1 334 ? 4.371 13.897 -14.941 1.00 70.25 334 THR A CA 1
ATOM 2616 C C . THR A 1 334 ? 3.861 12.545 -14.448 1.00 70.25 334 THR A C 1
ATOM 2618 O O . THR A 1 334 ? 3.859 12.325 -13.239 1.00 70.25 334 THR A O 1
ATOM 2621 N N . VAL A 1 335 ? 3.517 11.609 -15.342 1.00 69.50 335 VAL A N 1
ATOM 2622 C CA . VAL A 1 335 ? 3.152 10.229 -14.970 1.00 69.50 335 VAL A CA 1
ATOM 2623 C C . VAL A 1 335 ? 4.317 9.521 -14.275 1.00 69.50 335 VAL A C 1
ATOM 2625 O O . VAL A 1 335 ? 4.122 9.007 -13.178 1.00 69.50 335 VAL A O 1
ATOM 2628 N N . ALA A 1 336 ? 5.535 9.590 -14.821 1.00 70.44 336 ALA A N 1
ATOM 2629 C CA . ALA A 1 336 ? 6.721 9.009 -14.187 1.00 70.44 336 ALA A CA 1
ATOM 2630 C C . ALA A 1 336 ? 6.994 9.618 -12.796 1.00 70.44 336 ALA A C 1
ATOM 2632 O O . ALA A 1 336 ? 7.292 8.905 -11.837 1.00 70.44 336 ALA A O 1
ATOM 2633 N N . ALA A 1 337 ? 6.824 10.935 -12.641 1.00 72.00 337 ALA A N 1
ATOM 2634 C CA . ALA A 1 337 ? 6.947 11.596 -11.343 1.00 72.00 337 ALA A CA 1
ATOM 2635 C C . ALA A 1 337 ? 5.858 11.147 -10.347 1.00 72.00 337 ALA A C 1
ATOM 2637 O O . ALA A 1 337 ? 6.133 11.010 -9.152 1.00 72.00 337 ALA A O 1
ATOM 2638 N N . PHE A 1 338 ? 4.629 10.900 -10.811 1.00 70.94 338 PHE A N 1
ATOM 2639 C CA . PHE A 1 338 ? 3.558 10.352 -9.975 1.00 70.94 338 PHE A CA 1
ATOM 2640 C C . PHE A 1 338 ? 3.805 8.893 -9.589 1.00 70.94 338 PHE A C 1
ATOM 2642 O O . PHE A 1 338 ? 3.555 8.546 -8.437 1.00 70.94 338 PHE A O 1
ATOM 2649 N N . GLU A 1 339 ? 4.342 8.064 -10.482 1.00 76.00 339 GLU A N 1
ATOM 2650 C CA . GLU A 1 339 ? 4.714 6.674 -10.185 1.00 76.00 339 GLU A CA 1
ATOM 2651 C C . GLU A 1 339 ? 5.789 6.599 -9.095 1.00 76.00 339 GLU A C 1
ATOM 2653 O O . GLU A 1 339 ? 5.643 5.845 -8.134 1.00 76.00 339 GLU A O 1
ATOM 2658 N N . VAL A 1 340 ? 6.826 7.442 -9.170 1.00 77.12 340 VAL A N 1
ATOM 2659 C CA . VAL A 1 340 ? 7.862 7.527 -8.125 1.00 77.12 340 VAL A CA 1
ATOM 2660 C C . VAL A 1 340 ? 7.255 7.939 -6.781 1.00 77.12 340 VAL A C 1
ATOM 2662 O O . VAL A 1 340 ? 7.540 7.322 -5.753 1.00 77.12 340 VAL A O 1
ATOM 2665 N N . LYS A 1 341 ? 6.371 8.947 -6.768 1.00 72.25 341 LYS A N 1
ATOM 2666 C CA . LYS A 1 341 ? 5.680 9.382 -5.541 1.00 72.25 341 LYS A CA 1
ATOM 2667 C C . LYS A 1 341 ? 4.762 8.303 -4.978 1.00 72.25 341 LYS A C 1
ATOM 2669 O O . LYS A 1 341 ? 4.727 8.114 -3.765 1.00 72.25 341 LYS A O 1
ATOM 2674 N N . TYR A 1 342 ? 4.041 7.595 -5.840 1.00 75.12 342 TYR A N 1
ATOM 2675 C CA . TYR A 1 342 ? 3.170 6.496 -5.450 1.00 75.12 342 TYR A CA 1
ATOM 2676 C C . TYR A 1 342 ? 3.970 5.346 -4.833 1.00 75.12 342 TYR A C 1
ATOM 2678 O O . TYR A 1 342 ? 3.605 4.864 -3.763 1.00 75.12 342 TYR A O 1
ATOM 2686 N N . ASN A 1 343 ? 5.101 4.969 -5.434 1.00 73.38 343 ASN A N 1
ATOM 2687 C CA . ASN A 1 343 ? 5.981 3.929 -4.901 1.00 73.38 343 ASN A CA 1
ATOM 2688 C C . ASN A 1 343 ? 6.576 4.323 -3.543 1.00 73.38 343 ASN A C 1
ATOM 2690 O O . ASN A 1 343 ? 6.502 3.537 -2.602 1.00 73.38 343 ASN A O 1
ATOM 2694 N N . ARG A 1 344 ? 7.053 5.564 -3.386 1.00 76.31 344 ARG A N 1
ATOM 2695 C CA . ARG A 1 344 ? 7.566 6.059 -2.095 1.00 76.31 344 ARG A CA 1
ATOM 2696 C C . ARG A 1 344 ? 6.482 6.109 -1.015 1.00 76.31 344 ARG A C 1
ATOM 2698 O O . ARG A 1 344 ? 6.745 5.808 0.147 1.00 76.31 344 ARG A O 1
ATOM 2705 N N . LEU A 1 345 ? 5.252 6.476 -1.383 1.00 72.38 345 LEU A N 1
ATOM 2706 C CA . LEU A 1 345 ? 4.113 6.455 -0.466 1.00 72.38 345 LEU A CA 1
ATOM 2707 C C . LEU A 1 345 ? 3.746 5.016 -0.073 1.00 72.38 345 LEU A C 1
ATOM 2709 O O . LEU A 1 345 ? 3.521 4.748 1.103 1.00 72.38 345 LEU A O 1
ATOM 2713 N N . LYS A 1 346 ? 3.743 4.086 -1.033 1.00 77.25 346 LYS A N 1
ATOM 2714 C CA . LYS A 1 346 ? 3.512 2.654 -0.808 1.00 77.25 346 LYS A CA 1
ATOM 2715 C C . LYS A 1 346 ? 4.554 2.051 0.138 1.00 77.25 346 LYS A C 1
ATOM 2717 O O . LYS A 1 346 ? 4.181 1.318 1.047 1.00 77.25 346 LYS A O 1
ATOM 2722 N N . GLU A 1 347 ? 5.830 2.392 -0.029 1.00 80.50 347 GLU A N 1
ATOM 2723 C CA . GLU A 1 347 ? 6.911 1.978 0.876 1.00 80.50 347 GLU A CA 1
ATOM 2724 C C . GLU A 1 347 ? 6.733 2.542 2.289 1.00 80.50 347 GLU A C 1
ATOM 2726 O O . GLU A 1 347 ? 6.857 1.800 3.258 1.00 80.50 347 GLU A O 1
ATOM 2731 N N . ARG A 1 348 ? 6.372 3.827 2.429 1.00 74.25 348 ARG A N 1
ATOM 2732 C CA . ARG A 1 348 ? 6.073 4.423 3.743 1.00 74.25 348 ARG A CA 1
ATOM 2733 C C . ARG A 1 348 ? 4.894 3.752 4.438 1.00 74.25 348 ARG A C 1
ATOM 2735 O O . ARG A 1 348 ? 4.974 3.506 5.635 1.00 74.25 348 ARG A O 1
ATOM 2742 N N . TYR A 1 349 ? 3.818 3.461 3.707 1.00 73.44 349 TYR A N 1
ATOM 2743 C CA . TYR A 1 349 ? 2.680 2.732 4.268 1.00 73.44 349 TYR A CA 1
ATOM 2744 C C . TYR A 1 349 ? 3.074 1.334 4.718 1.00 73.44 349 TYR A C 1
ATOM 2746 O O . TYR A 1 349 ? 2.663 0.929 5.797 1.00 73.44 349 TYR A O 1
ATOM 2754 N N . LYS A 1 350 ? 3.899 0.636 3.934 1.00 81.38 350 LYS A N 1
ATOM 2755 C CA . LYS A 1 350 ? 4.418 -0.672 4.322 1.00 81.38 350 LYS A CA 1
ATOM 2756 C C . LYS A 1 350 ? 5.238 -0.592 5.612 1.00 81.38 350 LYS A C 1
ATOM 2758 O O . LYS A 1 350 ? 4.980 -1.361 6.520 1.00 81.38 350 LYS A O 1
ATOM 2763 N N . MET A 1 351 ? 6.149 0.377 5.737 1.00 77.25 351 MET A N 1
ATOM 2764 C CA . MET A 1 351 ? 6.914 0.552 6.980 1.00 77.25 351 MET A CA 1
ATOM 2765 C C . MET A 1 351 ? 6.032 0.910 8.182 1.00 77.25 351 MET A C 1
ATOM 2767 O O . MET A 1 351 ? 6.324 0.483 9.291 1.00 77.25 351 MET A O 1
ATOM 2771 N N . LEU A 1 352 ? 4.964 1.689 7.979 1.00 76.50 352 LEU A N 1
ATOM 2772 C CA . LEU A 1 352 ? 4.015 1.997 9.049 1.00 76.50 352 LEU A CA 1
ATOM 2773 C C . LEU A 1 352 ? 3.213 0.756 9.464 1.00 76.50 352 LEU A C 1
ATOM 2775 O O . LEU A 1 352 ? 2.992 0.561 10.651 1.00 76.50 352 LEU A O 1
ATOM 2779 N N . GLU A 1 353 ? 2.796 -0.068 8.501 1.00 77.00 353 GLU A N 1
ATOM 2780 C CA . GLU A 1 353 ? 2.111 -1.340 8.755 1.00 77.00 353 GLU A CA 1
ATOM 2781 C C . GLU A 1 353 ? 3.028 -2.307 9.515 1.00 77.00 353 GLU A C 1
ATOM 2783 O O . GLU A 1 353 ? 2.631 -2.794 10.572 1.00 77.00 353 GLU A O 1
ATOM 2788 N N . ASP A 1 354 ? 4.272 -2.480 9.058 1.00 81.69 354 ASP A N 1
ATOM 2789 C CA . ASP A 1 354 ? 5.289 -3.304 9.722 1.00 81.69 354 ASP A CA 1
ATOM 2790 C C . ASP A 1 354 ? 5.553 -2.798 11.161 1.00 81.69 354 ASP A C 1
ATOM 2792 O O . ASP A 1 354 ? 5.467 -3.573 12.108 1.00 81.69 354 ASP A O 1
ATOM 2796 N N . SER A 1 355 ? 5.750 -1.486 11.357 1.00 81.75 355 SER A N 1
ATOM 2797 C CA . SER A 1 355 ? 5.951 -0.875 12.686 1.00 81.75 355 SER A CA 1
ATOM 2798 C C . SER A 1 355 ? 4.742 -1.044 13.610 1.00 81.75 355 SER A C 1
ATOM 2800 O O . SER A 1 355 ? 4.906 -1.314 14.793 1.00 81.75 355 SER A O 1
ATOM 2802 N N . SER A 1 356 ? 3.520 -0.888 13.094 1.00 72.19 356 SER A N 1
ATOM 2803 C CA . SER A 1 356 ? 2.307 -1.080 13.896 1.00 72.19 356 SER A CA 1
ATOM 2804 C C . SER A 1 356 ? 2.068 -2.545 14.261 1.00 72.19 356 SER A C 1
ATOM 2806 O O . SER A 1 356 ? 1.475 -2.831 15.299 1.00 72.19 356 SER A O 1
ATOM 2808 N N . GLN A 1 357 ? 2.528 -3.473 13.419 1.00 80.81 357 GLN A N 1
ATOM 2809 C CA . GLN A 1 357 ? 2.471 -4.898 13.708 1.00 80.81 357 GLN A CA 1
ATOM 2810 C C . GLN A 1 357 ? 3.487 -5.271 14.793 1.00 80.81 357 GLN A C 1
ATOM 2812 O O . GLN A 1 357 ? 3.125 -5.990 15.717 1.00 80.81 357 GLN A O 1
ATOM 2817 N N . GLU A 1 358 ? 4.706 -4.725 14.739 1.00 86.62 358 GLU A N 1
ATOM 2818 C CA . GLU A 1 358 ? 5.706 -4.877 15.805 1.00 86.62 358 GLU A CA 1
ATOM 2819 C C . GLU A 1 358 ? 5.181 -4.344 17.152 1.00 86.62 358 GLU A C 1
ATOM 2821 O O . GLU A 1 358 ? 5.260 -5.044 18.158 1.00 86.62 358 GLU A O 1
ATOM 2826 N N . GLU A 1 359 ? 4.551 -3.162 17.175 1.00 80.81 359 GLU A N 1
ATOM 2827 C CA . GLU A 1 359 ? 3.919 -2.617 18.389 1.00 80.81 359 GLU A CA 1
ATOM 2828 C C . GLU A 1 359 ? 2.781 -3.510 18.920 1.00 80.81 359 GLU A C 1
ATOM 2830 O O . GLU A 1 359 ? 2.618 -3.664 20.133 1.00 80.81 359 GLU A O 1
ATOM 2835 N N . LEU A 1 360 ? 1.982 -4.118 18.033 1.00 76.00 360 LEU A N 1
ATOM 2836 C CA . LEU A 1 360 ? 0.935 -5.065 18.427 1.00 76.00 360 LEU A CA 1
ATOM 2837 C C . LEU A 1 360 ? 1.511 -6.345 19.031 1.00 76.00 360 LEU A C 1
ATOM 2839 O O . LEU A 1 360 ? 0.957 -6.843 20.012 1.00 76.00 360 LEU A O 1
ATOM 2843 N N . ASP A 1 361 ? 2.591 -6.868 18.458 1.00 85.81 361 ASP A N 1
ATOM 2844 C CA . ASP A 1 361 ? 3.261 -8.068 18.951 1.00 85.81 361 ASP A CA 1
ATOM 2845 C C . ASP A 1 361 ? 3.893 -7.793 20.333 1.00 85.81 361 ASP A C 1
ATOM 2847 O O . ASP A 1 361 ? 3.686 -8.565 21.271 1.00 85.81 361 ASP A O 1
ATOM 2851 N N . GLU A 1 362 ? 4.542 -6.637 20.523 1.00 86.88 362 GLU A N 1
ATOM 2852 C CA . GLU A 1 362 ? 5.073 -6.210 21.828 1.00 86.88 362 GLU A CA 1
ATOM 2853 C C . GLU A 1 362 ? 3.974 -6.054 22.891 1.00 86.88 362 GLU A C 1
ATOM 2855 O O . GLU A 1 362 ? 4.141 -6.489 24.036 1.00 86.88 362 GLU A O 1
ATOM 2860 N N . LEU A 1 363 ? 2.831 -5.455 22.541 1.00 79.31 363 LEU A N 1
ATOM 2861 C CA . LEU A 1 363 ? 1.697 -5.330 23.461 1.00 79.31 363 LEU A CA 1
ATOM 2862 C C . LEU A 1 363 ? 1.081 -6.689 23.808 1.00 79.31 363 LEU A C 1
ATOM 2864 O O . LEU A 1 363 ? 0.682 -6.896 24.955 1.00 79.31 363 LEU A O 1
ATOM 2868 N N . GLN A 1 364 ? 1.020 -7.627 22.861 1.00 81.88 364 GLN A N 1
ATOM 2869 C CA . GLN A 1 364 ? 0.556 -8.993 23.123 1.00 81.88 364 GLN A CA 1
ATOM 2870 C C . GLN A 1 364 ? 1.492 -9.744 24.070 1.00 81.88 364 GLN A C 1
ATOM 2872 O O . GLN A 1 364 ? 1.012 -10.436 24.977 1.00 81.88 364 GLN A O 1
ATOM 2877 N N . ASP A 1 365 ? 2.804 -9.578 23.916 1.00 88.50 365 ASP A N 1
ATOM 2878 C CA . ASP A 1 365 ? 3.795 -10.139 24.834 1.00 88.50 365 ASP A CA 1
ATOM 2879 C C . ASP A 1 365 ? 3.630 -9.552 26.244 1.00 88.50 365 ASP A C 1
ATOM 2881 O O . ASP A 1 365 ? 3.534 -10.301 27.223 1.00 88.50 365 ASP A O 1
ATOM 2885 N N . GLN A 1 366 ? 3.485 -8.227 26.357 1.00 83.06 366 GLN A N 1
ATOM 2886 C CA . GLN A 1 366 ? 3.236 -7.547 27.636 1.00 83.06 366 GLN A CA 1
ATOM 2887 C C . GLN A 1 366 ? 1.922 -7.996 28.289 1.00 83.06 366 GLN A C 1
ATOM 2889 O O . GLN A 1 366 ? 1.883 -8.246 29.497 1.00 83.06 366 GLN A O 1
ATOM 2894 N N . LEU A 1 367 ? 0.846 -8.141 27.509 1.00 77.88 367 LEU A N 1
ATOM 2895 C CA . LEU A 1 367 ? -0.445 -8.623 27.996 1.00 77.88 367 LEU A CA 1
ATOM 2896 C C . LEU A 1 367 ? -0.330 -10.064 28.507 1.00 77.88 367 LEU A C 1
ATOM 2898 O O . LEU A 1 367 ? -0.845 -10.389 29.579 1.00 77.88 367 LEU A O 1
ATOM 2902 N N . THR A 1 368 ? 0.381 -10.921 27.775 1.00 86.50 368 THR A N 1
ATOM 2903 C CA . THR A 1 368 ? 0.617 -12.320 28.153 1.00 86.50 368 THR A CA 1
ATOM 2904 C C . THR A 1 368 ? 1.422 -12.415 29.448 1.00 86.50 368 THR A C 1
ATOM 2906 O O . THR A 1 368 ? 1.060 -13.178 30.352 1.00 86.50 368 THR A O 1
ATOM 2909 N N . GLU A 1 369 ? 2.472 -11.605 29.592 1.00 89.00 369 GLU A N 1
ATOM 2910 C CA . GLU A 1 369 ? 3.269 -11.543 30.816 1.00 89.00 369 GLU A CA 1
ATOM 2911 C C . GLU A 1 369 ? 2.430 -11.055 32.003 1.00 89.00 369 GLU A C 1
ATOM 2913 O O . GLU A 1 369 ? 2.413 -11.686 33.065 1.00 89.00 369 GLU A O 1
ATOM 2918 N N . ALA A 1 370 ? 1.676 -9.971 31.829 1.00 78.88 370 ALA A N 1
ATOM 2919 C CA . ALA A 1 370 ? 0.842 -9.410 32.882 1.00 78.88 370 ALA A CA 1
ATOM 2920 C C . ALA A 1 370 ? -0.291 -10.371 33.300 1.00 78.88 370 ALA A C 1
ATOM 2922 O O . ALA A 1 370 ? -0.573 -10.506 34.495 1.00 78.88 370 ALA A O 1
ATOM 2923 N N . LEU A 1 371 ? -0.881 -11.124 32.362 1.00 81.50 371 LEU A N 1
ATOM 2924 C CA . LEU A 1 371 ? -1.842 -12.192 32.660 1.00 81.50 371 LEU A CA 1
ATOM 2925 C C . LEU A 1 371 ? -1.206 -13.308 33.498 1.00 81.50 371 LEU A C 1
ATOM 2927 O O . LEU A 1 371 ? -1.825 -13.785 34.455 1.00 81.50 371 LEU A O 1
ATOM 2931 N N . SER A 1 372 ? 0.039 -13.693 33.197 1.00 89.38 372 SER A N 1
ATOM 2932 C CA . SER A 1 372 ? 0.792 -14.654 34.013 1.00 89.38 372 SER A CA 1
ATOM 2933 C C . SER A 1 372 ? 1.028 -14.126 35.430 1.00 89.38 372 SER A C 1
ATOM 2935 O O . SER A 1 372 ? 0.755 -14.832 36.404 1.00 89.38 372 SER A O 1
ATOM 2937 N N . GLN A 1 373 ? 1.464 -12.868 35.566 1.00 85.50 373 GLN A N 1
ATOM 2938 C CA . GLN A 1 373 ? 1.701 -12.224 36.864 1.00 85.50 373 GLN A CA 1
ATOM 2939 C C . GLN A 1 373 ? 0.422 -12.162 37.716 1.00 85.50 373 GLN A C 1
ATOM 2941 O O . GLN A 1 373 ? 0.452 -12.480 38.908 1.00 85.50 373 GLN A O 1
ATOM 2946 N N . VAL A 1 374 ? -0.725 -11.812 37.120 1.00 81.31 374 VAL A N 1
ATOM 2947 C CA . VAL A 1 374 ? -2.022 -11.839 37.817 1.00 81.31 374 VAL A CA 1
ATOM 2948 C C . VAL A 1 374 ? -2.403 -13.260 38.222 1.00 81.31 374 VAL A C 1
ATOM 2950 O O . VAL A 1 374 ? -2.862 -13.464 39.348 1.00 81.31 374 VAL A O 1
ATOM 2953 N N . GLY A 1 375 ? -2.171 -14.255 37.362 1.00 83.88 375 GLY A N 1
ATOM 2954 C CA . GLY A 1 375 ? -2.387 -15.665 37.688 1.00 83.88 375 GLY A CA 1
ATOM 2955 C C . GLY A 1 375 ? -1.590 -16.121 38.915 1.00 83.88 375 GLY A C 1
ATOM 2956 O O . GLY A 1 375 ? -2.135 -16.795 39.796 1.00 83.88 375 GLY A O 1
ATOM 2957 N N . ASP A 1 376 ? -0.328 -15.712 39.025 1.00 88.81 376 ASP A N 1
ATOM 2958 C CA . ASP A 1 376 ? 0.528 -16.044 40.165 1.00 88.81 376 ASP A CA 1
ATOM 2959 C C . ASP A 1 376 ? 0.120 -15.308 41.446 1.00 88.81 376 ASP A C 1
ATOM 2961 O O . ASP A 1 376 ? 0.010 -15.938 42.503 1.00 88.81 376 ASP A O 1
ATOM 2965 N N . LEU A 1 377 ? -0.217 -14.017 41.364 1.00 85.00 377 LEU A N 1
ATOM 2966 C CA . LEU A 1 377 ? -0.754 -13.259 42.501 1.00 85.00 377 LEU A CA 1
ATOM 2967 C C . LEU A 1 377 ? -2.075 -13.860 43.008 1.00 85.00 377 LEU A C 1
ATOM 2969 O O . LEU A 1 377 ? -2.262 -14.014 44.216 1.00 85.00 377 LEU A O 1
ATOM 2973 N N . GLN A 1 378 ? -2.974 -14.282 42.113 1.00 83.88 378 GLN A N 1
ATOM 2974 C CA . GLN A 1 378 ? -4.219 -14.963 42.491 1.00 83.88 378 GLN A CA 1
ATOM 2975 C C . GLN A 1 378 ? -3.955 -16.271 43.249 1.00 83.88 378 GLN A C 1
ATOM 2977 O O . GLN A 1 378 ? -4.658 -16.580 44.217 1.00 83.88 378 GLN A O 1
ATOM 2982 N N . ARG A 1 379 ? -2.946 -17.050 42.834 1.00 91.06 379 ARG A N 1
ATOM 2983 C CA . ARG A 1 379 ? -2.535 -18.277 43.537 1.00 91.06 379 ARG A CA 1
ATOM 2984 C C . ARG A 1 379 ? -1.979 -17.959 44.925 1.00 91.06 379 ARG A C 1
ATOM 2986 O O . ARG A 1 379 ? -2.390 -18.610 45.885 1.00 91.06 379 ARG A O 1
ATOM 2993 N N . GLN A 1 380 ? -1.116 -16.949 45.049 1.00 87.81 380 GLN A N 1
ATOM 2994 C CA . GLN A 1 380 ? -0.542 -16.523 46.333 1.00 87.81 380 GLN A CA 1
ATOM 2995 C C . GLN A 1 380 ? -1.618 -16.027 47.309 1.00 87.81 380 GLN A C 1
ATOM 2997 O O . GLN A 1 380 ? -1.658 -16.468 48.459 1.00 87.81 380 GLN A O 1
ATOM 3002 N N . VAL A 1 381 ? -2.557 -15.191 46.847 1.00 84.44 381 VAL A N 1
ATOM 3003 C CA . VAL A 1 381 ? -3.691 -14.722 47.663 1.00 84.44 381 VAL A CA 1
ATOM 3004 C C . VAL A 1 381 ? -4.531 -15.904 48.154 1.00 84.44 381 VAL A C 1
ATOM 3006 O O . VAL A 1 381 ? -4.849 -15.974 49.342 1.00 84.44 381 VAL A O 1
ATOM 3009 N N . LYS A 1 382 ? -4.843 -16.883 47.290 1.00 87.81 382 LYS A N 1
ATOM 3010 C CA . LYS A 1 382 ? -5.571 -18.103 47.691 1.00 87.81 382 LYS A CA 1
ATOM 3011 C C . LYS A 1 382 ? -4.801 -18.940 48.717 1.00 87.81 382 LYS A C 1
ATOM 3013 O O . LYS A 1 382 ? -5.406 -19.448 49.665 1.00 87.81 382 LYS A O 1
ATOM 3018 N N . GLN A 1 383 ? -3.484 -19.081 48.560 1.00 90.19 383 GLN A N 1
ATOM 3019 C CA . GLN A 1 383 ? -2.636 -19.799 49.517 1.00 90.19 383 GLN A CA 1
ATOM 3020 C C . GLN A 1 383 ? -2.644 -19.117 50.889 1.00 90.19 383 GLN A C 1
ATOM 3022 O O . GLN A 1 383 ? -2.918 -19.785 51.885 1.00 90.19 383 GLN A O 1
ATOM 3027 N N . LEU A 1 384 ? -2.454 -17.796 50.953 1.00 84.25 384 LEU A N 1
ATOM 3028 C CA . LEU A 1 384 ? -2.513 -17.042 52.210 1.00 84.25 384 LEU A CA 1
ATOM 3029 C C . LEU A 1 384 ? -3.906 -17.057 52.839 1.00 84.25 384 LEU A C 1
ATOM 3031 O O . LEU A 1 384 ? -4.024 -17.215 54.049 1.00 84.25 384 LEU A O 1
ATOM 3035 N N . GLN A 1 385 ? -4.979 -16.947 52.051 1.00 83.94 385 GLN A N 1
ATOM 3036 C CA . GLN A 1 385 ? -6.348 -17.098 52.563 1.00 83.94 385 GLN A CA 1
ATOM 3037 C C . GLN A 1 385 ? -6.555 -18.476 53.207 1.00 83.94 385 GLN A C 1
ATOM 3039 O O . GLN A 1 385 ? -7.154 -18.572 54.281 1.00 83.94 385 GLN A O 1
ATOM 3044 N N . THR A 1 386 ? -6.009 -19.530 52.594 1.00 89.12 386 THR A N 1
ATOM 3045 C CA . THR A 1 386 ? -6.054 -20.898 53.129 1.00 89.12 386 THR A CA 1
ATOM 3046 C C . THR A 1 386 ? -5.229 -21.024 54.413 1.00 89.12 386 THR A C 1
ATOM 3048 O O . THR A 1 386 ? -5.729 -21.559 55.402 1.00 89.12 386 THR A O 1
ATOM 3051 N N . GLN A 1 387 ? -4.009 -20.477 54.447 1.00 85.06 387 GLN A N 1
ATOM 3052 C CA . GLN A 1 387 ? -3.159 -20.457 55.644 1.00 85.06 387 GLN A CA 1
ATOM 3053 C C . GLN A 1 387 ? -3.811 -19.690 56.799 1.00 85.06 387 GLN A C 1
ATOM 3055 O O . GLN A 1 387 ? -3.812 -20.181 57.926 1.00 85.06 387 GLN A O 1
ATOM 3060 N N . VAL A 1 388 ? -4.431 -18.535 56.528 1.00 82.06 388 VAL A N 1
ATOM 3061 C CA . VAL A 1 388 ? -5.186 -17.743 57.516 1.00 82.06 388 VAL A CA 1
ATOM 3062 C C . VAL A 1 388 ? -6.389 -18.525 58.050 1.00 82.06 388 VAL A C 1
ATOM 3064 O O . VAL A 1 388 ? -6.681 -18.465 59.245 1.00 82.06 388 VAL A O 1
ATOM 3067 N N . ALA A 1 389 ? -7.104 -19.266 57.199 1.00 82.19 389 ALA A N 1
ATOM 3068 C CA . ALA A 1 389 ? -8.210 -20.116 57.637 1.00 82.19 389 ALA A CA 1
ATOM 3069 C C . ALA A 1 389 ? -7.720 -21.269 58.535 1.00 82.19 389 ALA A C 1
ATOM 3071 O O . ALA A 1 389 ? -8.317 -21.533 59.581 1.00 82.19 389 ALA A O 1
ATOM 3072 N N . GLN A 1 390 ? -6.599 -21.900 58.174 1.00 84.25 390 GLN A N 1
ATOM 3073 C CA . GLN A 1 390 ? -5.968 -22.968 58.954 1.00 84.25 390 GLN A CA 1
ATOM 3074 C C . GLN A 1 390 ? -5.460 -22.468 60.316 1.00 84.25 390 GLN A C 1
ATOM 3076 O O . GLN A 1 390 ? -5.807 -23.057 61.340 1.00 84.25 390 GLN A O 1
ATOM 3081 N N . THR A 1 391 ? -4.735 -21.346 60.371 1.00 83.00 391 THR A N 1
ATOM 3082 C CA . THR A 1 391 ? -4.269 -20.742 61.639 1.00 83.00 391 THR A CA 1
ATOM 3083 C C . THR A 1 391 ? -5.427 -20.294 62.525 1.00 83.00 391 THR A C 1
ATOM 3085 O O . THR A 1 391 ? -5.374 -20.500 63.735 1.00 83.00 391 THR A O 1
ATOM 3088 N N . ARG A 1 392 ? -6.526 -19.766 61.963 1.00 78.94 392 ARG A N 1
ATOM 3089 C CA . ARG A 1 392 ? -7.748 -19.491 62.746 1.00 78.94 392 ARG A CA 1
ATOM 3090 C C . ARG A 1 392 ? -8.351 -20.758 63.353 1.00 78.94 392 ARG A C 1
ATOM 3092 O O . ARG A 1 392 ? -8.793 -20.714 64.496 1.00 78.94 392 ARG A O 1
ATOM 3099 N N . SER A 1 393 ? -8.371 -21.866 62.610 1.00 79.06 393 SER A N 1
ATOM 3100 C CA . SER A 1 393 ? -8.903 -23.142 63.107 1.00 79.06 393 SER A CA 1
ATOM 3101 C C . SER A 1 393 ? -8.023 -23.774 64.197 1.00 79.06 393 SER A C 1
ATOM 3103 O O . SER A 1 393 ? -8.551 -24.330 65.155 1.00 79.06 393 SER A O 1
ATOM 3105 N N . ALA A 1 394 ? -6.698 -23.615 64.107 1.00 72.25 394 ALA A N 1
ATOM 3106 C CA . ALA A 1 394 ? -5.738 -24.100 65.101 1.00 72.25 394 ALA A CA 1
ATOM 3107 C C . ALA A 1 394 ? -5.650 -23.196 66.352 1.00 72.25 394 ALA A C 1
ATOM 3109 O O . ALA A 1 394 ? -5.451 -23.678 67.465 1.00 72.25 394 ALA A O 1
ATOM 3110 N N . GLY A 1 395 ? -5.837 -21.882 66.186 1.00 61.78 395 GLY A N 1
ATOM 3111 C CA . GLY A 1 395 ? -5.715 -20.871 67.242 1.00 61.78 395 GLY A CA 1
ATOM 3112 C C . GLY A 1 395 ? -6.871 -20.817 68.248 1.00 61.78 395 GLY A C 1
ATOM 3113 O O . GLY A 1 395 ? -6.741 -20.153 69.275 1.00 61.78 395 GLY A O 1
ATOM 3114 N N . ALA A 1 396 ? -7.971 -21.543 68.019 1.00 57.47 396 ALA A N 1
ATOM 3115 C CA . ALA A 1 396 ? -9.088 -21.639 68.967 1.00 57.47 396 ALA A CA 1
ATOM 3116 C C . ALA A 1 396 ? -8.703 -22.285 70.321 1.00 57.47 396 ALA A C 1
ATOM 3118 O O . ALA A 1 396 ? -9.491 -22.228 71.263 1.00 57.47 396 ALA A O 1
ATOM 3119 N N . ALA A 1 397 ? -7.497 -22.862 70.439 1.00 55.75 397 ALA A N 1
ATOM 3120 C CA . ALA A 1 397 ? -7.014 -23.556 71.634 1.00 55.75 397 ALA A CA 1
ATOM 3121 C C . ALA A 1 397 ? -5.811 -22.907 72.365 1.00 55.75 397 ALA A C 1
ATOM 3123 O O . ALA A 1 397 ? -5.439 -23.412 73.423 1.00 55.75 397 ALA A O 1
ATOM 3124 N N . GLY A 1 398 ? -5.213 -21.793 71.908 1.00 50.84 398 GLY A N 1
ATOM 3125 C CA . GLY A 1 398 ? -4.224 -21.091 72.749 1.00 50.84 398 GLY A CA 1
ATOM 3126 C C . GLY A 1 398 ? -3.242 -20.121 72.079 1.00 50.84 398 GLY A C 1
ATOM 3127 O O . GLY A 1 398 ? -2.774 -20.343 70.965 1.00 50.84 398 GLY A O 1
ATOM 3128 N N . GLY A 1 399 ? -2.874 -19.083 72.846 1.00 59.25 399 GLY A N 1
ATOM 3129 C CA . GLY A 1 399 ? -1.622 -18.321 72.724 1.00 59.25 399 GLY A CA 1
ATOM 3130 C C . GLY A 1 399 ? -1.691 -16.973 71.992 1.00 59.25 399 GLY A C 1
ATOM 3131 O O . GLY A 1 399 ? -2.050 -16.908 70.822 1.00 59.25 399 GLY A O 1
ATOM 3132 N N . ALA A 1 400 ? -1.236 -15.900 72.656 1.00 58.78 400 ALA A N 1
ATOM 3133 C CA . ALA A 1 400 ? -1.084 -14.554 72.082 1.00 58.78 400 ALA A CA 1
ATOM 3134 C C . ALA A 1 400 ? -0.131 -14.495 70.864 1.00 58.78 400 ALA A C 1
ATOM 3136 O O . ALA A 1 400 ? -0.311 -13.642 70.001 1.00 58.78 400 ALA A O 1
ATOM 3137 N N . ALA A 1 401 ? 0.812 -15.440 70.744 1.00 61.25 401 ALA A N 1
ATOM 3138 C CA . ALA A 1 401 ? 1.715 -15.558 69.594 1.00 61.25 401 ALA A CA 1
ATOM 3139 C C . ALA A 1 401 ? 0.975 -15.823 68.261 1.00 61.25 401 ALA A C 1
ATOM 3141 O O . ALA A 1 401 ? 1.359 -15.280 67.229 1.00 61.25 401 ALA A O 1
ATOM 3142 N N . ASN A 1 402 ? -0.150 -16.552 68.289 1.00 72.88 402 ASN A N 1
ATOM 3143 C CA . ASN A 1 402 ? -0.973 -16.812 67.097 1.00 72.88 402 ASN A CA 1
ATOM 3144 C C . ASN A 1 402 ? -1.713 -15.559 66.596 1.00 72.88 402 ASN A C 1
ATOM 3146 O O . ASN A 1 402 ? -2.105 -15.486 65.432 1.00 72.88 402 ASN A O 1
ATOM 3150 N N . VAL A 1 403 ? -1.929 -14.563 67.462 1.00 77.25 403 VAL A N 1
ATOM 3151 C CA . VAL A 1 403 ? -2.625 -13.318 67.095 1.00 77.25 403 VAL A CA 1
ATOM 3152 C C . VAL A 1 403 ? -1.723 -12.424 66.248 1.00 77.25 403 VAL A C 1
ATOM 3154 O O . VAL A 1 403 ? -2.197 -11.784 65.311 1.00 77.25 403 VAL A O 1
ATOM 3157 N N . GLU A 1 404 ? -0.430 -12.395 66.561 1.00 80.75 404 GLU A N 1
ATOM 3158 C CA . GLU A 1 404 ? 0.560 -11.568 65.871 1.00 80.75 404 GLU A CA 1
ATOM 3159 C C . GLU A 1 404 ? 0.904 -12.149 64.492 1.00 80.75 404 GLU A C 1
ATOM 3161 O O . GLU A 1 404 ? 0.897 -11.423 63.499 1.00 80.75 404 GLU A O 1
ATOM 3166 N N . GLU A 1 405 ? 1.041 -13.475 64.392 1.00 80.62 405 GLU A N 1
ATOM 3167 C CA . GLU A 1 405 ? 1.194 -14.182 63.113 1.00 80.62 405 GLU A CA 1
ATOM 3168 C C . GLU A 1 405 ? -0.034 -14.000 62.202 1.00 80.62 405 GLU A C 1
ATOM 3170 O O . GLU A 1 405 ? 0.104 -13.657 61.029 1.00 80.62 405 GLU A O 1
ATOM 3175 N N . LEU A 1 406 ? -1.254 -14.094 62.747 1.00 79.69 406 LEU A N 1
ATOM 3176 C CA . LEU A 1 406 ? -2.483 -13.785 62.004 1.00 79.69 406 LEU A CA 1
ATOM 3177 C C . LEU A 1 406 ? -2.550 -12.327 61.534 1.00 79.69 406 LEU A C 1
ATOM 3179 O O . LEU A 1 406 ? -3.143 -12.049 60.489 1.00 79.69 406 LEU A O 1
ATOM 3183 N N . ARG A 1 407 ? -1.995 -11.385 62.304 1.00 84.25 407 ARG A N 1
ATOM 3184 C CA . ARG A 1 407 ? -1.953 -9.966 61.934 1.00 84.25 407 ARG A CA 1
ATOM 3185 C C . ARG A 1 407 ? -0.974 -9.734 60.786 1.00 84.25 407 ARG A C 1
ATOM 3187 O O . ARG A 1 407 ? -1.339 -9.049 59.833 1.00 84.25 407 ARG A O 1
ATOM 3194 N N . ASN A 1 408 ? 0.193 -10.376 60.834 1.00 84.25 408 ASN A N 1
ATOM 3195 C CA . ASN A 1 408 ? 1.187 -10.342 59.762 1.00 84.25 408 ASN A CA 1
ATOM 3196 C C . ASN A 1 408 ? 0.629 -10.959 58.471 1.00 84.25 408 ASN A C 1
ATOM 3198 O O . ASN A 1 408 ? 0.605 -10.282 57.445 1.00 84.25 408 ASN A O 1
ATOM 3202 N N . LEU A 1 409 ? 0.048 -12.164 58.538 1.00 81.62 409 LEU A N 1
ATOM 3203 C CA . LEU A 1 409 ? -0.575 -12.826 57.383 1.00 81.62 409 LEU A CA 1
ATOM 3204 C C . LEU A 1 409 ? -1.725 -12.006 56.776 1.00 81.62 409 LEU A C 1
ATOM 3206 O O . LEU A 1 409 ? -1.906 -12.001 55.561 1.00 81.62 409 LEU A O 1
ATOM 3210 N N . ARG A 1 410 ? -2.508 -11.286 57.594 1.00 81.31 410 ARG A N 1
ATOM 3211 C CA . ARG A 1 410 ? -3.535 -10.359 57.081 1.00 81.31 410 ARG A CA 1
ATOM 3212 C C . ARG A 1 410 ? -2.928 -9.150 56.377 1.00 81.31 410 ARG A C 1
ATOM 3214 O O . ARG A 1 410 ? -3.402 -8.818 55.299 1.00 81.31 410 ARG A O 1
ATOM 3221 N N . SER A 1 411 ? -1.898 -8.525 56.950 1.00 84.88 411 SER A N 1
ATOM 3222 C CA . SER A 1 411 ? -1.227 -7.385 56.309 1.00 84.88 411 SER A CA 1
ATOM 3223 C C . SER A 1 411 ? -0.555 -7.765 54.988 1.00 84.88 411 SER A C 1
ATOM 3225 O O . SER A 1 411 ? -0.611 -7.008 54.022 1.00 84.88 411 SER A O 1
ATOM 3227 N N . GLU A 1 412 ? 0.021 -8.965 54.909 1.00 85.56 412 GLU A N 1
ATOM 3228 C CA . GLU A 1 412 ? 0.611 -9.493 53.681 1.00 85.56 412 GLU A CA 1
ATOM 3229 C C . GLU A 1 412 ? -0.463 -9.801 52.630 1.00 85.56 412 GLU A C 1
ATOM 3231 O O . GLU A 1 412 ? -0.305 -9.446 51.464 1.00 85.56 412 GLU A O 1
ATOM 3236 N N . ASN A 1 413 ? -1.602 -10.364 53.045 1.00 79.38 413 ASN A N 1
ATOM 3237 C CA . ASN A 1 413 ? -2.750 -10.581 52.165 1.00 79.38 413 ASN A CA 1
ATOM 3238 C C . ASN A 1 413 ? -3.310 -9.255 51.623 1.00 79.38 413 ASN A C 1
ATOM 3240 O O . ASN A 1 413 ? -3.505 -9.125 50.420 1.00 79.38 413 ASN A O 1
ATOM 3244 N N . GLU A 1 414 ? -3.493 -8.241 52.475 1.00 85.44 414 GLU A N 1
ATOM 3245 C CA . GLU A 1 414 ? -3.924 -6.902 52.047 1.00 85.44 414 GLU A CA 1
ATOM 3246 C C . GLU A 1 414 ? -2.945 -6.278 51.044 1.00 85.44 414 GLU A C 1
ATOM 3248 O O . GLU A 1 414 ? -3.376 -5.733 50.027 1.00 85.44 414 GLU A O 1
ATOM 3253 N N . ARG A 1 415 ? -1.632 -6.416 51.270 1.00 90.75 415 ARG A N 1
ATOM 3254 C CA . ARG A 1 415 ? -0.598 -5.950 50.336 1.00 90.75 415 ARG A CA 1
ATOM 3255 C C . ARG A 1 415 ? -0.672 -6.671 48.987 1.00 90.75 415 ARG A C 1
ATOM 3257 O O . ARG A 1 415 ? -0.623 -6.011 47.952 1.00 90.75 415 ARG A O 1
ATOM 3264 N N . LEU A 1 416 ? -0.795 -7.998 48.972 1.00 81.44 416 LEU A N 1
ATOM 3265 C CA . LEU A 1 416 ? -0.899 -8.760 47.721 1.00 81.44 416 LEU A CA 1
ATOM 3266 C C . LEU A 1 416 ? -2.211 -8.481 46.984 1.00 81.44 416 LEU A C 1
ATOM 3268 O O . LEU A 1 416 ? -2.211 -8.408 45.760 1.00 81.44 416 LEU A O 1
ATOM 3272 N N . VAL A 1 417 ? -3.316 -8.267 47.702 1.00 82.31 417 VAL A N 1
ATOM 3273 C CA . VAL A 1 417 ? -4.590 -7.841 47.106 1.00 82.31 417 VAL A CA 1
ATOM 3274 C C . VAL A 1 417 ? -4.451 -6.460 46.464 1.00 82.31 417 VAL A C 1
ATOM 3276 O O . VAL A 1 417 ? -4.915 -6.277 45.343 1.00 82.31 417 VAL A O 1
ATOM 3279 N N . GLN A 1 418 ? -3.769 -5.506 47.107 1.00 84.62 418 GLN A N 1
ATOM 3280 C CA . GLN A 1 418 ? -3.484 -4.199 46.501 1.00 84.62 418 GLN A CA 1
ATOM 3281 C C . GLN A 1 418 ? -2.628 -4.325 45.234 1.00 84.62 418 GLN A C 1
ATOM 3283 O O . GLN A 1 418 ? -2.946 -3.705 44.221 1.00 84.62 418 GLN A O 1
ATOM 3288 N N . GLN A 1 419 ? -1.583 -5.159 45.257 1.00 83.12 419 GLN A N 1
ATOM 3289 C CA . GLN A 1 419 ? -0.757 -5.427 44.074 1.00 83.12 419 GLN A CA 1
ATOM 3290 C C . GLN A 1 419 ? -1.561 -6.082 42.947 1.00 83.12 419 GLN A C 1
ATOM 3292 O O . GLN A 1 419 ? -1.417 -5.696 41.790 1.00 83.12 419 GLN A O 1
ATOM 3297 N N . LEU A 1 420 ? -2.442 -7.025 43.281 1.00 80.44 420 LEU A N 1
ATOM 3298 C CA . LEU A 1 420 ? -3.322 -7.683 42.323 1.00 80.44 420 LEU A CA 1
ATOM 3299 C C . LEU A 1 420 ? -4.304 -6.696 41.689 1.00 80.44 420 LEU A C 1
ATOM 3301 O O . LEU A 1 420 ? -4.463 -6.714 40.473 1.00 80.44 420 LEU A O 1
ATOM 3305 N N . VAL A 1 421 ? -4.918 -5.806 42.472 1.00 85.44 421 VAL A N 1
ATOM 3306 C CA . VAL A 1 421 ? -5.803 -4.756 41.940 1.00 85.44 421 VAL A CA 1
ATOM 3307 C C . VAL A 1 421 ? -5.032 -3.815 41.012 1.00 85.44 421 VAL A C 1
ATOM 3309 O O . VAL A 1 421 ? -5.492 -3.579 39.899 1.00 85.44 421 VAL A O 1
ATOM 3312 N N . SER A 1 422 ? -3.841 -3.355 41.415 1.00 87.12 422 SER A N 1
ATOM 3313 C CA . SER A 1 422 ? -2.977 -2.507 40.577 1.00 87.12 422 SER A CA 1
ATOM 3314 C C . SER A 1 422 ? -2.642 -3.181 39.246 1.00 87.12 422 SER A C 1
ATOM 3316 O O . SER A 1 422 ? -2.864 -2.604 38.188 1.00 87.12 422 SER A O 1
ATOM 3318 N N . LYS A 1 423 ? -2.192 -4.442 39.280 1.00 81.12 423 LYS A N 1
ATOM 3319 C CA . LYS A 1 423 ? -1.861 -5.207 38.069 1.00 81.12 423 LYS A CA 1
ATOM 3320 C C . LYS A 1 423 ? -3.074 -5.503 37.191 1.00 81.12 423 LYS A C 1
ATOM 3322 O O . LYS A 1 423 ? -2.947 -5.564 35.975 1.00 81.12 423 LYS A O 1
ATOM 3327 N N . THR A 1 424 ? -4.255 -5.656 37.788 1.00 79.81 424 THR A N 1
ATOM 3328 C CA . THR A 1 424 ? -5.504 -5.827 37.032 1.00 79.81 424 THR A CA 1
ATOM 3329 C C . THR A 1 424 ? -5.896 -4.536 36.308 1.00 79.81 424 THR A C 1
ATOM 3331 O O . THR A 1 424 ? -6.404 -4.604 35.193 1.00 79.81 424 THR A O 1
ATOM 3334 N N . MET A 1 425 ? -5.636 -3.366 36.904 1.00 82.69 425 MET A N 1
ATOM 3335 C CA . MET A 1 425 ? -5.831 -2.078 36.229 1.00 82.69 425 MET A CA 1
ATOM 3336 C C . MET A 1 425 ? -4.828 -1.878 35.087 1.00 82.69 425 MET A C 1
ATOM 3338 O O . MET A 1 425 ? -5.249 -1.543 33.988 1.00 82.69 425 MET A O 1
ATOM 3342 N N . GLU A 1 426 ? -3.542 -2.176 35.303 1.00 83.25 426 GLU A N 1
ATOM 3343 C CA . GLU A 1 426 ? -2.519 -2.130 34.241 1.00 83.25 426 GLU A CA 1
ATOM 3344 C C . GLU A 1 426 ? -2.881 -3.045 33.054 1.00 83.25 426 GLU A C 1
ATOM 3346 O O . GLU A 1 426 ? -2.760 -2.646 31.900 1.00 83.25 426 GLU A O 1
ATOM 3351 N N . LEU A 1 427 ? -3.393 -4.255 33.319 1.00 78.38 427 LEU A N 1
ATOM 3352 C CA . LEU A 1 427 ? -3.903 -5.153 32.275 1.00 78.38 427 LEU A CA 1
ATOM 3353 C C . LEU A 1 427 ? -5.069 -4.552 31.486 1.00 78.38 427 LEU A C 1
ATOM 3355 O O . LEU A 1 427 ? -5.144 -4.736 30.273 1.00 78.38 427 LEU A O 1
ATOM 3359 N N . ALA A 1 428 ? -5.991 -3.868 32.166 1.00 79.81 428 ALA A N 1
ATOM 3360 C CA . ALA A 1 428 ? -7.114 -3.218 31.503 1.00 79.81 428 ALA A CA 1
ATOM 3361 C C . ALA A 1 428 ? -6.620 -2.097 30.574 1.00 79.81 428 ALA A C 1
ATOM 3363 O O . ALA A 1 428 ? -7.029 -2.057 29.415 1.00 79.81 428 ALA A O 1
ATOM 3364 N N . GLU A 1 429 ? -5.681 -1.268 31.035 1.00 84.31 429 GLU A N 1
ATOM 3365 C CA . GLU A 1 429 ? -5.067 -0.198 30.237 1.00 84.31 429 GLU A CA 1
ATOM 3366 C C . GLU A 1 429 ? -4.331 -0.746 29.001 1.00 84.31 429 GLU A C 1
ATOM 3368 O O . GLU A 1 429 ? -4.531 -0.240 27.896 1.00 84.31 429 GLU A O 1
ATOM 3373 N N . LEU A 1 430 ? -3.549 -1.823 29.154 1.00 79.38 430 LEU A N 1
ATOM 3374 C CA . LEU A 1 430 ? -2.882 -2.497 28.030 1.00 79.38 430 LEU A CA 1
ATOM 3375 C C . LEU A 1 430 ? -3.882 -3.117 27.043 1.00 79.38 430 LEU A C 1
ATOM 3377 O O . LEU A 1 430 ? -3.685 -3.064 25.832 1.00 79.38 430 LEU A O 1
ATOM 3381 N N . SER A 1 431 ? -4.989 -3.678 27.534 1.00 80.00 431 SER A N 1
ATOM 3382 C CA . SER A 1 431 ? -6.031 -4.215 26.652 1.00 80.00 431 SER A CA 1
ATOM 3383 C C . SER A 1 431 ? -6.750 -3.111 25.863 1.00 80.00 431 SER A C 1
ATOM 3385 O O . SER A 1 431 ? -7.086 -3.292 24.691 1.00 80.00 431 SER A O 1
ATOM 3387 N N . GLU A 1 432 ? -6.961 -1.940 26.470 1.00 85.62 432 GLU A N 1
ATOM 3388 C CA . GLU A 1 432 ? -7.565 -0.787 25.802 1.00 85.62 432 GLU A CA 1
ATOM 3389 C C . GLU A 1 432 ? -6.634 -0.190 24.740 1.00 85.62 432 GLU A C 1
ATOM 3391 O O . GLU A 1 432 ? -7.104 0.168 23.650 1.00 85.62 432 GLU A O 1
ATOM 3396 N N . SER A 1 433 ? -5.324 -0.118 25.008 1.00 82.50 433 SER A N 1
ATOM 3397 C CA . SER A 1 433 ? -4.338 0.338 24.022 1.00 82.50 433 SER A CA 1
ATOM 3398 C C . SER A 1 433 ? -4.253 -0.621 22.831 1.00 82.50 433 SER A C 1
ATOM 3400 O O . SER A 1 433 ? -4.353 -0.169 21.688 1.00 82.50 433 SER A O 1
ATOM 3402 N N . GLU A 1 434 ? -4.212 -1.937 23.071 1.00 80.75 434 GLU 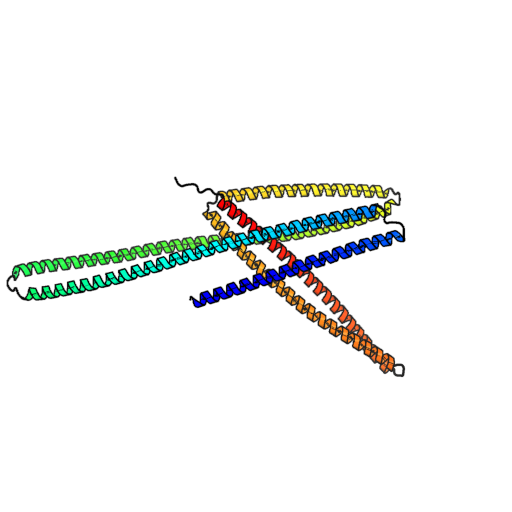A N 1
ATOM 3403 C CA . GLU A 1 434 ? -4.223 -2.960 22.018 1.00 80.75 434 GLU A CA 1
ATOM 3404 C C . GLU A 1 434 ? -5.480 -2.851 21.135 1.00 80.75 434 GLU A C 1
ATOM 3406 O O . GLU A 1 434 ? -5.394 -2.838 19.903 1.00 80.75 434 GLU A O 1
ATOM 3411 N N . ILE A 1 435 ? -6.669 -2.712 21.736 1.00 81.50 435 ILE A N 1
ATOM 3412 C CA . ILE A 1 435 ? -7.930 -2.530 20.995 1.00 81.50 435 ILE A CA 1
ATOM 3413 C C . ILE A 1 435 ? -7.898 -1.247 20.158 1.00 81.50 435 ILE A C 1
ATOM 3415 O O . ILE A 1 435 ? -8.410 -1.225 19.033 1.00 81.50 435 ILE A O 1
ATOM 3419 N N . THR A 1 436 ? -7.326 -0.170 20.694 1.00 84.00 436 THR A N 1
ATOM 3420 C CA . THR A 1 436 ? -7.234 1.118 19.999 1.00 84.00 436 THR A CA 1
ATOM 3421 C C . THR A 1 436 ? -6.336 1.007 18.771 1.00 84.00 436 THR A C 1
ATOM 3423 O O . THR A 1 436 ? -6.779 1.360 17.677 1.00 84.00 436 THR A O 1
ATOM 3426 N N . ILE A 1 437 ? -5.150 0.410 18.908 1.00 77.69 437 ILE A N 1
ATOM 3427 C CA . ILE A 1 437 ? -4.216 0.203 17.793 1.00 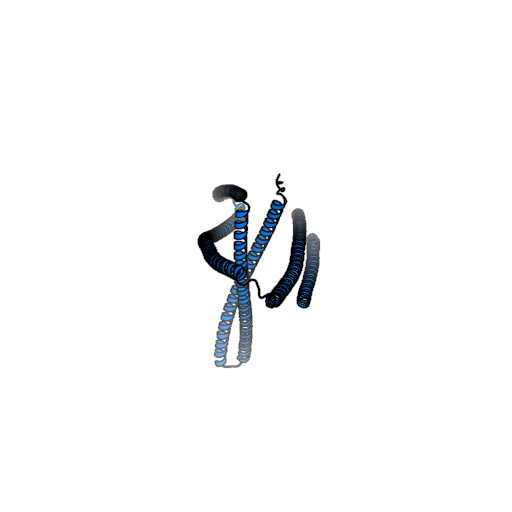77.69 437 ILE A CA 1
ATOM 3428 C C . ILE A 1 437 ? -4.822 -0.734 16.744 1.00 77.69 437 ILE A C 1
ATOM 3430 O O . ILE A 1 437 ? -4.814 -0.405 15.559 1.00 77.69 437 ILE A O 1
ATOM 3434 N N . LYS A 1 438 ? -5.477 -1.836 17.142 1.00 80.12 438 LYS A N 1
ATOM 3435 C CA . LYS A 1 438 ? -6.191 -2.722 16.198 1.00 80.12 438 LYS A CA 1
ATOM 3436 C C . LYS A 1 438 ? -7.266 -1.983 15.398 1.00 80.12 438 LYS A C 1
ATOM 3438 O O . LYS A 1 438 ? -7.426 -2.217 14.199 1.00 80.12 438 LYS A O 1
ATOM 3443 N N . ARG A 1 439 ? -8.009 -1.066 16.030 1.00 85.06 439 ARG A N 1
ATOM 3444 C CA . ARG A 1 439 ? -9.004 -0.227 15.336 1.00 85.06 439 ARG A CA 1
ATOM 3445 C C . ARG A 1 439 ? -8.349 0.756 14.369 1.00 85.06 439 ARG A C 1
ATOM 3447 O O . ARG A 1 439 ? -8.908 1.007 13.302 1.00 85.06 439 ARG A O 1
ATOM 3454 N N . GLU A 1 440 ? -7.209 1.334 14.725 1.00 79.62 440 GLU A N 1
ATOM 3455 C CA . GLU A 1 440 ? -6.464 2.240 13.846 1.00 79.62 440 GLU A CA 1
ATOM 3456 C C . GLU A 1 440 ? -5.855 1.510 12.651 1.00 79.62 440 GLU A C 1
ATOM 3458 O O . GLU A 1 440 ? -6.032 1.966 11.519 1.00 79.62 440 GLU A O 1
ATOM 3463 N N . LEU A 1 441 ? -5.264 0.335 12.872 1.00 76.69 441 LEU A N 1
ATOM 3464 C CA . LEU A 1 441 ? -4.764 -0.550 11.824 1.00 76.69 441 LEU A CA 1
ATOM 3465 C C . LEU A 1 441 ? -5.875 -0.911 10.829 1.00 76.69 441 LEU A C 1
ATOM 3467 O O . LEU A 1 441 ? -5.721 -0.714 9.625 1.00 76.69 441 LEU A O 1
ATOM 3471 N N . ALA A 1 442 ? -7.044 -1.330 11.322 1.00 80.19 442 ALA A N 1
ATOM 3472 C CA . ALA A 1 442 ? -8.192 -1.645 10.473 1.00 80.19 442 ALA A CA 1
ATOM 3473 C C . ALA A 1 442 ? -8.656 -0.435 9.636 1.00 80.19 442 ALA A C 1
ATOM 3475 O O . ALA A 1 442 ? -8.960 -0.570 8.448 1.00 80.19 442 ALA A O 1
ATOM 3476 N N . ARG A 1 443 ? -8.666 0.773 10.221 1.00 82.31 443 ARG A N 1
ATOM 3477 C CA . ARG A 1 443 ? -8.983 2.015 9.491 1.00 82.31 443 ARG A CA 1
ATOM 3478 C C . ARG A 1 443 ? -7.942 2.323 8.415 1.00 82.31 443 ARG A C 1
ATOM 3480 O O . ARG A 1 443 ? -8.316 2.744 7.320 1.00 82.31 443 ARG A O 1
ATOM 3487 N N . LEU A 1 444 ? -6.655 2.133 8.703 1.00 76.56 444 LEU A N 1
ATOM 3488 C CA . LEU A 1 444 ? -5.576 2.337 7.735 1.00 76.56 444 LEU A CA 1
ATOM 3489 C C . LEU A 1 444 ? -5.673 1.340 6.577 1.00 76.56 444 LEU A C 1
ATOM 3491 O O . LEU A 1 444 ? -5.604 1.755 5.419 1.00 76.56 444 LEU A O 1
ATOM 3495 N N . GLN A 1 445 ? -5.935 0.064 6.863 1.00 77.44 445 GLN A N 1
ATOM 3496 C CA . GLN A 1 445 ? -6.169 -0.966 5.849 1.00 77.44 445 GLN A CA 1
ATOM 3497 C C . GLN A 1 445 ? -7.388 -0.640 4.973 1.00 77.44 445 GLN A C 1
ATOM 3499 O O . GLN A 1 445 ? -7.329 -0.783 3.750 1.00 77.44 445 GLN A O 1
ATOM 3504 N N . GLU A 1 446 ? -8.476 -0.125 5.553 1.00 84.12 446 GLU A N 1
ATOM 3505 C CA . GLU A 1 446 ? -9.649 0.318 4.793 1.00 84.12 446 GLU A CA 1
ATOM 3506 C C . GLU A 1 446 ? -9.324 1.501 3.863 1.00 84.12 446 GLU A C 1
ATOM 3508 O O . GLU A 1 446 ? -9.711 1.503 2.689 1.00 84.12 446 GLU A O 1
ATOM 3513 N N . VAL A 1 447 ? -8.591 2.504 4.358 1.00 81.75 447 VAL A N 1
ATOM 3514 C CA . VAL A 1 447 ? -8.134 3.642 3.545 1.00 81.75 447 VAL A CA 1
ATOM 3515 C C . VAL A 1 447 ? -7.228 3.162 2.414 1.00 81.75 447 VAL A C 1
ATOM 3517 O O . VAL A 1 447 ? -7.410 3.591 1.274 1.00 81.75 447 VAL A O 1
ATOM 3520 N N . ASN A 1 448 ? -6.307 2.240 2.692 1.00 74.00 448 ASN A N 1
ATOM 3521 C CA . ASN A 1 448 ? -5.399 1.685 1.694 1.00 74.00 448 ASN A CA 1
ATOM 3522 C C . ASN A 1 448 ? -6.169 0.910 0.612 1.00 74.00 448 ASN A C 1
ATOM 3524 O O . ASN A 1 448 ? -5.980 1.145 -0.581 1.00 74.00 448 ASN A O 1
ATOM 3528 N N . ARG A 1 449 ? -7.155 0.093 1.006 1.00 79.62 449 ARG A N 1
ATOM 3529 C CA . ARG A 1 449 ? -8.060 -0.597 0.073 1.00 79.62 449 ARG A CA 1
ATOM 3530 C C . ARG A 1 449 ? -8.825 0.387 -0.815 1.00 79.62 449 ARG A C 1
ATOM 3532 O O . ARG A 1 449 ? -8.918 0.173 -2.022 1.00 79.62 449 ARG A O 1
ATOM 3539 N N . LYS A 1 450 ? -9.324 1.492 -0.251 1.00 84.56 450 LYS A N 1
ATOM 3540 C CA . LYS A 1 450 ? -10.001 2.567 -1.002 1.00 84.56 450 LYS A CA 1
ATOM 3541 C C . LYS A 1 450 ? -9.058 3.299 -1.962 1.00 84.56 450 LYS A C 1
ATOM 3543 O O . LYS A 1 450 ? -9.469 3.644 -3.070 1.00 84.56 450 LYS A O 1
ATOM 3548 N N . LEU A 1 451 ? -7.810 3.550 -1.568 1.00 77.88 451 LEU A N 1
ATOM 3549 C CA . LEU A 1 451 ? -6.798 4.164 -2.435 1.00 77.88 451 LEU A CA 1
ATOM 3550 C C . LEU A 1 451 ? -6.393 3.228 -3.577 1.00 77.88 451 LEU A C 1
ATOM 3552 O O . LEU A 1 451 ? -6.327 3.679 -4.719 1.00 77.88 451 LEU A O 1
ATOM 3556 N N . ALA A 1 452 ? -6.205 1.938 -3.298 1.00 73.81 452 ALA A N 1
ATOM 3557 C CA . ALA A 1 452 ? -5.946 0.921 -4.311 1.00 73.81 452 ALA A CA 1
ATOM 3558 C C . ALA A 1 452 ? -7.099 0.843 -5.323 1.00 73.81 452 ALA A C 1
ATOM 3560 O O . ALA A 1 452 ? -6.861 0.948 -6.521 1.00 73.81 452 ALA A O 1
ATOM 3561 N N . GLN A 1 453 ? -8.352 0.790 -4.852 1.00 80.31 453 GLN A N 1
ATOM 3562 C CA . GLN A 1 453 ? -9.536 0.840 -5.720 1.00 80.31 453 GLN A CA 1
ATOM 3563 C C . GLN A 1 453 ? -9.552 2.093 -6.604 1.00 80.31 453 GLN A C 1
ATOM 3565 O O . GLN A 1 453 ? -9.802 1.990 -7.805 1.00 80.31 453 GLN A O 1
ATOM 3570 N N . LYS A 1 454 ? -9.242 3.270 -6.036 1.00 85.31 454 LYS A N 1
ATOM 3571 C CA . LYS A 1 454 ? -9.154 4.522 -6.802 1.00 85.31 454 LYS A CA 1
ATOM 3572 C C . LYS A 1 454 ? -8.066 4.469 -7.873 1.00 85.31 454 LYS A C 1
ATOM 3574 O O . LYS A 1 454 ? -8.337 4.864 -9.007 1.00 85.31 454 LYS A O 1
ATOM 3579 N N . ALA A 1 455 ? -6.875 3.974 -7.539 1.00 75.00 455 ALA A N 1
ATOM 3580 C CA . ALA A 1 455 ? -5.784 3.803 -8.494 1.00 75.00 455 ALA A CA 1
ATOM 3581 C C . ALA A 1 455 ? -6.204 2.885 -9.653 1.00 75.00 455 ALA A C 1
ATOM 3583 O O . ALA A 1 455 ? -6.084 3.281 -10.810 1.00 75.00 455 ALA A O 1
ATOM 3584 N N . THR A 1 456 ? -6.826 1.737 -9.361 1.00 80.31 456 THR A N 1
ATOM 3585 C CA . THR A 1 456 ? -7.335 0.819 -10.392 1.00 80.31 456 THR A CA 1
ATOM 3586 C C . THR A 1 456 ? -8.389 1.478 -11.285 1.00 80.31 456 THR A C 1
ATOM 3588 O O . THR A 1 456 ? -8.354 1.319 -12.505 1.00 80.31 456 THR A O 1
ATOM 3591 N N . THR A 1 457 ? -9.311 2.271 -10.722 1.00 85.06 457 THR A N 1
ATOM 3592 C CA . THR A 1 457 ? -10.279 3.023 -11.541 1.00 85.06 457 THR A CA 1
ATOM 3593 C C . THR A 1 457 ? -9.626 4.093 -12.413 1.00 85.06 457 THR A C 1
ATOM 3595 O O . THR A 1 457 ? -10.052 4.272 -13.552 1.00 85.06 457 THR A O 1
ATOM 3598 N N . LEU A 1 458 ? -8.600 4.793 -11.921 1.00 81.00 458 LEU A N 1
ATOM 3599 C CA . LEU A 1 458 ? -7.883 5.801 -12.707 1.00 81.00 458 LEU A CA 1
ATOM 3600 C C . LEU A 1 458 ? -7.078 5.160 -13.842 1.00 81.00 458 LEU A C 1
ATOM 3602 O O . LEU A 1 458 ? -7.119 5.660 -14.964 1.00 81.00 458 LEU A O 1
ATOM 3606 N N . GLU A 1 459 ? -6.422 4.025 -13.595 1.00 77.62 459 GLU A N 1
ATOM 3607 C CA . GLU A 1 459 ? -5.747 3.244 -14.638 1.00 77.62 459 GLU A CA 1
ATOM 3608 C C . GLU A 1 459 ? -6.725 2.767 -15.717 1.00 77.62 459 GLU A C 1
ATOM 3610 O O . GLU A 1 459 ? -6.442 2.882 -16.911 1.00 77.62 459 GLU A O 1
ATOM 3615 N N . ALA A 1 460 ? -7.905 2.279 -15.320 1.00 80.69 460 ALA A N 1
ATOM 3616 C CA . ALA A 1 460 ? -8.946 1.875 -16.261 1.00 80.69 460 ALA A CA 1
ATOM 3617 C C . ALA A 1 460 ? -9.438 3.060 -17.112 1.00 80.69 460 ALA A C 1
ATOM 3619 O O . ALA A 1 460 ? -9.578 2.934 -18.330 1.00 80.69 460 ALA A O 1
ATOM 3620 N N . GLN A 1 461 ? -9.649 4.231 -16.502 1.00 80.19 461 GLN A N 1
ATOM 3621 C CA . GLN A 1 461 ? -10.036 5.449 -17.221 1.00 80.19 461 GLN A CA 1
ATOM 3622 C C . GLN A 1 461 ? -8.945 5.924 -18.191 1.00 80.19 461 GLN A C 1
ATOM 3624 O O . GLN A 1 461 ? -9.259 6.299 -19.323 1.00 80.19 461 GLN A O 1
ATOM 3629 N N . ALA A 1 462 ? -7.674 5.873 -17.787 1.00 74.25 462 ALA A N 1
ATOM 3630 C CA . ALA A 1 462 ? -6.544 6.227 -18.642 1.00 74.25 462 ALA A CA 1
ATOM 3631 C C . ALA A 1 462 ? -6.428 5.287 -19.854 1.00 74.25 462 ALA A C 1
ATOM 3633 O O . ALA A 1 462 ? -6.248 5.755 -20.980 1.00 74.25 462 ALA A O 1
ATOM 3634 N N . ALA A 1 463 ? -6.618 3.979 -19.655 1.00 74.38 463 ALA A N 1
ATOM 3635 C CA . ALA A 1 463 ? -6.612 2.994 -20.736 1.00 74.38 463 ALA A CA 1
ATOM 3636 C C . ALA A 1 463 ? -7.743 3.236 -21.754 1.00 74.38 463 ALA A C 1
ATOM 3638 O O . ALA A 1 463 ? -7.509 3.207 -22.964 1.00 74.38 463 ALA A O 1
ATOM 3639 N N . VAL A 1 464 ? -8.957 3.548 -21.285 1.00 81.06 464 VAL A N 1
ATOM 3640 C CA . VAL A 1 464 ? -10.091 3.905 -22.159 1.00 81.06 464 VAL A CA 1
ATOM 3641 C C . VAL A 1 464 ? -9.807 5.195 -22.937 1.00 81.06 464 VAL A C 1
ATOM 3643 O O . VAL A 1 464 ? -10.087 5.269 -24.135 1.00 81.06 464 VAL A O 1
ATOM 3646 N N . ALA A 1 465 ? -9.207 6.200 -22.295 1.00 75.19 465 ALA A N 1
ATOM 3647 C CA . ALA A 1 465 ? -8.836 7.453 -22.950 1.00 75.19 465 ALA A CA 1
ATOM 3648 C C . ALA A 1 465 ? -7.762 7.259 -24.040 1.00 75.19 465 ALA A C 1
ATOM 3650 O O . ALA A 1 465 ? -7.822 7.918 -25.079 1.00 75.19 465 ALA A O 1
ATOM 3651 N N . GLN A 1 466 ? -6.815 6.336 -23.843 1.00 73.62 466 GLN A N 1
ATOM 3652 C CA . GLN A 1 466 ? -5.811 5.983 -24.853 1.00 73.62 466 GLN A CA 1
ATOM 3653 C C . GLN A 1 466 ? -6.418 5.210 -26.033 1.00 73.62 466 GLN A C 1
ATOM 3655 O O . GLN A 1 466 ? -6.096 5.512 -27.182 1.00 73.62 466 GLN A O 1
ATOM 3660 N N . ALA A 1 467 ? -7.343 4.278 -25.781 1.00 76.00 467 ALA A N 1
ATOM 3661 C CA . ALA A 1 467 ? -8.031 3.523 -26.833 1.00 76.00 467 ALA A CA 1
ATOM 3662 C C . ALA A 1 467 ? -8.969 4.394 -27.696 1.00 76.00 467 ALA A C 1
ATOM 3664 O O . ALA A 1 467 ? -9.234 4.072 -28.854 1.00 76.00 467 ALA A O 1
ATOM 3665 N N . GLY A 1 468 ? -9.463 5.509 -27.150 1.00 70.50 468 GLY A N 1
ATOM 3666 C CA . GLY A 1 468 ? -10.390 6.421 -27.822 1.00 70.50 468 GLY A CA 1
ATOM 3667 C C . GLY A 1 468 ? -9.761 7.467 -28.752 1.00 70.50 468 GLY A C 1
ATOM 3668 O O . GLY A 1 468 ? -10.514 8.192 -29.400 1.00 70.50 468 GLY A O 1
ATOM 3669 N N . LYS A 1 469 ? -8.426 7.594 -28.847 1.00 63.34 469 LYS A N 1
ATOM 3670 C CA . LYS A 1 469 ? -7.785 8.536 -29.790 1.00 63.34 469 LYS A CA 1
ATOM 3671 C C . LYS A 1 469 ? -7.728 7.901 -31.195 1.00 63.34 469 LYS A C 1
ATOM 3673 O O . LYS A 1 469 ? -6.889 7.029 -31.420 1.00 63.34 469 LYS A O 1
ATOM 3678 N N . PRO A 1 470 ? -8.561 8.323 -32.173 1.00 52.78 470 PRO A N 1
ATOM 3679 C CA . PRO A 1 470 ? -8.457 7.817 -33.537 1.00 52.78 470 PRO A CA 1
ATOM 3680 C C . PRO A 1 470 ? -7.095 8.213 -34.108 1.00 52.78 470 PRO A C 1
ATOM 3682 O O . PRO A 1 470 ? -6.719 9.388 -34.069 1.00 52.78 470 PRO A O 1
ATOM 3685 N N . ALA A 1 471 ? -6.361 7.233 -34.638 1.00 54.09 471 ALA A N 1
ATOM 3686 C CA . ALA A 1 471 ? -5.106 7.457 -35.343 1.00 54.09 471 ALA A CA 1
ATOM 3687 C C . ALA A 1 471 ? -5.331 8.511 -36.438 1.00 54.09 471 ALA A C 1
ATOM 3689 O O . ALA A 1 471 ? -5.946 8.239 -37.471 1.00 54.09 471 ALA A O 1
ATOM 3690 N N . LYS A 1 472 ? -4.860 9.743 -36.201 1.00 55.25 472 LYS A N 1
ATOM 3691 C CA . LYS A 1 472 ? -4.823 10.779 -37.232 1.00 55.25 472 LYS A CA 1
ATOM 3692 C C . LYS A 1 472 ? -3.861 10.292 -38.304 1.00 55.25 472 LYS A C 1
ATOM 3694 O O . LYS A 1 472 ? -2.645 10.359 -38.139 1.00 55.25 472 LYS A O 1
ATOM 3699 N N . GLY A 1 473 ? -4.438 9.752 -39.373 1.00 52.06 473 GLY A N 1
ATOM 3700 C CA . GLY A 1 473 ? -3.720 9.317 -40.555 1.00 52.06 473 GLY A CA 1
ATOM 3701 C C . GLY A 1 473 ? -2.823 10.441 -41.056 1.00 52.06 473 GLY A C 1
ATOM 3702 O O . GLY A 1 473 ? -3.298 11.536 -41.363 1.00 52.06 473 GLY A O 1
ATOM 3703 N N . LYS A 1 474 ? -1.523 10.153 -41.121 1.00 46.75 474 LYS A N 1
ATOM 3704 C CA . LYS A 1 474 ? -0.586 10.911 -41.943 1.00 46.75 474 LYS A CA 1
ATOM 3705 C C . LYS A 1 474 ? -1.047 10.747 -43.394 1.00 46.75 474 LYS A C 1
ATOM 3707 O O . LYS A 1 474 ? -1.058 9.627 -43.901 1.00 46.75 474 LYS A O 1
ATOM 3712 N N . LYS A 1 475 ? -1.507 11.843 -43.996 1.00 49.09 475 LYS A N 1
ATOM 3713 C CA . LYS A 1 475 ? -1.593 11.991 -45.451 1.00 49.09 475 LYS A CA 1
ATOM 3714 C C . LYS A 1 475 ? -0.260 12.486 -45.973 1.00 49.09 475 LYS A C 1
ATOM 3716 O O . LYS A 1 475 ? 0.351 13.313 -45.256 1.00 49.09 475 LYS A O 1
#

Organism: NCBI:txid1737510

pLDDT: mean 78.66, std 10.78, range [41.56, 96.94]

Sequence (475 aa):
MKEMEEKHQAEIKGMEAKYQTEIKELMERHLTEVAELDEQHQAEVAELQRAASESGRRRGGASVEEIERLKAELTEQDALFETRTRKMAAEHAAANAAREAAETKLAAANKMIDDSLLAATKQQQENKTLQEEIARLKRQIEDASMWDTSAAVAAATAVSNNGRRGSEAEAELEELRERVEELEEENARLQKLVSTRGRASRAASDAEDKKRLEELQAANRKLEAVCDDLEEKAHVAQERAQVLKTELEAAKEKIRGLEAAAAALQKRMEDEVAGPGRQSKEKVADLEARVSRLEREKATLEEQLEEEWATRKELEKNLKNKLDRAGDDEAAQTVAAFEVKYNRLKERYKMLEDSSQEELDELQDQLTEALSQVGDLQRQVKQLQTQVAQTRSAGAAGGAANVEELRNLRSENERLVQQLVSKTMELAELSESEITIKRELARLQEVNRKLAQKATTLEAQAAVAQAGKPAKGKK

Foldseek 3Di:
DVVVVVVVVVVVVVVVVVVVVVVVVVVVVVVVVVVVVVVVVVVVVVVVVVVQVVVVVPDDHDPVVVVVVVVVVVVVVVVVVVVVVVVVVVVVVVVVVVVVVVVVVVVVVVVVVVVVVVVVVVVVVVVVVVVVVVVVVVVVVVVVVVVVVVVVVVVVVVVVPDPDDPPVVVVVVVVVVVVVVVVVVVVVVVVVVVVVVVVVVVVVVVVVVVVVVVVVVVVVVVVVVVVVVVVVVVVVVVVVVVVVVVVVVVVVVVVVVVVVVVVVVVVVCVVPVVDDDPVVVVVVVVVVVVVVVVVVVVVVVVVVVVVVVVVVVVVVVVVVVVCVVPPPVVVVVVVVVVVVVVVVVVVVLVVVLVVLVVVLVVLVVVLVVLVVVLVVLVVVLVVLVVVLVVLVVVPVPDDPVSVVVNVVSVVVSVVSVVVSVVSVVVSVVSVVVSVVSVVVSVVSVVVVVVVVVVVVVVVVVVVVVVVPDPPPDDD

Secondary structure (DSSP, 8-state):
-HHHHHHHHHHHHHHHHHHHHHHHHHHHHHHHHHHHHHHHHHHHHHHHHHHHHHHTTTSS---HHHHHHHHHHHHHHHHHHHHHHHHHHHHHHHHHHHHHHHHHHHHHHHHHHHHHHHHHHHHHHHHHHHHHHHHHHHHHHHHHHHHHHHHHHHHHHHHTT----HHHHHHHHHHHHHHHHHHHHHHHHHHHHHHHHHHHHHHHHHHHHHHHHHHHHHHHHHHHHHHHHHHHHHHHHHHHHHHHHHHHHHHHHHHHHHHHHHHHHHHHHHHHTTS--HHHHHHHHHHHHHHHHHHHHHHHHHHHHHHHHHHHHHHHHHHHHHHTTS-HHHHHHHHHHHHHHHHHHHHHHHHHHHHHHHHHHHHHHHHHHHHHHHHHHHHHHHHHHHHHHHHHHHGGG--THHHHHHHHHHHHHHHHHHHHHHHHHHHHHHHHHHHHHHHHHHHHHHHHHHHHHHHHHHHHHHHHHHHTS------